Protein AF-A0A955TVF3-F1 (afdb_monomer_lite)

Structure (mmCIF, N/CA/C/O backbone):
data_AF-A0A955TVF3-F1
#
_entry.id   AF-A0A955TVF3-F1
#
loop_
_atom_site.group_PDB
_atom_site.id
_atom_site.type_symbol
_atom_site.label_atom_id
_atom_site.label_alt_id
_atom_site.label_comp_id
_atom_site.label_asym_id
_atom_site.label_entity_id
_atom_site.label_seq_id
_atom_site.pdbx_PDB_ins_code
_atom_site.Cartn_x
_atom_site.Cartn_y
_atom_site.Cartn_z
_atom_site.occupancy
_atom_site.B_iso_or_equiv
_atom_site.auth_seq_id
_atom_site.auth_comp_id
_atom_site.auth_asym_id
_atom_site.auth_atom_id
_atom_site.pdbx_PDB_model_num
ATOM 1 N N . MET A 1 1 ? 22.714 4.301 1.448 1.00 36.19 1 MET A N 1
ATOM 2 C CA . MET A 1 1 ? 21.313 3.871 1.658 1.00 36.19 1 MET A CA 1
ATOM 3 C C . MET A 1 1 ? 21.060 2.646 0.795 1.00 36.19 1 MET A C 1
ATOM 5 O O . MET A 1 1 ? 21.559 2.657 -0.327 1.00 36.19 1 MET A O 1
ATOM 9 N N . PRO A 1 2 ? 20.368 1.606 1.290 1.00 43.47 2 PRO A N 1
ATOM 10 C CA . PRO A 1 2 ? 19.983 0.464 0.459 1.00 43.47 2 PRO A CA 1
ATOM 11 C C . PRO A 1 2 ? 19.198 0.955 -0.766 1.00 43.47 2 PRO A C 1
ATOM 13 O O . PRO A 1 2 ? 18.464 1.944 -0.668 1.00 43.47 2 PRO A O 1
ATOM 16 N N . ARG A 1 3 ? 19.414 0.326 -1.930 1.00 53.28 3 ARG A N 1
ATOM 17 C CA . ARG A 1 3 ? 18.656 0.643 -3.149 1.00 53.28 3 ARG A CA 1
ATOM 18 C C . ARG A 1 3 ? 17.176 0.400 -2.863 1.00 53.28 3 ARG A C 1
ATOM 20 O O . ARG A 1 3 ? 16.822 -0.595 -2.248 1.00 53.28 3 ARG A O 1
ATOM 27 N N . MET A 1 4 ? 16.339 1.353 -3.253 1.00 75.00 4 MET A N 1
ATOM 28 C CA . MET A 1 4 ? 14.897 1.197 -3.151 1.00 75.00 4 MET A CA 1
ATOM 29 C C . MET A 1 4 ? 14.438 0.313 -4.304 1.00 75.00 4 MET A C 1
ATOM 31 O O . MET A 1 4 ? 14.604 0.689 -5.468 1.00 75.00 4 MET A O 1
ATOM 35 N N . ASP A 1 5 ? 13.888 -0.847 -3.971 1.00 78.88 5 ASP A N 1
ATOM 36 C CA . ASP A 1 5 ? 13.375 -1.788 -4.958 1.00 78.88 5 ASP A CA 1
ATOM 37 C C . ASP A 1 5 ? 12.030 -1.269 -5.475 1.00 78.88 5 ASP A C 1
ATOM 39 O O . ASP A 1 5 ? 10.998 -1.376 -4.819 1.00 78.88 5 ASP A O 1
ATOM 43 N N . ILE A 1 6 ? 12.064 -0.614 -6.639 1.00 91.44 6 ILE A N 1
ATOM 44 C CA . ILE A 1 6 ? 10.863 -0.093 -7.315 1.00 91.44 6 ILE A CA 1
ATOM 45 C C . ILE A 1 6 ? 10.014 -1.242 -7.864 1.00 91.44 6 ILE A C 1
ATOM 47 O O . ILE A 1 6 ? 8.788 -1.220 -7.791 1.00 91.44 6 ILE A O 1
ATOM 51 N N . LEU A 1 7 ? 10.705 -2.231 -8.418 1.00 92.12 7 LEU A N 1
ATOM 52 C CA . LEU A 1 7 ? 10.193 -3.513 -8.865 1.00 92.12 7 LEU A CA 1
ATOM 53 C C . LEU A 1 7 ? 11.060 -4.584 -8.205 1.00 92.12 7 LEU A C 1
ATOM 55 O O . LEU A 1 7 ? 12.256 -4.363 -7.988 1.00 92.12 7 LEU A O 1
ATOM 59 N N . SER A 1 8 ? 10.480 -5.744 -7.918 1.00 92.19 8 SER A N 1
ATOM 60 C CA . SER A 1 8 ? 11.256 -6.913 -7.504 1.00 92.19 8 SER A CA 1
ATOM 61 C C . SER A 1 8 ? 12.223 -7.356 -8.612 1.00 92.19 8 SER A C 1
ATOM 63 O O . SER A 1 8 ? 12.067 -6.998 -9.782 1.00 92.19 8 SER A O 1
ATOM 65 N N . ALA A 1 9 ? 13.231 -8.161 -8.261 1.00 91.38 9 ALA A N 1
ATOM 66 C CA . ALA A 1 9 ? 14.176 -8.698 -9.244 1.00 91.38 9 ALA A CA 1
ATOM 67 C C . ALA A 1 9 ? 13.463 -9.498 -10.352 1.00 91.38 9 ALA A C 1
ATOM 69 O O . ALA A 1 9 ? 13.780 -9.324 -11.526 1.00 91.38 9 ALA A O 1
ATOM 70 N N . VAL A 1 10 ? 12.452 -10.290 -9.973 1.00 93.38 10 VAL A N 1
ATOM 71 C CA . VAL A 1 10 ? 11.617 -11.067 -10.902 1.00 93.38 10 VAL A CA 1
ATOM 72 C C . VAL A 1 10 ? 10.839 -10.141 -11.831 1.00 93.38 10 VAL A C 1
ATOM 74 O O . VAL A 1 10 ? 10.880 -10.317 -13.039 1.00 93.38 10 VAL A O 1
ATOM 77 N N . GLU A 1 11 ? 10.203 -9.094 -11.303 1.00 93.94 11 GLU A N 1
ATOM 78 C CA . GLU A 1 11 ? 9.469 -8.130 -12.132 1.00 93.94 11 GLU A CA 1
ATOM 79 C C . GLU A 1 11 ? 10.391 -7.348 -13.077 1.00 93.94 11 GLU A C 1
ATOM 81 O O . GLU A 1 11 ? 10.000 -7.046 -14.202 1.00 93.94 11 GLU A O 1
ATOM 86 N N . CYS A 1 12 ? 11.618 -7.022 -12.656 1.00 93.50 12 CYS A N 1
ATOM 87 C CA . CYS A 1 12 ? 12.607 -6.406 -13.542 1.00 93.50 12 CYS A CA 1
ATOM 88 C C . CYS A 1 12 ? 12.987 -7.347 -14.689 1.00 93.50 12 CYS A C 1
ATOM 90 O O . CYS A 1 12 ? 13.076 -6.904 -15.834 1.00 93.50 12 CYS A O 1
ATOM 92 N N . GLU A 1 13 ? 13.206 -8.628 -14.389 1.00 93.31 13 GLU A N 1
ATOM 93 C CA . GLU A 1 13 ? 13.548 -9.646 -15.380 1.00 93.31 13 GLU A CA 1
ATOM 94 C C . GLU A 1 13 ? 12.389 -9.919 -16.343 1.00 93.31 13 GLU A C 1
ATOM 96 O O . GLU A 1 13 ? 12.599 -9.921 -17.557 1.00 93.31 13 GLU A O 1
ATOM 101 N N . GLU A 1 14 ? 11.167 -10.079 -15.830 1.00 93.75 14 GLU A N 1
ATOM 102 C CA . GLU A 1 14 ? 9.947 -10.220 -16.629 1.00 93.75 14 GLU A CA 1
ATOM 103 C C . GLU A 1 14 ? 9.734 -9.006 -17.530 1.00 93.75 14 GLU A C 1
ATOM 105 O O . GLU A 1 14 ? 9.441 -9.154 -18.716 1.00 93.75 14 GLU A O 1
ATOM 110 N N . PHE A 1 15 ? 9.934 -7.799 -16.994 1.00 94.88 15 PHE A N 1
ATOM 111 C CA . PHE A 1 15 ? 9.849 -6.573 -17.770 1.00 94.88 15 PHE A CA 1
ATOM 112 C C . PHE A 1 15 ? 10.941 -6.546 -18.848 1.00 94.88 15 PHE A C 1
ATOM 114 O O . PHE A 1 15 ? 10.652 -6.255 -20.002 1.00 94.88 15 PHE A O 1
ATOM 121 N N . ASP A 1 16 ? 12.202 -6.827 -18.531 1.00 95.44 16 ASP A N 1
ATOM 122 C CA . ASP A 1 16 ? 13.322 -6.694 -19.475 1.00 95.44 16 ASP A CA 1
ATOM 123 C C . ASP A 1 16 ? 13.503 -7.876 -20.446 1.00 95.44 16 ASP A C 1
ATOM 125 O O . ASP A 1 16 ? 14.372 -7.818 -21.330 1.00 95.44 16 ASP A O 1
ATOM 129 N N . SER A 1 17 ? 12.663 -8.905 -20.336 1.00 94.88 17 SER A N 1
ATOM 130 C CA . SER A 1 17 ? 12.661 -10.087 -21.200 1.00 94.88 17 SER A CA 1
ATOM 131 C C . SER A 1 17 ? 11.527 -10.056 -22.230 1.00 94.88 17 SER A C 1
ATOM 133 O O . SER A 1 17 ? 10.468 -9.484 -21.973 1.00 94.88 17 SER A O 1
ATOM 135 N N . PRO A 1 18 ? 11.704 -10.679 -23.412 1.00 95.25 18 PRO A N 1
ATOM 136 C CA . PRO A 1 18 ? 10.623 -10.778 -24.381 1.00 95.25 18 PRO A CA 1
ATOM 137 C C . PRO A 1 18 ? 9.408 -11.504 -23.794 1.00 95.25 18 PRO A C 1
ATOM 139 O O . PRO A 1 18 ? 9.586 -12.501 -23.080 1.00 95.25 18 PRO A O 1
ATOM 142 N N . PRO A 1 19 ? 8.182 -11.073 -24.128 1.00 94.69 19 PRO A N 1
ATOM 143 C CA . PRO A 1 19 ? 6.974 -11.745 -23.683 1.00 94.69 19 PRO A CA 1
ATOM 144 C C . PRO A 1 19 ? 6.918 -13.181 -24.195 1.00 94.69 19 PRO A C 1
ATOM 146 O O . PRO A 1 19 ? 7.610 -13.592 -25.128 1.00 94.69 19 PRO A O 1
ATOM 149 N N . LEU A 1 20 ? 6.097 -13.956 -23.513 1.00 94.56 20 LEU A N 1
ATOM 150 C CA . LEU A 1 20 ? 5.970 -15.389 -23.660 1.00 94.56 20 LEU A CA 1
ATOM 151 C C . LEU A 1 20 ? 4.698 -15.638 -24.484 1.00 94.56 20 LEU A C 1
ATOM 153 O O . LEU A 1 20 ? 3.608 -15.722 -23.925 1.00 94.56 20 LEU A O 1
ATOM 157 N N . PHE A 1 21 ? 4.828 -15.616 -25.815 1.00 96.12 21 PHE A N 1
ATOM 158 C CA . PHE A 1 21 ? 3.664 -15.592 -26.700 1.00 96.12 21 PHE A CA 1
ATOM 159 C C . PHE A 1 21 ? 2.965 -16.948 -26.815 1.00 96.12 21 PHE A C 1
ATOM 161 O O . PHE A 1 21 ? 3.601 -17.992 -26.955 1.00 96.12 21 PHE A O 1
ATOM 168 N N . THR A 1 22 ? 1.633 -16.915 -26.828 1.00 96.25 22 THR A N 1
ATOM 169 C CA . THR A 1 22 ? 0.806 -18.027 -27.319 1.00 96.25 22 THR A CA 1
ATOM 170 C C . THR A 1 22 ? 0.809 -18.066 -28.850 1.00 96.25 22 THR A C 1
ATOM 172 O O . THR A 1 22 ? 1.137 -17.071 -29.491 1.00 96.25 22 THR A O 1
ATOM 175 N N . LEU A 1 23 ? 0.375 -19.176 -29.462 1.00 94.62 23 LEU A N 1
ATOM 176 C CA . LEU A 1 23 ? 0.260 -19.280 -30.927 1.00 94.62 23 LEU A CA 1
ATOM 177 C C . LEU A 1 23 ? -0.581 -18.135 -31.528 1.00 94.62 23 LEU A C 1
ATOM 179 O O . LEU A 1 23 ? -0.192 -17.531 -32.521 1.00 94.62 23 LEU A O 1
ATOM 183 N N . ALA A 1 24 ? -1.700 -17.785 -30.884 1.00 96.12 24 ALA A N 1
ATOM 184 C CA . ALA A 1 24 ? -2.554 -16.679 -31.319 1.00 96.12 24 ALA A CA 1
ATOM 185 C C . ALA A 1 24 ? -1.830 -15.321 -31.258 1.00 96.12 24 ALA A C 1
ATOM 187 O O . ALA A 1 24 ? -1.994 -14.485 -32.140 1.00 96.12 24 ALA A O 1
ATOM 188 N N . GLN A 1 25 ? -0.992 -15.104 -30.240 1.00 96.19 25 GLN A N 1
ATOM 189 C CA . GLN A 1 25 ? -0.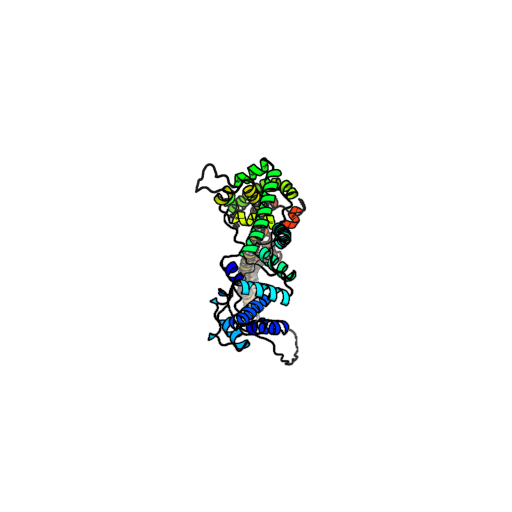177 -13.890 -30.134 1.00 96.19 25 GLN A CA 1
ATOM 190 C C . GLN A 1 25 ? 0.974 -13.881 -31.146 1.00 96.19 25 GLN A C 1
ATOM 192 O O . GLN A 1 25 ? 1.289 -12.825 -31.684 1.00 96.19 25 GLN A O 1
ATOM 197 N N . GLN A 1 26 ? 1.582 -15.036 -31.438 1.00 96.00 26 GLN A N 1
ATOM 198 C CA . GLN A 1 26 ? 2.582 -15.160 -32.502 1.00 96.00 26 GLN A CA 1
ATOM 199 C C . GLN A 1 26 ? 1.976 -14.789 -33.859 1.00 96.00 26 GLN A C 1
ATOM 201 O O . GLN A 1 26 ? 2.557 -13.971 -34.565 1.00 96.00 26 GLN A O 1
ATOM 206 N N . GLN A 1 27 ? 0.787 -15.311 -34.175 1.00 94.81 27 GLN A N 1
ATOM 207 C CA . GLN A 1 27 ? 0.026 -14.931 -35.369 1.00 94.81 27 GLN A CA 1
ATOM 208 C C . GLN A 1 27 ? -0.223 -13.422 -35.400 1.00 94.81 27 GLN A C 1
ATOM 210 O O . GLN A 1 27 ? 0.186 -12.753 -36.339 1.00 94.81 27 GLN A O 1
ATOM 215 N N . GLN A 1 28 ? -0.789 -12.862 -34.329 1.00 95.94 28 GLN A N 1
ATOM 216 C CA . GLN A 1 28 ? -1.128 -11.442 -34.268 1.00 95.94 28 GLN A CA 1
ATOM 217 C C . GLN A 1 28 ? 0.084 -10.504 -34.419 1.00 95.94 28 GLN A C 1
ATOM 219 O O . GLN A 1 28 ? -0.005 -9.488 -35.105 1.00 95.94 28 GLN A O 1
ATOM 224 N N . TYR A 1 29 ? 1.195 -10.781 -33.730 1.00 96.44 29 TYR A N 1
ATOM 225 C CA . TYR A 1 29 ? 2.323 -9.844 -33.652 1.00 96.44 29 TYR A CA 1
ATOM 226 C C . TYR A 1 29 ? 3.406 -10.084 -34.704 1.00 96.44 29 TYR A C 1
ATOM 228 O O . TYR A 1 29 ? 4.168 -9.159 -34.995 1.00 96.44 29 TYR A O 1
ATOM 236 N N . PHE A 1 30 ? 3.505 -11.291 -35.267 1.00 96.31 30 PHE A N 1
ATOM 237 C CA . PHE A 1 30 ? 4.475 -11.593 -36.322 1.00 96.31 30 PHE A CA 1
ATOM 238 C C . PHE A 1 30 ? 3.892 -11.547 -37.732 1.00 96.31 30 PHE A C 1
ATOM 240 O O . PHE A 1 30 ? 4.667 -11.659 -38.678 1.00 96.31 30 PHE A O 1
ATOM 247 N N . GLU A 1 31 ? 2.592 -11.302 -37.898 1.00 93.94 31 GLU A N 1
ATOM 248 C CA . GLU A 1 31 ? 1.996 -11.039 -39.208 1.00 93.94 31 GLU A CA 1
ATOM 249 C C . GLU A 1 31 ? 2.518 -9.703 -39.789 1.00 93.94 31 GLU A C 1
ATOM 251 O O . GLU A 1 31 ? 2.279 -8.621 -39.234 1.00 93.94 31 GLU A O 1
ATOM 256 N N . PRO A 1 32 ? 3.284 -9.726 -40.897 1.00 90.38 32 PRO A N 1
ATOM 257 C CA . PRO A 1 32 ? 3.925 -8.528 -41.410 1.00 90.38 32 PRO A CA 1
ATOM 258 C C . PRO A 1 32 ? 2.962 -7.716 -42.285 1.00 90.38 32 PRO A C 1
ATOM 260 O O . PRO A 1 32 ? 2.536 -8.146 -43.354 1.00 90.38 32 PRO A O 1
ATOM 263 N N . SER A 1 33 ? 2.709 -6.463 -41.908 1.00 91.56 33 SER A N 1
ATOM 264 C CA . SER A 1 33 ? 1.999 -5.516 -42.781 1.00 91.56 33 SER A CA 1
ATOM 265 C C . SER A 1 33 ? 2.768 -5.226 -44.086 1.00 91.56 33 SER A C 1
ATOM 267 O O . SER A 1 33 ? 3.989 -5.390 -44.166 1.00 91.56 33 SER A O 1
ATOM 269 N N . LEU A 1 34 ? 2.092 -4.711 -45.123 1.00 93.69 34 LEU A N 1
ATOM 270 C CA . LEU A 1 34 ? 2.725 -4.398 -46.419 1.00 93.69 34 LEU A CA 1
ATOM 271 C C . LEU A 1 34 ? 4.009 -3.539 -46.311 1.00 93.69 34 LEU A C 1
ATOM 273 O O . LEU A 1 34 ? 4.997 -3.862 -46.984 1.00 93.69 34 LEU A O 1
ATOM 277 N N . PRO A 1 35 ? 4.077 -2.476 -45.477 1.00 93.81 35 PRO A N 1
ATOM 278 C CA . PRO A 1 35 ? 5.319 -1.727 -45.269 1.00 93.81 35 PRO A CA 1
ATOM 279 C C . PRO A 1 35 ? 6.457 -2.576 -44.681 1.00 93.81 35 PRO A C 1
ATOM 281 O O . PRO A 1 35 ? 7.621 -2.375 -45.041 1.00 93.81 35 PRO A O 1
ATOM 284 N N . VAL A 1 36 ? 6.132 -3.539 -43.815 1.00 94.50 36 VAL A N 1
ATOM 285 C CA . VAL A 1 36 ? 7.084 -4.469 -43.191 1.00 94.50 36 VAL A CA 1
ATOM 286 C C . VAL A 1 36 ? 7.569 -5.499 -44.206 1.00 94.50 36 VAL A C 1
ATOM 288 O O . VAL A 1 36 ? 8.774 -5.711 -44.306 1.00 94.50 36 VAL A O 1
ATOM 291 N N . ILE A 1 37 ? 6.688 -6.049 -45.047 1.00 94.25 37 ILE A N 1
ATOM 292 C CA . ILE A 1 37 ? 7.074 -6.958 -46.142 1.00 94.25 37 ILE A CA 1
ATOM 293 C C . ILE A 1 37 ? 8.057 -6.264 -47.093 1.00 94.25 37 ILE A C 1
ATOM 295 O O . ILE A 1 37 ? 9.120 -6.802 -47.414 1.00 94.25 37 ILE A O 1
ATOM 299 N N . ARG A 1 38 ? 7.762 -5.021 -47.504 1.00 94.44 38 ARG A N 1
ATOM 300 C CA . ARG A 1 38 ? 8.699 -4.211 -48.307 1.00 94.44 38 ARG A CA 1
ATOM 301 C C . ARG A 1 38 ? 10.014 -3.976 -47.570 1.00 94.44 38 ARG A C 1
ATOM 303 O O . ARG A 1 38 ? 11.061 -3.850 -48.206 1.00 94.44 38 ARG A O 1
ATOM 310 N N . ALA A 1 39 ? 9.976 -3.882 -46.242 1.00 93.81 39 ALA A N 1
ATOM 311 C CA . ALA A 1 39 ? 11.175 -3.724 -45.445 1.00 93.81 39 ALA A CA 1
ATOM 312 C C . ALA A 1 39 ? 12.045 -4.978 -45.417 1.00 93.81 39 ALA A C 1
ATOM 314 O O . ALA A 1 39 ? 13.251 -4.851 -45.653 1.00 93.81 39 ALA A O 1
ATOM 315 N N . LEU A 1 40 ? 11.423 -6.138 -45.215 1.00 94.44 40 LEU A N 1
ATOM 316 C CA . LEU A 1 40 ? 12.046 -7.458 -45.204 1.00 94.44 40 LEU A CA 1
ATOM 317 C C . LEU A 1 40 ? 12.717 -7.785 -46.539 1.00 94.44 40 LEU A C 1
ATOM 319 O O . LEU A 1 40 ? 13.886 -8.156 -46.544 1.00 94.44 40 LEU A O 1
ATOM 323 N N . LYS A 1 41 ? 12.048 -7.528 -47.672 1.00 92.56 41 LYS A N 1
ATOM 324 C CA . LYS A 1 41 ? 12.599 -7.781 -49.020 1.00 92.56 41 LYS A CA 1
ATOM 325 C C . LYS A 1 41 ? 13.902 -7.027 -49.323 1.00 92.56 41 LYS A C 1
ATOM 327 O O . LYS A 1 41 ? 14.651 -7.431 -50.202 1.00 92.56 41 LYS A O 1
ATOM 332 N N . ARG A 1 42 ? 14.192 -5.929 -48.612 1.00 93.00 42 ARG A N 1
ATOM 333 C CA . ARG A 1 42 ? 15.452 -5.170 -48.766 1.00 93.00 42 ARG A CA 1
ATOM 334 C C . ARG A 1 42 ? 16.603 -5.718 -47.915 1.00 93.00 42 ARG A C 1
ATOM 336 O O . ARG A 1 42 ? 17.724 -5.228 -48.034 1.00 93.00 42 ARG A O 1
ATOM 343 N N . LEU A 1 43 ? 16.339 -6.660 -47.011 1.00 92.94 43 LEU A N 1
ATOM 344 C CA . LEU A 1 43 ? 17.354 -7.247 -46.140 1.00 92.94 43 LEU A CA 1
ATOM 345 C C . LEU A 1 43 ? 18.030 -8.418 -46.857 1.00 92.94 43 LEU A C 1
ATOM 347 O O . LEU A 1 43 ? 17.360 -9.330 -47.330 1.00 92.94 43 LEU A O 1
ATOM 351 N N . LYS A 1 44 ? 19.367 -8.376 -46.916 1.00 87.06 44 LYS A N 1
ATOM 352 C CA . LYS A 1 44 ? 20.182 -9.286 -47.736 1.00 87.06 44 LYS A CA 1
ATOM 353 C C . LYS A 1 44 ? 20.250 -10.727 -47.222 1.00 87.06 44 LYS A C 1
ATOM 355 O O . LYS A 1 44 ? 20.469 -11.623 -48.022 1.00 87.06 44 LYS A O 1
ATOM 360 N N . THR A 1 45 ? 20.131 -10.948 -45.911 1.00 93.06 45 THR A N 1
ATOM 361 C CA . THR A 1 45 ? 20.360 -12.270 -45.304 1.00 93.06 45 THR A CA 1
ATOM 362 C C . THR A 1 45 ? 19.104 -12.814 -44.623 1.00 93.06 45 THR A C 1
ATOM 364 O O . THR A 1 45 ? 18.349 -12.030 -44.036 1.00 93.06 45 THR A O 1
ATOM 367 N N . PRO A 1 46 ? 18.904 -14.146 -44.633 1.00 93.38 46 PRO A N 1
ATOM 368 C CA . PRO A 1 46 ? 17.787 -14.795 -43.945 1.00 93.38 46 PRO A CA 1
ATOM 369 C C . PRO A 1 46 ? 17.787 -14.499 -42.438 1.00 93.38 46 PRO A C 1
ATOM 371 O O . PRO A 1 46 ? 16.748 -14.141 -41.886 1.00 93.38 46 PRO A O 1
ATOM 374 N N . THR A 1 47 ? 18.958 -14.521 -41.783 1.00 94.81 47 THR A N 1
ATOM 375 C CA . THR A 1 47 ? 19.101 -14.105 -40.375 1.00 94.81 47 THR A CA 1
ATOM 376 C C . THR A 1 47 ? 18.548 -12.698 -40.144 1.00 94.81 47 THR A C 1
ATOM 378 O O . THR A 1 47 ? 17.773 -12.485 -39.215 1.00 94.81 47 THR A O 1
ATOM 381 N N . ASN A 1 48 ? 18.902 -11.729 -40.998 1.00 95.19 48 ASN A N 1
ATOM 382 C CA . ASN A 1 48 ? 18.452 -10.348 -40.835 1.00 95.19 48 ASN A CA 1
ATOM 383 C C . ASN A 1 48 ? 16.941 -10.213 -41.026 1.00 95.19 48 ASN A C 1
ATOM 385 O O . ASN A 1 48 ? 16.331 -9.419 -40.317 1.00 95.19 48 ASN A O 1
ATOM 389 N N . GLN A 1 49 ? 16.343 -10.967 -41.952 1.00 95.31 49 GLN A N 1
ATOM 390 C CA . GLN A 1 49 ? 14.896 -10.972 -42.176 1.00 95.31 49 GLN A CA 1
ATOM 391 C C . GLN A 1 49 ? 14.146 -11.493 -40.945 1.00 95.31 49 GLN A C 1
ATOM 393 O O . GLN A 1 49 ? 13.285 -10.792 -40.413 1.00 95.31 49 GLN A O 1
ATOM 398 N N . VAL A 1 50 ? 14.546 -12.658 -40.429 1.00 96.31 50 VAL A N 1
ATOM 399 C CA . VAL A 1 50 ? 13.925 -13.268 -39.243 1.00 96.31 50 VAL A CA 1
ATOM 400 C C . VAL A 1 50 ? 14.089 -12.375 -38.013 1.00 96.31 50 VAL A C 1
ATOM 402 O O . VAL A 1 50 ? 13.110 -12.042 -37.348 1.00 96.31 50 VAL A O 1
ATOM 405 N N . TYR A 1 51 ? 15.306 -11.904 -37.730 1.00 96.38 51 TYR A N 1
ATOM 406 C CA . TYR A 1 51 ? 15.569 -11.069 -36.552 1.00 96.38 51 TYR A CA 1
ATOM 407 C C . TYR A 1 51 ? 14.948 -9.671 -36.656 1.00 96.38 51 TYR A C 1
ATOM 409 O O . TYR A 1 51 ? 14.629 -9.070 -35.628 1.00 96.38 51 TYR A O 1
ATOM 417 N N . PHE A 1 52 ? 14.745 -9.144 -37.869 1.00 97.06 52 PHE A N 1
ATOM 418 C CA . PHE A 1 52 ? 13.983 -7.913 -38.073 1.00 97.06 52 PHE A CA 1
ATOM 419 C C . PHE A 1 52 ? 12.506 -8.107 -37.728 1.00 97.06 52 PHE A C 1
ATOM 421 O O . PHE A 1 52 ? 11.955 -7.281 -37.003 1.00 97.06 52 PHE A O 1
ATOM 428 N N . LEU A 1 53 ? 11.879 -9.188 -38.209 1.00 97.25 53 LEU A N 1
ATOM 429 C CA . LEU A 1 53 ? 10.466 -9.460 -37.940 1.00 97.25 53 LEU A CA 1
ATOM 430 C C . LEU A 1 53 ? 10.220 -9.788 -36.460 1.00 97.25 53 LEU A C 1
ATOM 432 O O . LEU A 1 53 ? 9.278 -9.261 -35.876 1.00 97.25 53 LEU A O 1
ATOM 436 N N . LEU A 1 54 ? 11.122 -10.534 -35.812 1.00 97.19 54 LEU A N 1
ATOM 437 C CA . LEU A 1 54 ? 11.084 -10.751 -34.359 1.00 97.19 54 LEU A CA 1
ATOM 438 C C . LEU A 1 54 ? 11.163 -9.433 -33.586 1.00 97.19 54 LEU A C 1
ATOM 440 O O . LEU A 1 54 ? 10.330 -9.158 -32.724 1.00 97.19 54 LEU A O 1
ATOM 444 N N . ALA A 1 55 ? 12.146 -8.586 -33.914 1.00 97.00 55 ALA A N 1
ATOM 445 C CA . ALA A 1 55 ? 12.293 -7.282 -33.275 1.00 97.00 55 ALA A CA 1
ATOM 446 C C . ALA A 1 55 ? 11.060 -6.392 -33.492 1.00 97.00 55 ALA A C 1
ATOM 448 O O . ALA A 1 55 ? 10.694 -5.644 -32.590 1.00 97.00 55 ALA A O 1
ATOM 449 N N . TYR A 1 56 ? 10.434 -6.469 -34.668 1.00 97.62 56 TYR A N 1
ATOM 450 C CA . TYR A 1 56 ? 9.207 -5.748 -34.988 1.00 97.62 56 TYR A CA 1
ATOM 451 C C . TYR A 1 56 ? 8.015 -6.253 -34.165 1.00 97.62 56 TYR A C 1
ATOM 453 O O . TYR A 1 56 ? 7.368 -5.445 -33.504 1.00 97.62 56 TYR A O 1
ATOM 461 N N . GLY A 1 57 ? 7.760 -7.563 -34.141 1.00 97.31 57 GLY A N 1
ATOM 462 C CA . GLY A 1 57 ? 6.609 -8.131 -33.434 1.00 97.31 57 GLY A CA 1
ATOM 463 C C . GLY A 1 57 ? 6.690 -7.957 -31.920 1.00 97.31 57 GLY A C 1
ATOM 464 O O . GLY A 1 57 ? 5.733 -7.508 -31.291 1.00 97.31 57 GLY A O 1
ATOM 465 N N . TYR A 1 58 ? 7.867 -8.177 -31.324 1.00 97.75 58 TYR A N 1
ATOM 466 C CA . TYR A 1 58 ? 8.063 -7.865 -29.906 1.00 97.75 58 TYR A CA 1
ATOM 467 C C . TYR A 1 58 ? 7.877 -6.371 -29.613 1.00 97.75 58 TYR A C 1
ATOM 469 O O . TYR A 1 58 ? 7.313 -6.016 -28.574 1.00 97.75 58 TYR A O 1
ATOM 477 N N . PHE A 1 59 ? 8.316 -5.492 -30.521 1.00 97.62 59 PHE A N 1
ATOM 478 C CA . PHE A 1 59 ? 8.112 -4.054 -30.376 1.00 97.62 59 PHE A CA 1
ATOM 479 C C . PHE A 1 59 ? 6.634 -3.671 -30.482 1.00 97.62 59 PHE A C 1
ATOM 481 O O . PHE A 1 59 ? 6.192 -2.827 -29.714 1.00 97.62 59 PHE A O 1
ATOM 488 N N . LEU A 1 60 ? 5.847 -4.292 -31.363 1.00 96.62 60 LEU A N 1
ATOM 489 C CA . LEU A 1 60 ? 4.401 -4.056 -31.416 1.00 96.62 60 LEU A CA 1
ATOM 490 C C . LEU A 1 60 ? 3.708 -4.433 -30.105 1.00 96.62 60 LEU A C 1
ATOM 492 O O . LEU A 1 60 ? 2.874 -3.676 -29.619 1.00 96.62 60 LEU A O 1
ATOM 496 N N . ALA A 1 61 ? 4.082 -5.570 -29.518 1.00 96.31 61 ALA A N 1
ATOM 497 C CA . ALA A 1 61 ? 3.460 -6.048 -28.289 1.00 96.31 61 ALA A CA 1
ATOM 498 C C . ALA A 1 61 ? 3.838 -5.216 -27.053 1.00 96.31 61 ALA A C 1
ATOM 500 O O . ALA A 1 61 ? 3.035 -5.071 -26.137 1.00 96.31 61 ALA A O 1
ATOM 501 N N . THR A 1 62 ? 5.068 -4.695 -26.997 1.00 96.06 62 THR A N 1
ATOM 502 C CA . THR A 1 62 ? 5.624 -4.123 -25.754 1.00 96.06 62 THR A CA 1
ATOM 503 C C . THR A 1 62 ? 6.074 -2.670 -25.865 1.00 96.06 62 THR A C 1
ATOM 505 O O . THR A 1 62 ? 6.378 -2.055 -24.849 1.00 96.06 62 THR A O 1
ATOM 508 N N . SER A 1 63 ? 6.142 -2.105 -27.074 1.00 97.19 63 SER A N 1
ATOM 509 C CA . SER A 1 63 ? 6.809 -0.828 -27.394 1.00 97.19 63 SER A CA 1
ATOM 510 C C . SER A 1 63 ? 8.295 -0.786 -27.005 1.00 97.19 63 SER A C 1
ATOM 512 O O . SER A 1 63 ? 8.847 0.281 -26.713 1.00 97.19 63 SER A O 1
ATOM 514 N N . ARG A 1 64 ? 8.960 -1.953 -26.970 1.00 95.44 64 ARG A N 1
ATOM 515 C CA . ARG A 1 64 ? 10.329 -2.131 -26.454 1.00 95.44 64 ARG A CA 1
ATOM 516 C C . ARG A 1 64 ? 11.195 -2.974 -27.364 1.00 95.44 64 ARG A C 1
ATOM 518 O O . ARG A 1 64 ? 10.718 -3.765 -28.169 1.00 95.44 64 ARG A O 1
ATOM 525 N N . PHE A 1 65 ? 12.504 -2.801 -27.207 1.00 95.94 65 PHE A N 1
ATOM 526 C CA . PHE A 1 65 ? 13.493 -3.586 -27.929 1.00 95.94 65 PHE A CA 1
ATOM 527 C C . PHE A 1 65 ? 14.286 -4.489 -26.995 1.00 95.94 65 PHE A C 1
ATOM 529 O O . PHE A 1 65 ? 14.833 -4.040 -25.987 1.00 95.94 65 PHE A O 1
ATOM 536 N N . PHE A 1 66 ? 14.448 -5.735 -27.425 1.00 94.62 66 PHE A N 1
ATOM 537 C CA . PHE A 1 66 ? 15.255 -6.745 -26.750 1.00 94.62 66 PHE A CA 1
ATOM 538 C C . PHE A 1 66 ? 16.561 -6.991 -27.515 1.00 94.62 66 PHE A C 1
ATOM 540 O O . PHE A 1 66 ? 16.728 -6.542 -28.658 1.00 94.62 66 PHE A O 1
ATOM 547 N N . THR A 1 67 ? 17.532 -7.628 -26.866 1.00 91.75 67 THR A N 1
ATOM 548 C CA . THR A 1 67 ? 18.774 -8.074 -27.507 1.00 91.75 67 THR A CA 1
ATOM 549 C C . THR A 1 67 ? 18.516 -9.353 -28.302 1.00 91.75 67 THR A C 1
ATOM 551 O O . THR A 1 67 ? 17.679 -10.164 -27.924 1.00 91.75 67 THR A O 1
ATOM 554 N N . ALA A 1 68 ? 19.256 -9.554 -29.392 1.00 90.25 68 ALA A N 1
ATOM 555 C CA . ALA A 1 68 ? 19.138 -10.731 -30.251 1.00 90.25 68 ALA A CA 1
ATOM 556 C C . ALA A 1 68 ? 19.307 -12.068 -29.502 1.00 90.25 68 ALA A C 1
ATOM 558 O O . ALA A 1 68 ? 18.630 -13.039 -29.822 1.00 90.25 68 ALA A O 1
ATOM 559 N N . SER A 1 69 ? 20.162 -12.101 -28.475 1.00 90.81 69 SER A N 1
ATOM 560 C CA . SER A 1 69 ? 20.362 -13.265 -27.603 1.00 90.81 69 SER A CA 1
ATOM 561 C C . SER A 1 69 ? 19.161 -13.593 -26.712 1.00 90.81 69 SER A C 1
ATOM 563 O O . SER A 1 69 ? 19.079 -14.705 -26.208 1.00 90.81 69 SER A O 1
ATOM 565 N N . GLN A 1 70 ? 18.241 -12.646 -26.508 1.00 92.69 70 GLN A N 1
ATOM 566 C CA . GLN A 1 70 ? 17.049 -12.842 -25.679 1.00 92.69 70 GLN A CA 1
ATOM 567 C C . GLN A 1 70 ? 15.869 -13.413 -26.480 1.00 92.69 70 GLN A C 1
ATOM 569 O O . GLN A 1 70 ? 14.883 -13.830 -25.880 1.00 92.69 70 GLN A O 1
ATOM 574 N N . PHE A 1 71 ? 15.925 -13.402 -27.818 1.00 94.56 71 PHE A N 1
ATOM 575 C CA . PHE A 1 71 ? 14.816 -13.872 -28.652 1.00 94.56 71 PHE A CA 1
ATOM 576 C C . PHE A 1 71 ? 14.550 -15.360 -28.435 1.00 94.56 71 PHE A C 1
ATOM 578 O O . PHE A 1 71 ? 15.468 -16.181 -28.419 1.00 94.56 71 PHE A O 1
ATOM 585 N N . ARG A 1 72 ? 13.271 -15.702 -28.264 1.00 94.12 72 ARG A N 1
ATOM 586 C CA . ARG A 1 72 ? 12.871 -17.045 -27.849 1.00 94.12 72 ARG A CA 1
ATOM 587 C C . ARG A 1 72 ? 13.003 -18.027 -29.019 1.00 94.12 72 ARG A C 1
ATOM 589 O O . ARG A 1 72 ? 12.531 -17.722 -30.116 1.00 94.12 72 ARG A O 1
ATOM 596 N N . PRO A 1 73 ? 13.557 -19.236 -28.809 1.00 94.88 73 PRO A N 1
ATOM 597 C CA . PRO A 1 73 ? 13.678 -20.242 -29.866 1.00 94.88 73 PRO A CA 1
ATOM 598 C C . PRO A 1 73 ? 12.345 -20.625 -30.519 1.00 94.88 73 PRO A C 1
ATOM 600 O O . PRO A 1 73 ? 12.307 -20.890 -31.717 1.00 94.88 73 PRO A O 1
ATOM 603 N N . THR A 1 74 ? 11.253 -20.640 -29.750 1.00 95.69 74 THR A N 1
ATOM 604 C CA . THR A 1 74 ? 9.894 -20.908 -30.249 1.00 95.69 74 THR A CA 1
ATOM 605 C C . THR A 1 74 ? 9.455 -19.872 -31.276 1.00 95.69 74 THR A C 1
ATOM 607 O O . THR A 1 74 ? 8.971 -20.233 -32.344 1.00 95.69 74 THR A O 1
ATOM 610 N N . ASP A 1 75 ? 9.701 -18.597 -30.988 1.00 96.81 75 ASP A N 1
ATOM 611 C CA . ASP A 1 75 ? 9.320 -17.483 -31.852 1.00 96.81 75 ASP A CA 1
ATOM 612 C C . ASP A 1 75 ? 10.234 -17.413 -33.081 1.00 96.81 75 ASP A C 1
ATOM 614 O O . ASP A 1 75 ? 9.764 -17.170 -34.188 1.00 96.81 75 ASP A O 1
ATOM 618 N N . ILE A 1 76 ? 11.531 -17.718 -32.920 1.00 96.31 76 ILE A N 1
ATOM 619 C CA . ILE A 1 76 ? 12.466 -17.854 -34.049 1.00 96.31 76 ILE A CA 1
ATOM 620 C C . ILE A 1 76 ? 11.973 -18.931 -35.022 1.00 96.31 76 ILE A C 1
ATOM 622 O O . ILE A 1 76 ? 11.967 -18.698 -36.229 1.00 96.31 76 ILE A O 1
ATOM 626 N N . ARG A 1 77 ? 11.536 -20.092 -34.516 1.00 96.31 77 ARG A N 1
ATOM 627 C CA . ARG A 1 77 ? 10.980 -21.173 -35.348 1.00 96.31 77 ARG A CA 1
ATOM 628 C C . ARG A 1 77 ? 9.710 -20.743 -36.068 1.00 96.31 77 ARG A C 1
ATOM 630 O O . ARG A 1 77 ? 9.625 -20.959 -37.273 1.00 96.31 77 ARG A O 1
ATOM 637 N N . TYR A 1 78 ? 8.786 -20.106 -35.353 1.00 96.81 78 TYR A N 1
ATOM 638 C CA . TYR A 1 78 ? 7.542 -19.598 -35.925 1.00 96.81 78 TYR A CA 1
ATOM 639 C C . TYR A 1 78 ? 7.816 -18.618 -37.076 1.00 96.81 78 TYR A C 1
ATOM 641 O O . TYR A 1 78 ? 7.381 -18.830 -38.202 1.00 96.81 78 TYR A O 1
ATOM 649 N N . VAL A 1 79 ? 8.633 -17.589 -36.829 1.00 96.88 79 VAL A N 1
ATOM 650 C CA . VAL A 1 79 ? 8.965 -16.568 -37.836 1.00 96.88 79 VAL A CA 1
ATOM 651 C C . VAL A 1 79 ? 9.754 -17.152 -39.013 1.00 96.88 79 VAL A C 1
ATOM 653 O O . VAL A 1 79 ? 9.571 -16.731 -40.152 1.00 96.88 79 VAL A O 1
ATOM 656 N N . SER A 1 80 ? 10.628 -18.130 -38.764 1.00 96.19 80 SER A N 1
ATOM 657 C CA . SER A 1 80 ? 11.354 -18.842 -39.822 1.00 96.19 80 SER A CA 1
ATOM 658 C C . SER A 1 80 ? 10.397 -19.552 -40.780 1.00 96.19 80 SER A C 1
ATOM 660 O O . SER A 1 80 ? 10.586 -19.469 -41.991 1.00 96.19 80 SER A O 1
ATOM 662 N N . GLN A 1 81 ? 9.373 -20.224 -40.243 1.00 95.00 81 GLN A N 1
ATOM 663 C CA . GLN A 1 81 ? 8.344 -20.902 -41.034 1.00 95.00 81 GLN A CA 1
ATOM 664 C C . GLN A 1 81 ? 7.491 -19.900 -41.811 1.00 95.00 81 GLN A C 1
ATOM 666 O O . GLN A 1 81 ? 7.327 -20.065 -43.016 1.00 95.00 81 GLN A O 1
ATOM 671 N N . GLU A 1 82 ? 7.043 -18.832 -41.150 1.00 93.50 82 GLU A N 1
ATOM 672 C CA . GLU A 1 82 ? 6.232 -17.770 -41.758 1.00 93.50 82 GLU A CA 1
ATOM 673 C C . GLU A 1 82 ? 6.934 -17.106 -42.955 1.00 93.50 82 GLU A C 1
ATOM 675 O O . GLU A 1 82 ? 6.315 -16.777 -43.963 1.00 93.50 82 GLU A O 1
ATOM 680 N N . LEU A 1 83 ? 8.257 -16.942 -42.878 1.00 92.94 83 LEU A N 1
ATOM 681 C CA . LEU A 1 83 ? 9.059 -16.358 -43.956 1.00 92.94 83 LEU A CA 1
ATOM 682 C C . LEU A 1 83 ? 9.547 -17.380 -44.997 1.00 92.94 83 LEU A C 1
ATOM 684 O O . LEU A 1 83 ? 10.231 -16.987 -45.943 1.00 92.94 83 LEU A O 1
ATOM 688 N N . GLY A 1 84 ? 9.256 -18.675 -44.830 1.00 93.00 84 GLY A N 1
ATOM 689 C CA . GLY A 1 84 ? 9.770 -19.737 -45.704 1.00 93.00 84 GLY A CA 1
ATOM 690 C C . GLY A 1 84 ? 11.296 -19.901 -45.648 1.00 93.00 84 GLY A C 1
ATOM 691 O O . GLY A 1 84 ? 11.916 -20.359 -46.607 1.00 93.00 84 GLY A O 1
ATOM 692 N N . VAL A 1 85 ? 11.928 -19.506 -44.540 1.00 92.88 85 VAL A N 1
ATOM 693 C CA . VAL A 1 85 ? 13.380 -19.572 -44.334 1.00 92.88 85 VAL A CA 1
ATOM 694 C C . VAL A 1 85 ? 13.734 -20.858 -43.590 1.00 92.88 85 VAL A C 1
ATOM 696 O O . VAL A 1 85 ? 13.114 -21.202 -42.587 1.00 92.88 85 VAL A O 1
ATOM 699 N N . SER A 1 86 ? 14.770 -21.569 -44.039 1.00 93.44 86 SER A N 1
ATOM 700 C CA . SER A 1 86 ? 15.292 -22.734 -43.312 1.00 93.44 86 SER A CA 1
ATOM 701 C C . SER A 1 86 ? 16.057 -22.307 -42.058 1.00 93.44 86 SER A C 1
ATOM 703 O O . SER A 1 86 ? 16.968 -21.482 -42.136 1.00 93.44 86 SER A O 1
ATOM 705 N N . LEU A 1 87 ? 15.767 -22.947 -40.918 1.00 91.88 87 LEU A N 1
ATOM 706 C CA . LEU A 1 87 ? 16.465 -22.715 -39.644 1.00 91.88 87 LEU A CA 1
ATOM 707 C C . LEU A 1 87 ? 17.989 -22.875 -39.750 1.00 91.88 87 LEU A C 1
ATOM 709 O O . LEU A 1 87 ? 18.724 -22.211 -39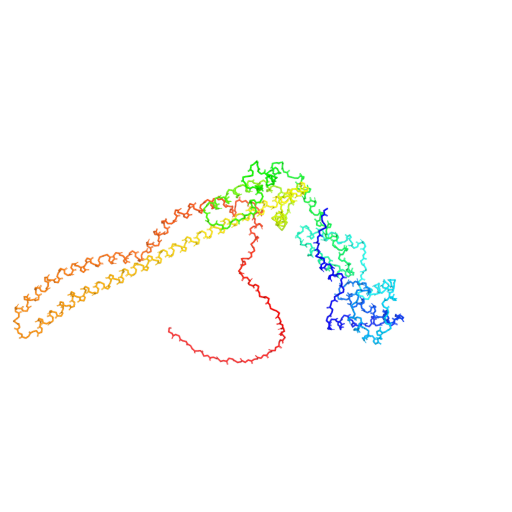.025 1.00 91.88 87 LEU A O 1
ATOM 713 N N . LYS A 1 88 ? 18.474 -23.721 -40.669 1.00 91.31 88 LYS A N 1
ATOM 714 C CA . LYS A 1 88 ? 19.913 -23.947 -40.891 1.00 91.31 88 LYS A CA 1
ATOM 715 C C . LYS A 1 88 ? 20.642 -22.708 -41.418 1.00 91.31 88 LYS A C 1
ATOM 717 O O . LYS A 1 88 ? 21.847 -22.609 -41.238 1.00 91.31 88 LYS A O 1
ATOM 722 N N . LEU A 1 89 ? 19.919 -21.788 -42.058 1.00 90.88 89 LEU A N 1
ATOM 723 C CA . LEU A 1 89 ? 20.458 -20.547 -42.623 1.00 90.88 89 LEU A CA 1
ATOM 724 C C . LEU A 1 89 ? 20.445 -19.386 -41.617 1.00 90.88 89 LEU A C 1
ATOM 726 O O . LEU A 1 89 ? 20.889 -18.282 -41.937 1.00 90.88 89 LEU A O 1
ATOM 730 N N . ILE A 1 90 ? 19.890 -19.605 -40.422 1.00 91.38 90 ILE A N 1
ATOM 731 C CA . ILE A 1 90 ? 19.780 -18.589 -39.381 1.00 91.38 90 ILE A CA 1
ATOM 732 C C . ILE A 1 90 ? 20.970 -18.736 -38.444 1.00 91.38 90 ILE A C 1
ATOM 734 O O . ILE A 1 90 ? 21.099 -19.709 -37.702 1.00 91.38 90 ILE A O 1
ATOM 738 N N . HIS A 1 91 ? 21.827 -17.723 -38.450 1.00 90.38 91 HIS A N 1
ATOM 739 C CA . HIS A 1 91 ? 23.059 -17.703 -37.671 1.00 90.38 91 HIS A CA 1
ATOM 740 C C . HIS A 1 91 ? 23.047 -16.515 -36.701 1.00 90.38 91 HIS A C 1
ATOM 742 O O . HIS A 1 91 ? 23.454 -15.419 -37.089 1.00 90.38 91 HIS A O 1
ATOM 748 N N . PRO A 1 92 ? 22.602 -16.692 -35.440 1.00 86.62 92 PRO A N 1
ATOM 749 C CA . PRO A 1 92 ? 22.412 -15.593 -34.485 1.00 86.62 92 PRO A CA 1
ATOM 750 C C . PRO A 1 92 ? 23.647 -14.701 -34.294 1.00 86.62 92 PRO A C 1
ATOM 752 O O . PRO A 1 92 ? 23.525 -13.486 -34.180 1.00 86.62 92 PRO A O 1
ATOM 755 N N . HIS A 1 93 ? 24.842 -15.293 -34.322 1.00 85.12 93 HIS A N 1
ATOM 756 C CA . HIS A 1 93 ? 26.124 -14.597 -34.169 1.00 85.12 93 HIS A CA 1
ATOM 757 C C . HIS A 1 93 ? 26.455 -13.644 -35.332 1.00 85.12 93 HIS A C 1
ATOM 759 O O . HIS A 1 93 ? 27.240 -12.720 -35.159 1.00 85.12 93 HIS A O 1
ATOM 765 N N . THR A 1 94 ? 25.835 -13.823 -36.504 1.00 86.75 94 THR A N 1
ATOM 766 C CA . THR A 1 94 ? 26.001 -12.918 -37.659 1.00 86.75 94 THR A CA 1
ATOM 767 C C . THR A 1 94 ? 25.138 -11.657 -37.559 1.00 86.75 94 THR A C 1
ATOM 769 O O . THR A 1 94 ? 25.313 -10.713 -38.333 1.00 86.75 94 THR A O 1
ATOM 772 N N . TYR A 1 95 ? 24.209 -11.606 -36.598 1.00 89.50 95 TYR A N 1
ATOM 773 C CA . TYR A 1 95 ? 23.342 -10.455 -36.376 1.00 89.50 95 TYR A CA 1
ATOM 774 C C . TYR A 1 95 ? 24.046 -9.390 -35.523 1.00 89.50 95 TYR A C 1
ATOM 776 O O . TYR A 1 95 ? 23.813 -9.255 -34.322 1.00 89.50 95 TYR A O 1
ATOM 784 N N . ALA A 1 96 ? 24.937 -8.639 -36.173 1.00 89.31 96 ALA A N 1
ATOM 785 C CA . ALA A 1 96 ? 25.770 -7.623 -35.536 1.00 89.31 96 ALA A CA 1
ATOM 786 C C . ALA A 1 96 ? 24.961 -6.479 -34.891 1.00 89.31 96 ALA A C 1
ATOM 788 O O . ALA A 1 96 ? 23.868 -6.113 -35.345 1.00 89.31 96 ALA A O 1
ATOM 789 N N . HIS A 1 97 ? 25.541 -5.858 -33.862 1.00 88.06 97 HIS A N 1
ATOM 790 C CA . HIS A 1 97 ? 24.907 -4.791 -33.087 1.00 88.06 97 HIS A CA 1
ATOM 791 C C . HIS A 1 97 ? 24.554 -3.560 -33.946 1.00 88.06 97 HIS A C 1
ATOM 793 O O . HIS A 1 97 ? 23.481 -2.975 -33.783 1.00 88.06 97 HIS A O 1
ATOM 799 N N . GLU A 1 98 ? 25.385 -3.197 -34.926 1.00 91.12 98 GLU A N 1
ATOM 800 C CA . GLU A 1 98 ? 25.132 -2.092 -35.864 1.00 91.12 98 GLU A CA 1
ATOM 801 C C . GLU A 1 98 ? 23.920 -2.383 -36.756 1.00 91.12 98 GLU A C 1
ATOM 803 O O . GLU A 1 98 ? 23.104 -1.503 -37.048 1.00 91.12 98 GLU A O 1
ATOM 808 N N . THR A 1 99 ? 23.763 -3.637 -37.185 1.00 91.88 99 THR A N 1
ATOM 809 C CA . THR A 1 99 ? 22.591 -4.083 -37.950 1.00 91.88 99 THR A CA 1
ATOM 810 C C . THR A 1 99 ? 21.341 -4.026 -37.085 1.00 91.88 99 THR A C 1
ATOM 812 O O . THR A 1 99 ? 20.332 -3.464 -37.517 1.00 91.88 99 THR A O 1
ATOM 815 N N . GLN A 1 100 ? 21.426 -4.482 -35.834 1.00 92.19 100 GLN A N 1
ATOM 816 C CA . GLN A 1 100 ? 20.335 -4.357 -34.877 1.00 92.19 100 GLN A CA 1
ATOM 817 C C . GLN A 1 100 ? 19.936 -2.891 -34.641 1.00 92.19 100 GLN A C 1
ATOM 819 O O . GLN A 1 100 ? 18.746 -2.573 -34.652 1.00 92.19 100 GLN A O 1
ATOM 824 N N . ALA A 1 101 ? 20.896 -1.981 -34.470 1.00 93.25 101 ALA A N 1
ATOM 825 C CA . ALA A 1 101 ? 20.627 -0.556 -34.284 1.00 93.25 101 ALA A CA 1
ATOM 826 C C . ALA A 1 101 ? 19.909 0.059 -35.500 1.00 93.25 101 ALA A C 1
ATOM 828 O O . ALA A 1 101 ? 18.893 0.744 -35.339 1.00 93.25 101 ALA A O 1
ATOM 829 N N . ARG A 1 102 ? 20.364 -0.250 -36.724 1.00 94.19 102 ARG A N 1
ATOM 830 C CA . ARG A 1 102 ? 19.697 0.171 -37.972 1.00 94.19 102 ARG A CA 1
ATOM 831 C C . ARG A 1 102 ? 18.276 -0.387 -38.078 1.00 94.19 102 ARG A C 1
ATOM 833 O O . ARG A 1 102 ? 17.354 0.333 -38.466 1.00 94.19 102 ARG A O 1
ATOM 840 N N . HIS A 1 103 ? 18.082 -1.651 -37.706 1.00 95.25 103 HIS A N 1
ATOM 841 C CA . HIS A 1 103 ? 16.767 -2.291 -37.682 1.00 95.25 103 HIS A CA 1
ATOM 842 C C . HIS A 1 103 ? 15.824 -1.600 -36.695 1.00 95.25 103 HIS A C 1
ATOM 844 O O . HIS A 1 103 ? 14.713 -1.243 -37.082 1.00 95.25 103 HIS A O 1
ATOM 850 N N . ARG A 1 104 ? 16.282 -1.306 -35.470 1.00 95.94 104 ARG A N 1
ATOM 851 C CA . ARG A 1 104 ? 15.508 -0.555 -34.466 1.00 95.94 104 ARG A CA 1
ATOM 852 C C . ARG A 1 104 ? 15.043 0.797 -35.004 1.00 95.94 104 ARG A C 1
ATOM 854 O O . ARG A 1 104 ? 13.859 1.101 -34.934 1.00 95.94 104 ARG A O 1
ATOM 861 N N . GLN A 1 105 ? 15.932 1.582 -35.617 1.00 96.19 105 GLN A N 1
ATOM 862 C CA . GLN A 1 105 ? 15.567 2.875 -36.220 1.00 96.19 105 GLN A CA 1
ATOM 863 C C . GLN A 1 105 ? 14.530 2.746 -37.343 1.00 96.19 105 GLN A C 1
ATOM 865 O O . GLN A 1 105 ? 13.697 3.631 -37.547 1.00 96.19 105 GLN A O 1
ATOM 870 N N . ARG A 1 106 ? 14.588 1.661 -38.117 1.00 96.38 106 ARG A N 1
ATOM 871 C CA . ARG A 1 106 ? 13.600 1.394 -39.163 1.00 96.38 106 ARG A CA 1
ATOM 872 C C . ARG A 1 106 ? 12.249 0.989 -38.573 1.00 96.38 106 ARG A C 1
ATOM 874 O O . ARG A 1 106 ? 11.240 1.514 -39.025 1.00 96.38 106 ARG A O 1
ATOM 881 N N . ILE A 1 107 ? 12.238 0.124 -37.560 1.00 97.50 107 ILE A N 1
ATOM 882 C CA . ILE A 1 107 ? 11.024 -0.298 -36.843 1.00 97.50 107 ILE A CA 1
ATOM 883 C C . ILE A 1 107 ? 10.341 0.905 -36.189 1.00 97.50 107 ILE A C 1
ATOM 885 O O . ILE A 1 107 ? 9.147 1.098 -36.379 1.00 97.50 107 ILE A O 1
ATOM 889 N N . LEU A 1 108 ? 11.105 1.772 -35.519 1.00 97.69 108 LEU A N 1
ATOM 890 C CA . LEU A 1 108 ? 10.593 3.017 -34.944 1.00 97.69 108 LEU A CA 1
ATOM 891 C C . LEU A 1 108 ? 9.845 3.866 -35.979 1.00 97.69 108 LEU A C 1
ATOM 893 O O . LEU A 1 108 ? 8.717 4.279 -35.732 1.00 97.69 108 LEU A O 1
ATOM 897 N N . ARG A 1 109 ? 10.427 4.062 -37.170 1.00 96.88 109 ARG A N 1
ATOM 898 C CA . ARG A 1 109 ? 9.771 4.796 -38.265 1.00 96.88 109 ARG A CA 1
ATOM 899 C C . ARG A 1 109 ? 8.498 4.108 -38.756 1.00 96.88 109 ARG A C 1
ATOM 901 O O . ARG A 1 109 ? 7.510 4.794 -38.989 1.00 96.88 109 ARG A O 1
ATOM 908 N N . LEU A 1 110 ? 8.512 2.781 -38.894 1.00 96.12 110 LEU A N 1
ATOM 909 C CA . LEU A 1 110 ? 7.340 2.005 -39.321 1.00 96.12 110 LEU A CA 1
ATOM 910 C C . LEU A 1 110 ? 6.187 2.099 -38.313 1.00 96.12 110 LEU A C 1
ATOM 912 O O . LEU A 1 110 ? 5.040 2.229 -38.721 1.00 96.12 110 LEU A O 1
ATOM 916 N N . CYS A 1 111 ? 6.490 2.079 -37.014 1.00 95.38 111 CYS A N 1
ATOM 917 C CA . CYS A 1 111 ? 5.488 2.167 -35.950 1.00 95.38 111 CYS A CA 1
ATOM 918 C C . CYS A 1 111 ? 5.132 3.613 -35.555 1.00 95.38 111 CYS A C 1
ATOM 920 O O . CYS A 1 111 ? 4.276 3.811 -34.694 1.00 95.38 111 CYS A O 1
ATOM 922 N N . GLN A 1 112 ? 5.787 4.615 -36.156 1.00 96.19 112 GLN A N 1
ATOM 923 C CA . GLN A 1 112 ? 5.682 6.037 -35.797 1.00 96.19 112 GLN A CA 1
ATOM 924 C C . GLN A 1 112 ? 6.088 6.334 -34.342 1.00 96.19 112 GLN A C 1
ATOM 926 O O . GLN A 1 112 ? 5.510 7.193 -33.682 1.00 96.19 112 GLN A O 1
ATOM 931 N N . PHE A 1 113 ? 7.102 5.624 -33.845 1.00 97.62 113 PHE A N 1
ATOM 932 C CA . PHE A 1 113 ? 7.702 5.841 -32.532 1.00 97.62 113 PHE A CA 1
ATOM 933 C C . PHE A 1 113 ? 9.020 6.616 -32.624 1.00 97.62 113 PHE A C 1
ATOM 935 O O . PHE A 1 113 ? 9.754 6.549 -33.611 1.00 97.62 113 PHE A O 1
ATOM 942 N N . ARG A 1 114 ? 9.361 7.314 -31.541 1.00 95.88 114 ARG A N 1
ATOM 943 C CA . ARG A 1 114 ? 10.648 7.984 -31.334 1.00 95.88 114 ARG A CA 1
ATOM 944 C C . ARG A 1 114 ? 11.540 7.143 -30.424 1.00 95.88 114 ARG A C 1
ATOM 946 O O . ARG A 1 114 ? 11.063 6.443 -29.531 1.00 95.88 114 ARG A O 1
ATOM 953 N N . ALA A 1 115 ? 12.850 7.212 -30.644 1.00 94.31 115 ALA A N 1
ATOM 954 C CA . ALA A 1 115 ? 13.812 6.561 -29.762 1.00 94.31 115 ALA A CA 1
ATOM 955 C C . ALA A 1 115 ? 13.860 7.265 -28.399 1.00 94.31 115 ALA A C 1
ATOM 957 O O . ALA A 1 115 ? 13.783 8.493 -28.323 1.00 94.31 115 ALA A O 1
ATOM 958 N N . TRP A 1 116 ? 14.059 6.485 -27.338 1.00 92.81 116 TRP A N 1
ATOM 959 C CA . TRP A 1 116 ? 14.412 7.025 -26.032 1.00 92.81 116 TRP A CA 1
ATOM 960 C C . TRP A 1 116 ? 15.706 7.849 -26.104 1.00 92.81 116 TRP A C 1
ATOM 962 O O . TRP A 1 116 ? 16.687 7.429 -26.721 1.00 92.81 116 TRP A O 1
ATOM 972 N N . ASN A 1 117 ? 15.730 9.003 -25.436 1.00 91.50 117 ASN A N 1
ATOM 973 C CA . ASN A 1 117 ? 16.904 9.864 -25.331 1.00 91.50 117 ASN A CA 1
ATOM 974 C C . ASN A 1 117 ? 16.940 10.594 -23.976 1.00 91.50 117 ASN A C 1
ATOM 976 O O . ASN A 1 117 ? 15.981 10.577 -23.206 1.00 91.50 117 ASN A O 1
ATOM 980 N N . ARG A 1 118 ? 18.057 11.271 -23.683 1.00 88.06 118 ARG A N 1
ATOM 981 C CA . ARG A 1 118 ? 18.222 12.016 -22.423 1.00 88.06 118 ARG A CA 1
ATOM 982 C C . ARG A 1 118 ? 17.326 13.254 -22.306 1.00 88.06 118 ARG A C 1
ATOM 984 O O . ARG A 1 118 ? 17.111 13.711 -21.192 1.00 88.06 118 ARG A O 1
ATOM 991 N N . ALA A 1 119 ? 16.800 13.806 -23.399 1.00 91.94 119 ALA A N 1
ATOM 992 C CA . ALA A 1 119 ? 15.874 14.937 -23.320 1.00 91.94 119 ALA A CA 1
ATOM 993 C C . ALA A 1 119 ? 14.517 14.505 -22.738 1.00 91.94 119 ALA A C 1
ATOM 995 O O . ALA A 1 119 ? 13.940 15.235 -21.938 1.00 91.94 119 ALA A O 1
ATOM 996 N N . ILE A 1 120 ? 14.067 13.283 -23.046 1.00 92.50 120 ILE A N 1
ATOM 997 C CA . ILE A 1 120 ? 12.833 12.697 -22.497 1.00 92.50 120 ILE A CA 1
ATOM 998 C C . ILE A 1 120 ? 12.911 12.538 -20.971 1.00 92.50 120 ILE A C 1
ATOM 1000 O O . ILE A 1 120 ? 11.904 12.712 -20.290 1.00 92.50 120 ILE A O 1
ATOM 1004 N N . LEU A 1 121 ? 14.106 12.311 -20.407 1.00 88.69 121 LEU A N 1
ATOM 1005 C CA . LEU A 1 121 ? 14.295 12.293 -18.949 1.00 88.69 121 LEU A CA 1
ATOM 1006 C C . LEU A 1 121 ? 13.804 13.584 -18.285 1.00 88.69 121 LEU A C 1
ATOM 1008 O O . LEU A 1 121 ? 13.171 13.523 -17.236 1.00 88.69 121 LEU A O 1
ATOM 1012 N N . ARG A 1 122 ? 14.064 14.745 -18.901 1.00 89.50 122 ARG A N 1
ATOM 1013 C CA . ARG A 1 122 ? 13.645 16.049 -18.361 1.00 89.50 122 ARG A CA 1
ATOM 1014 C C . ARG A 1 122 ? 12.127 16.236 -18.395 1.00 89.50 122 ARG A C 1
ATOM 1016 O O . ARG A 1 122 ? 11.612 17.018 -17.609 1.00 89.50 122 ARG A O 1
ATOM 1023 N N . LEU A 1 123 ? 11.430 15.515 -19.275 1.00 90.62 123 LEU A N 1
ATOM 1024 C CA . LEU A 1 123 ? 9.969 15.536 -19.379 1.00 90.62 123 LEU A CA 1
ATOM 1025 C C . LEU A 1 123 ? 9.309 14.584 -18.373 1.00 90.62 123 LEU A C 1
ATOM 1027 O O . LEU A 1 123 ? 8.272 14.913 -17.814 1.00 90.62 123 LEU A O 1
ATOM 1031 N N . LEU A 1 124 ? 9.925 13.426 -18.109 1.00 93.06 124 LEU A N 1
ATOM 1032 C CA . LEU A 1 124 ? 9.406 12.434 -17.158 1.00 93.06 124 LEU A CA 1
ATOM 1033 C C . LEU A 1 124 ? 9.679 12.780 -15.693 1.00 93.06 124 LEU A C 1
ATOM 1035 O O . LEU A 1 124 ? 8.941 12.343 -14.815 1.00 93.06 124 LEU A O 1
ATOM 1039 N N . GLN A 1 125 ? 10.754 13.518 -15.406 1.00 92.50 125 GLN A N 1
ATOM 1040 C CA . GLN A 1 125 ? 11.115 13.876 -14.033 1.00 92.50 125 GLN A CA 1
ATOM 1041 C C . GLN A 1 125 ? 10.009 14.655 -13.297 1.00 92.50 125 GLN A C 1
ATOM 1043 O O . GLN A 1 125 ? 9.705 14.269 -12.169 1.00 92.50 125 GLN A O 1
ATOM 1048 N N . PRO A 1 126 ? 9.392 15.703 -13.885 1.00 93.25 126 PRO A N 1
ATOM 1049 C CA . PRO A 1 126 ? 8.250 16.382 -13.276 1.00 93.25 126 PRO A CA 1
ATOM 1050 C C . PRO A 1 126 ? 7.068 15.445 -13.023 1.00 93.25 126 PRO A C 1
ATOM 1052 O O . PRO A 1 126 ? 6.537 15.446 -11.920 1.00 93.25 126 PRO A O 1
ATOM 1055 N N . GLU A 1 127 ? 6.721 14.587 -13.988 1.00 94.50 127 GLU A N 1
ATOM 1056 C CA . GLU A 1 127 ? 5.612 13.633 -13.848 1.00 94.50 127 GLU A CA 1
ATOM 1057 C C . GLU A 1 127 ? 5.847 12.670 -12.674 1.00 94.50 127 GLU A C 1
ATOM 1059 O O . GLU A 1 127 ? 5.008 12.525 -11.787 1.00 94.50 127 GLU A O 1
ATOM 1064 N N . ALA A 1 128 ? 7.038 12.067 -12.604 1.00 96.12 128 ALA A N 1
ATOM 1065 C CA . ALA A 1 128 ? 7.419 11.199 -11.492 1.00 96.12 128 ALA A CA 1
ATOM 1066 C C . ALA A 1 128 ? 7.413 11.948 -10.148 1.00 96.12 128 ALA A C 1
ATOM 1068 O O . ALA A 1 128 ? 7.043 11.377 -9.122 1.00 96.12 128 ALA A O 1
ATOM 1069 N N . GLN A 1 129 ? 7.811 13.225 -10.147 1.00 95.19 129 GLN A N 1
ATOM 1070 C CA . GLN A 1 129 ? 7.808 14.071 -8.956 1.00 95.19 129 GLN A CA 1
ATOM 1071 C C . GLN A 1 129 ? 6.387 14.367 -8.465 1.00 95.19 129 GLN A C 1
ATOM 1073 O O . GLN A 1 129 ? 6.150 14.296 -7.259 1.00 95.19 129 GLN A O 1
ATOM 1078 N N . THR A 1 130 ? 5.454 14.660 -9.371 1.00 94.62 130 THR A N 1
ATOM 1079 C CA . THR A 1 130 ? 4.039 14.876 -9.046 1.00 94.62 130 THR A CA 1
ATOM 1080 C C . THR A 1 130 ? 3.413 13.607 -8.478 1.00 94.62 130 THR A C 1
ATOM 1082 O O . THR A 1 130 ? 2.797 13.650 -7.417 1.00 94.62 130 THR A O 1
ATOM 1085 N N . LEU A 1 131 ? 3.634 12.451 -9.110 1.00 95.06 131 LEU A N 1
ATOM 1086 C CA . LEU A 1 131 ? 3.108 11.176 -8.610 1.00 95.06 131 LEU A CA 1
ATOM 1087 C C . LEU A 1 131 ? 3.690 10.807 -7.234 1.00 95.06 131 LEU A C 1
ATOM 1089 O O . LEU A 1 131 ? 2.969 10.311 -6.369 1.00 95.06 131 LEU A O 1
ATOM 1093 N N . ALA A 1 132 ? 4.970 11.112 -6.992 1.00 94.69 132 ALA A N 1
ATOM 1094 C CA . ALA A 1 132 ? 5.593 10.938 -5.681 1.00 94.69 132 ALA A CA 1
ATOM 1095 C C . ALA A 1 132 ? 4.966 11.842 -4.603 1.00 94.69 132 ALA A C 1
ATOM 1097 O O . ALA A 1 132 ? 4.772 11.393 -3.478 1.00 94.69 132 ALA A O 1
ATOM 1098 N N . GLN A 1 133 ? 4.618 13.091 -4.938 1.00 92.50 133 GLN A N 1
ATOM 1099 C CA . GLN A 1 133 ? 3.918 14.013 -4.028 1.00 92.50 133 GLN A CA 1
ATOM 1100 C C . GLN A 1 133 ? 2.482 13.569 -3.721 1.00 92.50 133 GLN A C 1
ATOM 1102 O O . GLN A 1 133 ? 1.951 13.881 -2.657 1.00 92.50 133 GLN A O 1
ATOM 1107 N N . LEU A 1 134 ? 1.867 12.817 -4.635 1.00 91.38 134 LEU A N 1
ATOM 1108 C CA . LEU A 1 134 ? 0.562 12.184 -4.449 1.00 91.38 134 LEU A CA 1
ATOM 1109 C C . LEU A 1 134 ? 0.644 10.840 -3.704 1.00 91.38 134 LEU A C 1
ATOM 1111 O O . LEU A 1 134 ? -0.376 10.169 -3.569 1.00 91.38 134 LEU A O 1
ATOM 1115 N N . TYR A 1 135 ? 1.829 10.448 -3.218 1.00 90.62 135 TYR A N 1
ATOM 1116 C CA . TYR A 1 135 ? 2.064 9.201 -2.480 1.00 90.62 135 TYR A CA 1
ATOM 1117 C C . TYR A 1 135 ? 1.644 7.936 -3.238 1.00 90.62 135 TYR A C 1
ATOM 1119 O O . TYR A 1 135 ? 1.181 6.966 -2.642 1.00 90.62 135 TYR A O 1
ATOM 1127 N N . TRP A 1 136 ? 1.818 7.936 -4.562 1.00 91.56 136 TRP A N 1
ATOM 1128 C CA . TRP A 1 136 ? 1.646 6.724 -5.359 1.00 91.56 136 TRP A CA 1
ATOM 1129 C C . TRP A 1 136 ? 2.726 5.695 -5.022 1.00 91.56 136 TRP A C 1
ATOM 1131 O O . TRP A 1 136 ? 3.884 6.042 -4.770 1.00 91.56 136 TRP A O 1
ATOM 1141 N N . GLU A 1 137 ? 2.358 4.416 -5.077 1.00 90.81 137 GLU A N 1
ATOM 1142 C CA . GLU A 1 137 ? 3.300 3.327 -4.820 1.00 90.81 137 GLU A CA 1
ATOM 1143 C C . GLU A 1 137 ? 4.406 3.295 -5.891 1.00 90.81 137 GLU A C 1
ATOM 1145 O O . GLU A 1 137 ? 4.112 3.499 -7.075 1.00 90.81 137 GLU A O 1
ATOM 1150 N N . PRO A 1 138 ? 5.672 2.977 -5.549 1.00 93.75 138 PRO A N 1
ATOM 1151 C CA . PRO A 1 138 ? 6.794 3.022 -6.495 1.00 93.75 138 PRO A CA 1
ATOM 1152 C C . PRO A 1 138 ? 6.536 2.246 -7.794 1.00 93.75 138 PRO A C 1
ATOM 1154 O O . PRO A 1 138 ? 6.802 2.742 -8.892 1.00 93.75 138 PRO A O 1
ATOM 1157 N N . ARG A 1 139 ? 5.944 1.053 -7.673 1.00 95.00 139 ARG A N 1
ATOM 1158 C CA . ARG A 1 139 ? 5.529 0.217 -8.805 1.00 95.00 139 ARG A CA 1
ATOM 1159 C C . ARG A 1 139 ? 4.475 0.903 -9.681 1.00 95.00 139 ARG A C 1
ATOM 1161 O O . ARG A 1 139 ? 4.554 0.818 -10.903 1.00 95.00 139 ARG A O 1
ATOM 1168 N N . GLN A 1 140 ? 3.497 1.583 -9.083 1.00 95.38 140 GLN A N 1
ATOM 1169 C CA . GLN A 1 140 ? 2.457 2.303 -9.827 1.00 95.38 140 GLN A CA 1
ATOM 1170 C C . GLN A 1 140 ? 3.052 3.482 -10.592 1.00 95.38 140 GLN A C 1
ATOM 1172 O O . GLN A 1 140 ? 2.747 3.651 -11.770 1.00 95.38 140 GLN A O 1
ATOM 1177 N N . ILE A 1 141 ? 3.954 4.246 -9.963 1.00 96.88 141 ILE A N 1
ATOM 1178 C CA . ILE A 1 141 ? 4.683 5.324 -10.642 1.00 96.88 141 ILE A CA 1
ATOM 1179 C C . ILE A 1 141 ? 5.432 4.750 -11.845 1.00 96.88 141 ILE A C 1
ATOM 1181 O O . ILE A 1 141 ? 5.299 5.269 -12.948 1.00 96.88 141 ILE A O 1
ATOM 1185 N N . PHE A 1 142 ? 6.166 3.648 -11.667 1.00 97.56 142 PHE A N 1
ATOM 1186 C CA . PHE A 1 142 ? 6.912 3.007 -12.750 1.00 97.56 142 PHE A CA 1
ATOM 1187 C C . PHE A 1 142 ? 6.029 2.694 -13.966 1.00 97.56 142 PHE A C 1
ATOM 1189 O O . PHE A 1 142 ? 6.334 3.137 -15.075 1.00 97.56 142 PHE A O 1
ATOM 1196 N N . PHE A 1 143 ? 4.924 1.968 -13.770 1.00 97.06 143 PHE A N 1
ATOM 1197 C CA . PHE A 1 143 ? 4.042 1.598 -14.880 1.00 97.06 143 PHE A CA 1
ATOM 1198 C C . PHE A 1 143 ? 3.294 2.801 -15.459 1.00 97.06 143 PHE A C 1
ATOM 1200 O O . PHE A 1 143 ? 3.096 2.857 -16.670 1.00 97.06 143 PHE A O 1
ATOM 1207 N N . ARG A 1 144 ? 2.997 3.822 -14.649 1.00 97.44 144 ARG A N 1
ATOM 1208 C CA . ARG A 1 144 ? 2.439 5.079 -15.151 1.00 97.44 144 ARG A CA 1
ATOM 1209 C C . ARG A 1 144 ? 3.398 5.805 -16.100 1.00 97.44 144 ARG A C 1
ATOM 1211 O O . ARG A 1 144 ? 2.969 6.308 -17.136 1.00 97.44 144 ARG A O 1
ATOM 1218 N N . LEU A 1 145 ? 4.700 5.816 -15.801 1.00 96.75 145 LEU A N 1
ATOM 1219 C CA . LEU A 1 145 ? 5.710 6.363 -16.718 1.00 96.75 145 LEU A CA 1
ATOM 1220 C C . LEU A 1 145 ? 5.816 5.532 -18.008 1.00 96.75 145 LEU A C 1
ATOM 1222 O O . LEU A 1 145 ? 6.025 6.094 -19.083 1.00 96.75 145 LEU A O 1
ATOM 1226 N N . VAL A 1 146 ? 5.653 4.206 -17.925 1.00 97.00 146 VAL A N 1
ATOM 1227 C CA . VAL A 1 146 ? 5.602 3.325 -19.106 1.00 97.00 146 VAL A CA 1
ATOM 1228 C C . VAL A 1 146 ? 4.404 3.674 -19.992 1.00 97.00 146 VAL A C 1
ATOM 1230 O O . VAL A 1 146 ? 4.585 3.894 -21.187 1.00 97.00 146 VAL A O 1
ATOM 1233 N N . GLU A 1 147 ? 3.204 3.789 -19.422 1.00 96.94 147 GLU A N 1
ATOM 1234 C CA . GLU A 1 147 ? 1.993 4.199 -20.149 1.00 96.94 147 GLU A CA 1
ATOM 1235 C C . GLU A 1 147 ? 2.163 5.558 -20.828 1.00 96.94 147 GLU A C 1
ATOM 1237 O O . GLU A 1 147 ? 1.797 5.727 -21.996 1.00 96.94 147 GLU A O 1
ATOM 1242 N N . TRP A 1 148 ? 2.750 6.523 -20.116 1.00 96.25 148 TRP A N 1
ATOM 1243 C CA . TRP A 1 148 ? 3.020 7.851 -20.655 1.00 96.25 148 TRP A CA 1
ATOM 1244 C C . TRP A 1 148 ? 3.933 7.779 -21.884 1.00 96.25 148 TRP A C 1
ATOM 1246 O O . TRP A 1 148 ? 3.643 8.398 -22.907 1.00 96.25 148 TRP A O 1
ATOM 1256 N N . LEU A 1 149 ? 4.995 6.967 -21.831 1.00 96.75 149 LEU A N 1
ATOM 1257 C CA . LEU A 1 149 ? 5.912 6.777 -22.958 1.00 96.75 149 LEU A CA 1
ATOM 1258 C C . LEU A 1 149 ? 5.231 6.132 -24.165 1.00 96.75 149 LEU A C 1
ATOM 1260 O O . LEU A 1 149 ? 5.420 6.601 -25.288 1.00 96.75 149 LEU A O 1
ATOM 1264 N N . VAL A 1 150 ? 4.417 5.099 -23.943 1.00 96.75 150 VAL A N 1
ATOM 1265 C CA . VAL A 1 150 ? 3.655 4.440 -25.015 1.00 96.75 150 VAL A CA 1
ATOM 1266 C C . VAL A 1 150 ? 2.682 5.428 -25.663 1.00 96.75 150 VAL A C 1
ATOM 1268 O O . VAL A 1 150 ? 2.643 5.540 -26.890 1.00 96.75 150 VAL A O 1
ATOM 1271 N N . THR A 1 151 ? 1.966 6.208 -24.849 1.00 96.00 151 THR A N 1
ATOM 1272 C CA . THR A 1 151 ? 1.016 7.235 -25.311 1.00 96.00 151 THR A CA 1
ATOM 1273 C C . THR A 1 151 ? 1.721 8.331 -26.111 1.00 96.00 151 THR A C 1
ATOM 1275 O O . THR A 1 151 ? 1.258 8.719 -27.182 1.00 96.00 151 THR A O 1
ATOM 1278 N N . ALA A 1 152 ? 2.895 8.770 -25.654 1.00 95.31 152 ALA A N 1
ATOM 1279 C CA . ALA A 1 152 ? 3.738 9.746 -26.342 1.00 95.31 152 ALA A CA 1
ATOM 1280 C C . ALA A 1 152 ? 4.475 9.176 -27.573 1.00 95.31 152 ALA A C 1
ATOM 1282 O O . ALA A 1 152 ? 5.277 9.884 -28.189 1.00 95.31 152 ALA A O 1
ATOM 1283 N N . ARG A 1 153 ? 4.229 7.906 -27.939 1.00 96.81 153 ARG A N 1
ATOM 1284 C CA . ARG A 1 153 ? 4.912 7.187 -29.026 1.00 96.81 153 ARG A CA 1
ATOM 1285 C C . ARG A 1 153 ? 6.435 7.202 -28.865 1.00 96.81 153 ARG A C 1
ATOM 1287 O O . ARG A 1 153 ? 7.181 7.446 -29.813 1.00 96.81 153 ARG A O 1
ATOM 1294 N N . ILE A 1 154 ? 6.924 6.934 -27.659 1.00 96.88 154 ILE A N 1
ATOM 1295 C CA . ILE A 1 154 ? 8.348 6.817 -27.333 1.00 96.88 154 ILE A CA 1
ATOM 1296 C C . ILE A 1 154 ? 8.650 5.366 -26.969 1.00 96.88 154 ILE A C 1
ATOM 1298 O O . ILE A 1 154 ? 7.939 4.749 -26.181 1.00 96.88 154 ILE A O 1
ATOM 1302 N N . ALA A 1 155 ? 9.716 4.806 -27.544 1.00 96.94 155 ALA A N 1
ATOM 1303 C CA . ALA A 1 155 ? 10.138 3.454 -27.204 1.00 96.94 155 ALA A CA 1
ATOM 1304 C C . ALA A 1 155 ? 10.518 3.365 -25.725 1.00 96.94 155 ALA A C 1
ATOM 1306 O O . ALA A 1 155 ? 11.344 4.143 -25.237 1.00 96.94 155 ALA A O 1
ATOM 1307 N N . VAL A 1 156 ? 9.934 2.398 -25.027 1.00 96.81 156 VAL A N 1
ATOM 1308 C CA . VAL A 1 156 ? 10.105 2.255 -23.585 1.00 96.81 156 VAL A CA 1
ATOM 1309 C C . VAL A 1 156 ? 11.506 1.679 -23.304 1.00 96.81 156 VAL A C 1
ATOM 1311 O O . VAL A 1 156 ? 11.914 0.682 -23.912 1.00 96.81 156 VAL A O 1
ATOM 1314 N N . PRO A 1 157 ? 12.312 2.306 -22.431 1.00 95.44 157 PRO A N 1
ATOM 1315 C CA . PRO A 1 157 ? 13.637 1.795 -22.103 1.00 95.44 157 PRO A CA 1
ATOM 1316 C C . PRO A 1 157 ? 13.549 0.604 -21.128 1.00 95.44 157 PRO A C 1
ATOM 1318 O O . PRO A 1 157 ? 12.471 0.153 -20.745 1.00 95.44 157 PRO A O 1
ATOM 1321 N N . ARG A 1 158 ? 14.703 0.046 -20.749 1.00 94.81 158 ARG A N 1
ATOM 1322 C CA . ARG A 1 158 ? 14.786 -1.029 -19.743 1.00 94.81 158 ARG A CA 1
ATOM 1323 C C . ARG A 1 158 ? 14.422 -0.534 -18.345 1.00 94.81 158 ARG A C 1
ATOM 1325 O O . ARG A 1 158 ? 14.565 0.659 -18.065 1.00 94.81 158 ARG A O 1
ATOM 1332 N N . SER A 1 159 ? 14.045 -1.457 -17.460 1.00 94.75 159 SER A N 1
ATOM 1333 C CA . SER A 1 159 ? 13.754 -1.159 -16.049 1.00 94.75 159 SER A CA 1
ATOM 1334 C C . SER A 1 159 ? 14.903 -0.390 -15.389 1.00 94.75 159 SER A C 1
ATOM 1336 O O . SER A 1 159 ? 14.677 0.625 -14.737 1.00 94.75 159 SER A O 1
ATOM 1338 N N . ALA A 1 160 ? 16.149 -0.771 -15.688 1.00 93.31 160 ALA A N 1
ATOM 1339 C CA . ALA A 1 160 ? 17.362 -0.127 -15.189 1.00 93.31 160 ALA A CA 1
ATOM 1340 C C . ALA A 1 160 ? 17.471 1.378 -15.512 1.00 93.31 160 ALA A C 1
ATOM 1342 O O . ALA A 1 160 ? 18.240 2.083 -14.862 1.00 93.31 160 ALA A O 1
ATOM 1343 N N . VAL A 1 161 ? 16.723 1.879 -16.503 1.00 93.19 161 VAL A N 1
ATOM 1344 C CA . VAL A 1 161 ? 16.666 3.308 -16.849 1.00 93.19 161 VAL A CA 1
ATOM 1345 C C . VAL A 1 161 ? 15.516 4.015 -16.131 1.00 93.19 161 VAL A C 1
ATOM 1347 O O . VAL A 1 161 ? 15.699 5.143 -15.683 1.00 93.19 161 VAL A O 1
ATOM 1350 N N . LEU A 1 162 ? 14.347 3.377 -16.007 1.00 94.12 162 LEU A N 1
ATOM 1351 C CA . LEU A 1 162 ? 13.159 3.985 -15.394 1.00 94.12 162 LEU A CA 1
ATOM 1352 C C . LEU A 1 162 ? 13.187 3.934 -13.863 1.00 94.12 162 LEU A C 1
ATOM 1354 O O . LEU A 1 162 ? 12.847 4.925 -13.220 1.00 94.12 162 LEU A O 1
ATOM 1358 N N . SER A 1 163 ? 13.633 2.825 -13.269 1.00 95.06 163 SER A N 1
ATOM 1359 C CA . SER A 1 163 ? 13.666 2.648 -11.812 1.00 95.06 163 SER A CA 1
ATOM 1360 C C . SER A 1 163 ? 14.461 3.751 -11.096 1.00 95.06 163 SER A C 1
ATOM 1362 O O . SER A 1 163 ? 13.955 4.287 -10.109 1.00 95.06 163 SER A O 1
ATOM 1364 N N . PRO A 1 164 ? 15.641 4.194 -11.585 1.00 94.00 164 PRO A N 1
ATOM 1365 C CA . PRO A 1 164 ? 16.337 5.334 -10.993 1.00 94.00 164 PRO A CA 1
ATOM 1366 C C . PRO A 1 164 ? 15.535 6.640 -11.021 1.00 94.00 164 PRO A C 1
ATOM 1368 O O . PRO A 1 164 ? 15.618 7.403 -10.067 1.00 94.00 164 PRO A O 1
ATOM 1371 N N . ILE A 1 165 ? 14.734 6.897 -12.063 1.00 94.38 165 ILE A N 1
ATOM 1372 C CA . ILE A 1 165 ? 13.911 8.118 -12.165 1.00 94.38 165 ILE A CA 1
ATOM 1373 C C . ILE A 1 165 ? 12.883 8.143 -11.032 1.00 94.38 165 ILE A C 1
ATOM 1375 O O . ILE A 1 165 ? 12.782 9.134 -10.307 1.00 94.38 165 ILE A O 1
ATOM 1379 N N . VAL A 1 166 ? 12.173 7.026 -10.846 1.00 96.25 166 VAL A N 1
ATOM 1380 C CA . VAL A 1 166 ? 11.190 6.858 -9.766 1.00 96.25 166 VAL A CA 1
ATOM 1381 C C . VAL A 1 166 ? 11.873 6.973 -8.403 1.00 96.25 166 VAL A C 1
ATOM 1383 O O . VAL A 1 166 ? 11.417 7.715 -7.532 1.00 96.25 166 VAL A O 1
ATOM 1386 N N . ALA A 1 167 ? 13.017 6.303 -8.228 1.00 94.88 167 ALA A N 1
ATOM 1387 C CA . ALA A 1 167 ? 13.766 6.336 -6.979 1.00 94.88 167 ALA A CA 1
ATOM 1388 C C . ALA A 1 167 ? 14.242 7.748 -6.610 1.00 94.88 167 ALA A C 1
ATOM 1390 O O . ALA A 1 167 ? 14.145 8.152 -5.447 1.00 94.88 167 ALA A O 1
ATOM 1391 N N . THR A 1 168 ? 14.729 8.516 -7.590 1.00 94.31 168 THR A N 1
ATOM 1392 C CA . THR A 1 168 ? 15.139 9.909 -7.398 1.00 94.31 168 THR A CA 1
ATOM 1393 C C . THR A 1 168 ? 13.952 10.797 -7.035 1.00 94.31 168 THR A C 1
ATOM 1395 O O . THR A 1 168 ? 14.079 11.581 -6.097 1.00 94.31 168 THR A O 1
ATOM 1398 N N . ALA A 1 169 ? 12.805 10.660 -7.705 1.00 95.50 169 ALA A N 1
ATOM 1399 C CA . ALA A 1 169 ? 11.611 11.460 -7.418 1.00 95.50 169 ALA A CA 1
ATOM 1400 C C . ALA A 1 169 ? 11.096 11.249 -5.981 1.00 95.50 169 ALA A C 1
ATOM 1402 O O . ALA A 1 169 ? 10.912 12.207 -5.226 1.00 95.50 169 ALA A O 1
ATOM 1403 N N . LEU A 1 170 ? 10.960 9.988 -5.563 1.00 93.88 170 LEU A N 1
ATOM 1404 C CA . LEU A 1 170 ? 10.553 9.614 -4.204 1.00 93.88 170 LEU A CA 1
ATOM 1405 C C . LEU A 1 170 ? 11.568 10.076 -3.149 1.00 93.88 170 LEU A C 1
ATOM 1407 O O . LEU A 1 170 ? 11.200 10.647 -2.120 1.00 93.88 170 LEU A O 1
ATOM 1411 N N . THR A 1 171 ? 12.865 9.886 -3.415 1.00 92.44 171 THR A N 1
ATOM 1412 C CA . THR A 1 171 ? 13.927 10.333 -2.500 1.00 92.44 171 THR A CA 1
ATOM 1413 C C . THR A 1 171 ? 13.919 11.850 -2.344 1.00 92.44 171 THR A C 1
ATOM 1415 O O . THR A 1 171 ? 14.015 12.341 -1.218 1.00 92.44 171 THR A O 1
ATOM 1418 N N . ARG A 1 172 ? 13.765 12.588 -3.448 1.00 93.38 172 ARG A N 1
ATOM 1419 C CA . ARG A 1 172 ? 13.692 14.053 -3.459 1.00 93.38 172 ARG A CA 1
ATOM 1420 C C . ARG A 1 172 ? 12.472 14.560 -2.698 1.00 93.38 172 ARG A C 1
ATOM 1422 O O . ARG A 1 172 ? 12.600 15.506 -1.922 1.00 93.38 172 ARG A O 1
ATOM 1429 N N . HIS A 1 173 ? 11.309 13.933 -2.883 1.00 93.50 173 HIS A N 1
ATOM 1430 C CA . HIS A 1 173 ? 10.107 14.266 -2.120 1.00 93.50 173 HIS A CA 1
ATOM 1431 C C . HIS A 1 173 ? 10.330 14.082 -0.612 1.00 93.50 173 HIS A C 1
ATOM 1433 O O . HIS A 1 173 ? 10.164 15.036 0.147 1.00 93.50 173 HIS A O 1
ATOM 1439 N N . ARG A 1 174 ? 10.830 12.912 -0.189 1.00 91.25 174 ARG A N 1
ATOM 1440 C CA . ARG A 1 174 ? 11.148 12.633 1.221 1.00 91.25 174 ARG A CA 1
ATOM 1441 C C . ARG A 1 174 ? 12.148 13.630 1.805 1.00 91.25 174 ARG A C 1
ATOM 1443 O O . ARG A 1 174 ? 11.947 14.117 2.909 1.00 91.25 174 ARG A O 1
ATOM 1450 N N . GLN A 1 175 ? 13.231 13.930 1.087 1.00 91.25 175 GLN A N 1
ATOM 1451 C CA . GLN A 1 175 ? 14.239 14.894 1.542 1.00 91.25 175 GLN A CA 1
ATOM 1452 C C . GLN A 1 175 ? 13.661 16.305 1.680 1.00 91.25 175 GLN A C 1
ATOM 1454 O O . GLN A 1 175 ? 14.022 17.026 2.606 1.00 91.25 175 GLN A O 1
ATOM 1459 N N . THR A 1 176 ? 12.751 16.686 0.782 1.00 92.44 176 THR A N 1
ATOM 1460 C CA . THR A 1 176 ? 12.073 17.984 0.834 1.00 92.44 176 THR A CA 1
ATOM 1461 C C . THR A 1 176 ? 11.201 18.077 2.083 1.00 92.44 176 THR A C 1
ATOM 1463 O O . THR A 1 176 ? 11.357 19.031 2.837 1.00 92.44 176 THR A O 1
ATOM 1466 N N . LEU A 1 177 ? 10.383 17.055 2.357 1.00 92.12 177 LEU A N 1
ATOM 1467 C CA . LEU A 1 177 ? 9.553 16.992 3.564 1.00 92.12 177 LEU A CA 1
ATOM 1468 C C . LEU A 1 177 ? 10.378 16.946 4.847 1.00 92.12 177 LEU A C 1
ATOM 1470 O O . LEU A 1 177 ? 10.095 17.687 5.779 1.00 92.12 177 LEU A O 1
ATOM 1474 N N . ALA A 1 178 ? 11.419 16.112 4.901 1.00 91.06 178 ALA A N 1
ATOM 1475 C CA . ALA A 1 178 ? 12.293 16.037 6.067 1.00 91.06 178 ALA A CA 1
ATOM 1476 C C . ALA A 1 178 ? 12.940 17.401 6.354 1.00 91.06 178 ALA A C 1
ATOM 1478 O O . ALA A 1 178 ? 12.966 17.842 7.497 1.00 91.06 178 ALA A O 1
ATOM 1479 N N . ARG A 1 179 ? 13.403 18.114 5.325 1.00 91.69 179 ARG A N 1
ATOM 1480 C CA . ARG A 1 179 ? 13.937 19.468 5.496 1.00 91.69 179 ARG A CA 1
ATOM 1481 C C . ARG A 1 179 ? 12.880 20.445 6.019 1.00 91.69 179 ARG A C 1
ATOM 1483 O O . ARG A 1 179 ? 13.159 21.128 6.993 1.00 91.69 179 ARG A O 1
ATOM 1490 N N . GLN A 1 180 ? 11.675 20.457 5.445 1.00 91.88 180 GLN A N 1
ATOM 1491 C CA . GLN A 1 180 ? 10.582 21.319 5.919 1.00 91.88 180 GLN A CA 1
ATOM 1492 C C . GLN A 1 180 ? 10.198 21.017 7.375 1.00 91.88 180 GLN A C 1
ATOM 1494 O O . GLN A 1 180 ? 9.958 21.929 8.158 1.00 91.88 180 GLN A O 1
ATOM 1499 N N . VAL A 1 181 ? 10.196 19.740 7.770 1.00 92.50 181 VAL A N 1
ATOM 1500 C CA . VAL A 1 181 ? 10.024 19.339 9.174 1.00 92.50 181 VAL A CA 1
ATOM 1501 C C . VAL A 1 181 ? 11.132 19.938 10.036 1.00 92.50 181 VAL A C 1
ATOM 1503 O O . VAL A 1 181 ? 10.840 20.490 11.087 1.00 92.50 181 VAL A O 1
ATOM 1506 N N . GLY A 1 182 ? 12.392 19.856 9.601 1.00 89.31 182 GLY A N 1
ATOM 1507 C CA . GLY A 1 182 ? 13.522 20.447 10.319 1.00 89.31 182 GLY A CA 1
ATOM 1508 C C . GLY A 1 182 ? 13.442 21.969 10.461 1.00 89.31 182 GLY A C 1
ATOM 1509 O O . GLY A 1 182 ? 13.814 22.488 11.507 1.00 89.31 182 GLY A O 1
ATOM 1510 N N . GLU A 1 183 ? 12.936 22.667 9.444 1.00 91.12 183 GLU A N 1
ATOM 1511 C CA . GLU A 1 183 ? 12.805 24.132 9.415 1.00 91.12 183 GLU A CA 1
ATOM 1512 C C . GLU A 1 183 ? 11.653 24.652 10.293 1.00 91.12 183 GLU A C 1
ATOM 1514 O O . GLU A 1 183 ? 11.736 25.761 10.818 1.00 91.12 183 GLU A O 1
ATOM 1519 N N . HIS A 1 184 ? 10.585 23.867 10.467 1.00 90.88 184 HIS A N 1
ATOM 1520 C CA . HIS A 1 184 ? 9.340 24.337 11.086 1.00 90.88 184 HIS A CA 1
ATOM 1521 C C . HIS A 1 184 ? 8.978 23.668 12.419 1.00 90.88 184 HIS A C 1
ATOM 1523 O O . HIS A 1 184 ? 8.035 24.096 13.088 1.00 90.88 184 HIS A O 1
ATOM 1529 N N . ILE A 1 185 ? 9.688 22.616 12.831 1.00 93.88 185 ILE A N 1
ATOM 1530 C CA . ILE A 1 185 ? 9.389 21.935 14.091 1.00 93.88 185 ILE A CA 1
ATOM 1531 C C . ILE A 1 185 ? 9.763 22.790 15.308 1.00 93.88 185 ILE A C 1
ATOM 1533 O O . ILE A 1 185 ? 10.868 23.319 15.406 1.00 93.88 185 ILE A O 1
ATOM 1537 N N . SER A 1 186 ? 8.860 22.876 16.290 1.00 93.50 186 SER A N 1
ATOM 1538 C CA . SER A 1 186 ? 9.177 23.507 17.571 1.00 93.50 186 SER A CA 1
ATOM 1539 C C . SER A 1 186 ? 10.112 22.618 18.412 1.00 93.50 186 SER A C 1
ATOM 1541 O O . SER A 1 186 ? 9.981 21.389 18.379 1.00 93.50 186 SER A O 1
ATOM 1543 N N . PRO A 1 187 ? 11.025 23.195 19.220 1.00 92.69 187 PRO A N 1
ATOM 1544 C CA . PRO A 1 187 ? 11.902 22.415 20.098 1.00 92.69 187 PRO A CA 1
ATOM 1545 C C . PRO A 1 187 ? 11.125 21.478 21.034 1.00 92.69 187 PRO A C 1
ATOM 1547 O O . PRO A 1 187 ? 11.483 20.312 21.178 1.00 92.69 187 PRO A O 1
ATOM 1550 N N . LEU A 1 188 ? 9.999 21.956 21.575 1.00 92.62 188 LEU A N 1
ATOM 1551 C CA . LEU A 1 188 ? 9.116 21.182 22.450 1.00 92.62 188 LEU A CA 1
ATOM 1552 C C . LEU A 1 188 ? 8.512 19.956 21.746 1.00 92.62 188 LEU A C 1
ATOM 1554 O O . LEU A 1 188 ? 8.524 18.852 22.297 1.00 92.62 188 LEU A O 1
ATOM 1558 N N . LEU A 1 189 ? 8.002 20.128 20.519 1.00 93.00 189 LEU A N 1
ATOM 1559 C CA . LEU A 1 189 ? 7.431 19.019 19.752 1.00 93.00 189 LEU A CA 1
ATOM 1560 C C . LEU A 1 189 ? 8.518 18.012 19.365 1.00 93.00 189 LEU A C 1
ATOM 1562 O O . LEU A 1 189 ? 8.305 16.802 19.446 1.00 93.00 189 LEU A O 1
ATOM 1566 N N . ARG A 1 190 ? 9.694 18.505 18.965 1.00 93.81 190 ARG A N 1
ATOM 1567 C CA . ARG A 1 190 ? 10.855 17.675 18.630 1.00 93.81 190 ARG A CA 1
ATOM 1568 C C . ARG A 1 190 ? 11.238 16.772 19.797 1.00 93.81 190 ARG A C 1
ATOM 1570 O O . ARG A 1 190 ? 11.344 15.563 19.609 1.00 93.81 190 ARG A O 1
ATOM 1577 N N . GLU A 1 191 ? 11.408 17.336 20.988 1.00 92.56 191 GLU A N 1
ATOM 1578 C CA . GLU A 1 191 ? 11.720 16.566 22.194 1.00 92.56 191 GLU A CA 1
ATOM 1579 C C . GLU A 1 191 ? 10.618 15.553 22.505 1.00 92.56 191 GLU A C 1
ATOM 1581 O O . GLU A 1 191 ? 10.911 14.366 22.660 1.00 92.56 191 GLU A O 1
ATOM 1586 N N . SER A 1 192 ? 9.353 15.987 22.482 1.00 92.81 192 SER A N 1
ATOM 1587 C CA . SER A 1 192 ? 8.185 15.129 22.721 1.00 92.81 192 SER A CA 1
ATOM 1588 C C . SER A 1 192 ? 8.150 13.919 21.781 1.00 92.81 192 SER A C 1
ATOM 1590 O O . SER A 1 192 ? 7.962 12.791 22.237 1.00 92.81 192 SER A O 1
ATOM 1592 N N . LEU A 1 193 ? 8.400 14.113 20.483 1.00 93.38 193 LEU A N 1
ATOM 1593 C CA . LEU A 1 193 ? 8.470 13.022 19.508 1.00 93.38 193 LEU A CA 1
ATOM 1594 C C . LEU A 1 193 ? 9.667 12.103 19.768 1.00 93.38 193 LEU A C 1
ATOM 1596 O O . LEU A 1 193 ? 9.517 10.880 19.755 1.00 93.38 193 LEU A O 1
ATOM 1600 N N . LEU A 1 194 ? 10.849 12.664 20.028 1.00 92.12 194 LEU A N 1
ATOM 1601 C CA . LEU A 1 194 ? 12.056 11.873 20.268 1.00 92.12 194 LEU A CA 1
ATOM 1602 C C . LEU A 1 194 ? 11.959 11.035 21.550 1.00 92.12 194 LEU A C 1
ATOM 1604 O O . LEU A 1 194 ? 12.518 9.939 21.579 1.00 92.12 194 LEU A O 1
ATOM 1608 N N . THR A 1 195 ? 11.184 11.453 22.559 1.00 91.25 195 THR A N 1
ATOM 1609 C CA . THR A 1 195 ? 10.950 10.632 23.765 1.00 91.25 195 THR A CA 1
ATOM 1610 C C . THR A 1 195 ? 10.381 9.242 23.450 1.00 91.25 195 THR A C 1
ATOM 1612 O O . THR A 1 195 ? 10.648 8.286 24.178 1.00 91.25 195 THR A O 1
ATOM 1615 N N . LEU A 1 196 ? 9.669 9.081 22.324 1.00 89.62 196 LEU A N 1
ATOM 1616 C CA . LEU A 1 196 ? 9.093 7.801 21.899 1.00 89.62 196 LEU A CA 1
ATOM 1617 C C . LEU A 1 196 ? 10.155 6.728 21.614 1.00 89.62 196 LEU A C 1
ATOM 1619 O O . LEU A 1 196 ? 9.870 5.530 21.727 1.00 89.62 196 LEU A O 1
ATOM 1623 N N . ILE A 1 197 ? 11.365 7.153 21.243 1.00 88.50 197 ILE A N 1
ATOM 1624 C CA . ILE A 1 197 ? 12.496 6.293 20.870 1.00 88.50 197 ILE A CA 1
ATOM 1625 C C . ILE A 1 197 ? 13.632 6.311 21.902 1.00 88.50 197 ILE A C 1
ATOM 1627 O O . ILE A 1 197 ? 14.666 5.684 21.676 1.00 88.50 197 ILE A O 1
ATOM 1631 N N . VAL A 1 198 ? 13.446 6.976 23.045 1.00 84.38 198 VAL A N 1
ATOM 1632 C CA . VAL A 1 198 ? 14.389 6.924 24.171 1.00 84.38 198 VAL A CA 1
ATOM 1633 C C . VAL A 1 198 ? 14.165 5.636 24.970 1.00 84.38 198 VAL A C 1
ATOM 1635 O O . VAL A 1 198 ? 13.030 5.224 25.222 1.00 84.38 198 VAL A O 1
ATOM 1638 N N . ALA A 1 199 ? 15.257 4.963 25.340 1.00 73.88 199 ALA A N 1
ATOM 1639 C CA . ALA A 1 199 ? 15.199 3.776 26.188 1.00 73.88 199 ALA A CA 1
ATOM 1640 C C . ALA A 1 199 ? 14.810 4.167 27.629 1.00 73.88 199 ALA A C 1
ATOM 1642 O O . ALA A 1 199 ? 15.313 5.170 28.136 1.00 73.88 199 ALA A O 1
ATOM 1643 N N . PRO A 1 200 ? 13.940 3.399 28.312 1.00 68.56 200 PRO A N 1
ATOM 1644 C CA . PRO A 1 200 ? 13.582 3.697 29.693 1.00 68.56 200 PRO A CA 1
ATOM 1645 C C . PRO A 1 200 ? 14.797 3.532 30.628 1.00 68.56 200 PRO A C 1
ATOM 1647 O O . PRO A 1 200 ? 15.596 2.616 30.419 1.00 68.56 200 PRO A O 1
ATOM 1650 N N . PRO A 1 201 ? 14.913 4.353 31.691 1.00 60.94 201 PRO A N 1
ATOM 1651 C CA . PRO A 1 201 ? 16.063 4.344 32.602 1.00 60.94 201 PRO A CA 1
ATOM 1652 C C . PRO A 1 201 ? 16.209 3.043 33.412 1.00 60.94 201 PRO A C 1
ATOM 1654 O O . PRO A 1 201 ? 17.303 2.732 33.868 1.00 60.94 201 PRO A O 1
ATOM 1657 N N . GLN A 1 202 ? 15.135 2.259 33.575 1.00 58.78 202 GLN A N 1
ATOM 1658 C CA . GLN A 1 202 ? 15.157 0.954 34.248 1.00 58.78 202 GLN A CA 1
ATOM 1659 C C . GLN A 1 202 ? 14.397 -0.097 33.416 1.00 58.78 202 GLN A C 1
ATOM 1661 O O . GLN A 1 202 ? 13.166 -0.176 33.486 1.00 58.78 202 GLN A O 1
ATOM 1666 N N . PRO A 1 203 ? 15.087 -0.916 32.602 1.00 57.06 203 PRO A N 1
ATOM 1667 C CA . PRO A 1 203 ? 14.451 -1.952 31.797 1.00 57.06 203 PRO A CA 1
ATOM 1668 C C . PRO A 1 203 ? 14.068 -3.149 32.679 1.00 57.06 203 PRO A C 1
ATOM 1670 O O . PRO A 1 203 ? 14.818 -4.111 32.797 1.00 57.06 203 PRO A O 1
ATOM 1673 N N . GLN A 1 204 ? 12.885 -3.125 33.298 1.00 52.22 204 GLN A N 1
ATOM 1674 C CA . GLN A 1 204 ? 12.472 -4.211 34.201 1.00 52.22 204 GLN A CA 1
ATOM 1675 C C . GLN A 1 204 ? 12.246 -5.558 33.484 1.00 52.22 204 GLN A C 1
ATOM 1677 O O . GLN A 1 204 ? 12.272 -6.594 34.141 1.00 52.22 204 GLN A O 1
ATOM 1682 N N . ARG A 1 205 ? 12.072 -5.577 32.149 1.00 47.59 205 ARG A N 1
ATOM 1683 C CA . ARG A 1 205 ? 12.034 -6.783 31.288 1.00 47.59 205 ARG A CA 1
ATOM 1684 C C . ARG A 1 205 ? 12.410 -6.423 29.843 1.00 47.59 205 ARG A C 1
ATOM 1686 O O . ARG A 1 205 ? 11.536 -6.275 28.983 1.00 47.59 205 ARG A O 1
ATOM 1693 N N . GLY A 1 206 ? 13.708 -6.248 29.593 1.00 56.78 206 GLY A N 1
ATOM 1694 C CA . GLY A 1 206 ? 14.238 -5.817 28.294 1.00 56.78 206 GLY A CA 1
ATOM 1695 C C . GLY A 1 206 ? 13.967 -4.339 27.981 1.00 56.78 206 GLY A C 1
ATOM 1696 O O . GLY A 1 206 ? 13.120 -3.693 28.600 1.00 56.78 206 GLY A O 1
ATOM 1697 N N . ILE A 1 207 ? 14.705 -3.783 27.016 1.00 55.38 207 ILE A N 1
ATOM 1698 C CA . ILE A 1 207 ? 14.522 -2.400 26.552 1.00 55.38 207 ILE A CA 1
ATOM 1699 C C . ILE A 1 207 ? 13.204 -2.329 25.768 1.00 55.38 207 ILE A C 1
ATOM 1701 O O . ILE A 1 207 ? 13.122 -2.778 24.625 1.00 55.38 207 ILE A O 1
ATOM 1705 N N . GLN A 1 208 ? 12.155 -1.778 26.377 1.00 68.19 208 GLN A N 1
ATOM 1706 C CA . GLN A 1 208 ? 10.874 -1.541 25.710 1.00 68.19 208 GLN A CA 1
ATOM 1707 C C . GLN A 1 208 ? 10.685 -0.044 25.486 1.00 68.19 208 GLN A C 1
ATOM 1709 O O . GLN A 1 208 ? 10.242 0.678 26.374 1.00 68.19 208 GLN A O 1
ATOM 1714 N N . TYR A 1 209 ? 11.031 0.417 24.286 1.00 82.00 209 TYR A N 1
ATOM 1715 C CA . TYR A 1 209 ? 10.740 1.780 23.842 1.00 82.00 209 TYR A CA 1
ATOM 1716 C C . TYR A 1 209 ? 9.235 2.069 23.921 1.00 82.00 209 TYR A C 1
ATOM 1718 O O . TYR A 1 209 ? 8.419 1.188 23.621 1.00 82.00 209 TYR A O 1
ATOM 1726 N N . ARG A 1 210 ? 8.861 3.314 24.251 1.00 85.69 210 ARG A N 1
ATOM 1727 C CA . ARG A 1 210 ? 7.452 3.753 24.251 1.00 85.69 210 ARG A CA 1
ATOM 1728 C C . ARG A 1 210 ? 6.792 3.522 22.896 1.00 85.69 210 ARG A C 1
ATOM 1730 O O . ARG A 1 210 ? 5.680 3.006 22.844 1.00 85.69 210 ARG A O 1
ATOM 1737 N N . LEU A 1 211 ? 7.520 3.766 21.806 1.00 87.69 211 LEU A N 1
ATOM 1738 C CA . LEU A 1 211 ? 7.075 3.442 20.453 1.00 87.69 211 LEU A CA 1
ATOM 1739 C C . LEU A 1 211 ? 6.648 1.968 20.312 1.00 87.69 211 LEU A C 1
ATOM 1741 O O . LEU A 1 211 ? 5.599 1.680 19.746 1.00 87.69 211 LEU A O 1
ATOM 1745 N N . THR A 1 212 ? 7.422 1.021 20.848 1.00 86.88 212 THR A N 1
ATOM 1746 C CA . THR A 1 212 ? 7.121 -0.419 20.748 1.00 86.88 212 THR A CA 1
ATOM 1747 C C . THR A 1 212 ? 5.880 -0.812 21.547 1.00 86.88 212 THR A C 1
ATOM 1749 O O . THR A 1 212 ? 5.153 -1.719 21.140 1.00 86.88 212 THR A O 1
ATOM 1752 N N . GLN A 1 213 ? 5.635 -0.142 22.674 1.00 86.62 213 GLN A N 1
ATOM 1753 C CA . GLN A 1 213 ? 4.430 -0.347 23.478 1.00 86.62 213 GLN A CA 1
ATOM 1754 C C . GLN A 1 213 ? 3.195 0.150 22.723 1.00 86.62 213 GLN A C 1
ATOM 1756 O O . GLN A 1 213 ? 2.263 -0.625 22.521 1.00 86.62 213 GLN A O 1
ATOM 1761 N N . LEU A 1 214 ? 3.248 1.383 22.212 1.00 87.88 214 LEU A N 1
ATOM 1762 C CA . LEU A 1 214 ? 2.145 2.014 21.482 1.00 87.88 214 LEU A CA 1
ATOM 1763 C C . LEU A 1 214 ? 1.776 1.252 20.202 1.00 87.88 214 LEU A C 1
ATOM 1765 O O . LEU A 1 214 ? 0.604 1.077 19.891 1.00 87.88 214 LEU A O 1
ATOM 1769 N N . LYS A 1 215 ? 2.753 0.675 19.492 1.00 88.69 215 LYS A N 1
ATOM 1770 C CA . LYS A 1 215 ? 2.485 -0.191 18.326 1.00 88.69 215 LYS A CA 1
ATOM 1771 C C . LYS A 1 215 ? 1.518 -1.350 18.617 1.00 88.69 215 LYS A C 1
ATOM 1773 O O . LYS A 1 215 ? 0.854 -1.832 17.699 1.00 88.69 215 LYS A O 1
ATOM 1778 N N . ARG A 1 216 ? 1.441 -1.832 19.863 1.00 84.19 216 ARG A N 1
ATOM 1779 C CA . ARG A 1 216 ? 0.611 -2.980 20.256 1.00 84.19 216 ARG A CA 1
ATOM 1780 C C . ARG A 1 216 ? -0.789 -2.531 20.678 1.00 84.19 216 ARG A C 1
ATOM 1782 O O . ARG A 1 216 ? -1.079 -2.373 21.859 1.00 84.19 216 ARG A O 1
ATOM 1789 N N . LEU A 1 217 ? -1.698 -2.430 19.712 1.00 82.50 217 LEU A N 1
ATOM 1790 C CA . LEU A 1 217 ? -3.111 -2.146 19.978 1.00 82.50 217 LEU A CA 1
ATOM 1791 C C . LEU A 1 217 ? -3.846 -3.391 20.499 1.00 82.50 217 LEU A C 1
ATOM 1793 O O . LEU A 1 217 ? -4.147 -4.319 19.748 1.00 82.50 217 LEU A O 1
ATOM 1797 N N . SER A 1 218 ? -4.151 -3.424 21.798 1.00 81.62 218 SER A N 1
ATOM 1798 C CA . SER A 1 218 ? -4.909 -4.534 22.388 1.00 81.62 218 SER A CA 1
ATOM 1799 C C . SER A 1 218 ? -6.409 -4.425 22.084 1.00 81.62 218 SER A C 1
ATOM 1801 O O . SER A 1 218 ? -7.013 -3.387 22.336 1.00 81.62 218 SER A O 1
ATOM 1803 N N . GLN A 1 219 ? -7.040 -5.522 21.662 1.00 82.75 219 GLN A N 1
ATOM 1804 C CA . GLN A 1 219 ? -8.501 -5.617 21.476 1.00 82.75 219 GLN A CA 1
ATOM 1805 C C . GLN A 1 219 ? -9.244 -6.096 22.740 1.00 82.75 219 GLN A C 1
ATOM 1807 O O . GLN A 1 219 ? -10.398 -6.509 22.697 1.00 82.75 219 GLN A O 1
ATOM 1812 N N . SER A 1 220 ? -8.575 -6.116 23.897 1.00 86.69 220 SER A N 1
ATOM 1813 C CA . SER A 1 220 ? -9.149 -6.712 25.104 1.00 86.69 220 SER A CA 1
ATOM 1814 C C . SER A 1 220 ? -10.194 -5.804 25.748 1.00 86.69 220 SER A C 1
ATOM 1816 O O . SER A 1 220 ? -9.908 -4.663 26.104 1.00 86.69 220 SER A O 1
ATOM 1818 N N . THR A 1 221 ? -11.372 -6.357 26.020 1.00 85.06 221 THR A N 1
ATOM 1819 C CA . THR A 1 221 ? -12.463 -5.706 26.764 1.00 85.06 221 THR A CA 1
ATOM 1820 C C . THR A 1 221 ? -12.256 -5.707 28.288 1.00 85.06 221 THR A C 1
ATOM 1822 O O . THR A 1 221 ? -13.104 -5.213 29.034 1.00 85.06 221 THR A O 1
ATOM 1825 N N . LYS A 1 222 ? -11.136 -6.258 28.789 1.00 87.19 222 LYS A N 1
ATOM 1826 C CA . LYS A 1 222 ? -10.802 -6.253 30.224 1.00 87.19 222 LYS A CA 1
ATOM 1827 C C . LYS A 1 222 ? -10.534 -4.824 30.705 1.00 87.19 222 LYS A C 1
ATOM 1829 O O . LYS A 1 222 ? -9.739 -4.110 30.100 1.00 87.19 222 LYS A O 1
ATOM 1834 N N . LEU A 1 223 ? -11.110 -4.444 31.849 1.00 84.00 223 LEU A N 1
ATOM 1835 C CA . LEU A 1 223 ? -11.040 -3.076 32.386 1.00 84.00 223 LEU A CA 1
ATOM 1836 C C . LEU A 1 223 ? -9.604 -2.545 32.528 1.00 84.00 223 LEU A C 1
ATOM 1838 O O . LEU A 1 223 ? -9.334 -1.422 32.123 1.00 84.00 223 LEU A O 1
ATOM 1842 N N . ALA A 1 224 ? -8.668 -3.355 33.030 1.00 87.56 224 ALA A N 1
ATOM 1843 C CA . ALA A 1 224 ? -7.263 -2.953 33.152 1.00 87.56 224 ALA A CA 1
ATOM 1844 C C . ALA A 1 224 ? -6.620 -2.610 31.792 1.00 87.56 224 ALA A C 1
ATOM 1846 O O . ALA A 1 224 ? -5.850 -1.663 31.689 1.00 87.56 224 ALA A O 1
ATOM 1847 N N . LYS A 1 225 ? -6.970 -3.347 30.728 1.00 88.38 225 LYS A N 1
ATOM 1848 C CA . LYS A 1 225 ? -6.480 -3.092 29.362 1.00 88.38 225 LYS A CA 1
ATOM 1849 C C . LYS A 1 225 ? -7.184 -1.915 28.691 1.00 88.38 225 LYS A C 1
ATOM 1851 O O . LYS A 1 225 ? -6.599 -1.284 27.820 1.00 88.38 225 LYS A O 1
ATOM 1856 N N . VAL A 1 226 ? -8.427 -1.622 29.072 1.00 87.69 226 VAL A N 1
ATOM 1857 C CA . VAL A 1 226 ? -9.118 -0.389 28.664 1.00 87.69 226 VAL A CA 1
ATOM 1858 C C . VAL A 1 226 ? -8.446 0.820 29.316 1.00 87.69 226 VAL A C 1
ATOM 1860 O O . VAL A 1 226 ? -8.096 1.751 28.608 1.00 87.69 226 VAL A O 1
ATOM 1863 N N . ARG A 1 227 ? -8.190 0.781 30.631 1.00 87.50 227 ARG A N 1
ATOM 1864 C CA . ARG A 1 227 ? -7.516 1.871 31.360 1.00 87.50 227 ARG A CA 1
ATOM 1865 C C . ARG A 1 227 ? -6.122 2.171 30.813 1.00 87.50 227 ARG A C 1
ATOM 1867 O O . ARG A 1 227 ? -5.861 3.317 30.486 1.00 87.50 227 ARG A O 1
ATOM 1874 N N . ALA A 1 228 ? -5.297 1.145 30.600 1.00 88.50 228 ALA A N 1
ATOM 1875 C CA . ALA A 1 228 ? -3.978 1.325 29.989 1.00 88.50 228 ALA A CA 1
ATOM 1876 C C . ALA A 1 228 ? -4.059 2.006 28.607 1.00 88.50 228 ALA A C 1
ATOM 1878 O O . ALA A 1 228 ? -3.291 2.910 28.318 1.00 88.50 228 ALA A O 1
ATOM 1879 N N . ARG A 1 229 ? -5.044 1.643 27.773 1.00 89.56 229 ARG A N 1
ATOM 1880 C CA . ARG A 1 229 ? -5.248 2.302 26.471 1.00 89.56 229 ARG A CA 1
ATOM 1881 C C . ARG A 1 229 ? -5.745 3.741 26.585 1.00 89.56 229 ARG A C 1
ATOM 1883 O O . ARG A 1 229 ? -5.455 4.543 25.707 1.00 89.56 229 ARG A O 1
ATOM 1890 N N . LEU A 1 230 ? -6.503 4.069 27.629 1.00 89.81 230 LEU A N 1
ATOM 1891 C CA . LEU A 1 230 ? -6.898 5.451 27.902 1.00 89.81 230 LEU A CA 1
ATOM 1892 C C . LEU A 1 230 ? -5.684 6.295 28.303 1.00 89.81 230 LEU A C 1
ATOM 1894 O O . LEU A 1 230 ? -5.579 7.427 27.850 1.00 89.81 230 LEU A O 1
ATOM 1898 N N . GLU A 1 231 ? -4.757 5.735 29.083 1.00 91.00 231 GLU A N 1
ATOM 1899 C CA . GLU A 1 231 ? -3.471 6.371 29.407 1.00 91.00 231 GLU A CA 1
ATOM 1900 C C . GLU A 1 231 ? -2.591 6.545 28.158 1.00 91.00 231 GLU A C 1
ATOM 1902 O O . GLU A 1 231 ? -2.004 7.606 27.950 1.00 91.00 231 GLU A O 1
ATOM 1907 N N . ASP A 1 232 ? -2.545 5.539 27.279 1.00 91.31 232 ASP A N 1
ATOM 1908 C CA . ASP A 1 232 ? -1.857 5.658 25.990 1.00 91.31 232 ASP A CA 1
ATOM 1909 C C . ASP A 1 232 ? -2.498 6.757 25.125 1.00 91.31 232 ASP A C 1
ATOM 1911 O O . ASP A 1 232 ? -1.795 7.566 24.520 1.00 91.31 232 ASP A O 1
ATOM 1915 N N . LEU A 1 233 ? -3.834 6.834 25.092 1.00 90.94 233 LEU A N 1
ATOM 1916 C CA . LEU A 1 233 ? -4.554 7.854 24.333 1.00 90.94 233 LEU A CA 1
ATOM 1917 C C . LEU A 1 233 ? -4.293 9.264 24.870 1.00 90.94 233 LEU A C 1
ATOM 1919 O O . LEU A 1 233 ? -4.087 10.173 24.069 1.00 90.94 233 LEU A O 1
ATOM 1923 N N . THR A 1 234 ? -4.303 9.472 26.189 1.00 91.81 234 THR A N 1
ATOM 1924 C CA . THR A 1 234 ? -4.022 10.794 26.773 1.00 91.81 234 THR A CA 1
ATOM 1925 C C . THR A 1 234 ? -2.591 11.230 26.483 1.00 91.81 234 THR A C 1
ATOM 1927 O O . THR A 1 234 ? -2.370 12.378 26.097 1.00 91.81 234 THR A O 1
ATOM 1930 N N . PHE A 1 235 ? -1.632 10.307 26.579 1.00 91.75 235 PHE A N 1
ATOM 1931 C CA . PHE A 1 235 ? -0.240 10.559 26.219 1.00 91.75 235 PHE A CA 1
ATOM 1932 C C . PHE A 1 235 ? -0.083 10.924 24.735 1.00 91.75 235 PHE A C 1
ATOM 1934 O O . PHE A 1 235 ? 0.520 11.943 24.402 1.00 91.75 235 PHE A O 1
ATOM 1941 N N . VAL A 1 236 ? -0.665 10.133 23.829 1.00 92.56 236 VAL A N 1
ATOM 1942 C CA . VAL A 1 236 ? -0.591 10.384 22.381 1.00 92.56 236 VAL A CA 1
ATOM 1943 C C . VAL A 1 236 ? -1.319 11.676 22.008 1.00 92.56 236 VAL A C 1
ATOM 1945 O O . VAL A 1 236 ? -0.812 12.425 21.176 1.00 92.56 236 VAL A O 1
ATOM 1948 N N . ARG A 1 237 ? -2.456 11.983 22.649 1.00 93.00 237 ARG A N 1
ATOM 1949 C CA . ARG A 1 237 ? -3.192 13.242 22.461 1.00 93.00 237 ARG A CA 1
ATOM 1950 C C . ARG A 1 237 ? -2.321 14.453 22.768 1.00 93.00 237 ARG A C 1
ATOM 1952 O O . ARG A 1 237 ? -2.292 15.379 21.971 1.00 93.00 237 ARG A O 1
ATOM 1959 N N . MET A 1 238 ? -1.606 14.439 23.893 1.00 92.94 238 MET A N 1
ATOM 1960 C CA . MET A 1 238 ? -0.727 15.545 24.285 1.00 92.94 238 MET A CA 1
ATOM 1961 C C . MET A 1 238 ? 0.292 15.872 23.187 1.00 92.94 238 MET A C 1
ATOM 1963 O O . MET A 1 238 ? 0.517 17.042 22.889 1.00 92.94 238 MET A O 1
ATOM 1967 N N . ILE A 1 239 ? 0.883 14.847 22.566 1.00 93.75 239 ILE A N 1
ATOM 1968 C CA . ILE A 1 239 ? 1.826 15.040 21.460 1.00 93.75 239 ILE A CA 1
ATOM 1969 C C . ILE A 1 239 ? 1.075 15.473 20.195 1.00 93.75 239 ILE A C 1
ATOM 1971 O O . ILE A 1 239 ? 1.492 16.425 19.546 1.00 93.75 239 ILE A O 1
ATOM 1975 N N . TYR A 1 240 ? -0.043 14.821 19.859 1.00 93.44 240 TYR A N 1
ATOM 1976 C CA . TYR A 1 240 ? -0.859 15.126 18.679 1.00 93.44 240 TYR A CA 1
ATOM 1977 C C . TYR A 1 240 ? -1.288 16.596 18.619 1.00 93.44 240 TYR A C 1
ATOM 1979 O O . TYR A 1 240 ? -1.136 17.227 17.575 1.00 93.44 240 TYR A O 1
ATOM 1987 N N . GLU A 1 241 ? -1.744 17.175 19.728 1.00 91.50 241 GLU A N 1
ATOM 1988 C CA . GLU A 1 241 ? -2.137 18.588 19.779 1.00 91.50 241 GLU A CA 1
ATOM 1989 C C . GLU A 1 241 ? -0.986 19.524 19.378 1.00 91.50 241 GLU A C 1
ATOM 1991 O O . GLU A 1 241 ? -1.179 20.469 18.614 1.00 91.50 241 GLU A O 1
ATOM 1996 N N . GLN A 1 242 ? 0.245 19.202 19.785 1.00 92.31 242 GLN A N 1
ATOM 1997 C CA . GLN A 1 242 ? 1.439 19.955 19.391 1.00 92.31 242 GLN A CA 1
ATOM 1998 C C . GLN A 1 242 ? 1.783 19.789 17.901 1.00 92.31 242 GLN A C 1
ATOM 2000 O O . GLN A 1 242 ? 2.460 20.645 17.334 1.00 92.31 242 GLN A O 1
ATOM 2005 N N . THR A 1 243 ? 1.326 18.713 17.245 1.00 91.25 243 THR A N 1
ATOM 2006 C CA . THR A 1 243 ? 1.574 18.472 15.811 1.00 91.25 243 THR A CA 1
ATOM 2007 C C . THR A 1 243 ? 0.694 19.314 14.890 1.00 91.25 243 THR A C 1
ATOM 2009 O O . THR A 1 243 ? 1.108 19.584 13.761 1.00 91.25 243 THR A O 1
ATOM 2012 N N . LYS A 1 244 ? -0.488 19.759 15.348 1.00 89.81 244 LYS A N 1
ATOM 2013 C CA . LYS A 1 244 ? -1.491 20.448 14.512 1.00 89.81 244 LYS A CA 1
ATOM 2014 C C . LYS A 1 244 ? -0.922 21.647 13.721 1.00 89.81 244 LYS A C 1
ATOM 2016 O O . LYS A 1 244 ? -1.145 21.684 12.508 1.00 89.81 244 LYS A O 1
ATOM 2021 N N . PRO A 1 245 ? -0.147 22.583 14.316 1.00 90.19 245 PRO A N 1
ATOM 2022 C CA . PRO A 1 245 ? 0.411 23.721 13.575 1.00 90.19 245 PRO A CA 1
ATOM 2023 C C . PRO A 1 245 ? 1.383 23.291 12.472 1.00 90.19 245 PRO A C 1
ATOM 2025 O O . PRO A 1 245 ? 1.345 23.816 11.360 1.00 90.19 245 PRO A O 1
ATOM 2028 N N . LEU A 1 246 ? 2.220 22.291 12.764 1.00 90.25 246 LEU A N 1
ATOM 2029 C CA . LEU A 1 246 ? 3.199 21.767 11.817 1.00 90.25 246 LEU A CA 1
ATOM 2030 C C . LEU A 1 246 ? 2.510 21.040 10.653 1.00 90.25 246 LEU A C 1
ATOM 2032 O O . LEU A 1 246 ? 2.899 21.218 9.503 1.00 90.25 246 LEU A O 1
ATOM 2036 N N . LEU A 1 247 ? 1.454 20.265 10.917 1.00 89.06 247 LEU A N 1
ATOM 2037 C CA . LEU A 1 247 ? 0.678 19.600 9.862 1.00 89.06 247 LEU A CA 1
ATOM 2038 C C . LEU A 1 247 ? 0.028 20.602 8.904 1.00 89.06 247 LEU A C 1
ATOM 2040 O O . LEU A 1 247 ? 0.047 20.383 7.693 1.00 89.06 247 LEU A O 1
ATOM 2044 N N . HIS A 1 248 ? -0.494 21.712 9.433 1.00 87.44 248 HIS A N 1
ATOM 2045 C CA . HIS A 1 248 ? -1.073 22.778 8.617 1.00 87.44 248 HIS A CA 1
ATOM 2046 C C . HIS A 1 248 ? -0.032 23.427 7.686 1.00 87.44 248 HIS A C 1
ATOM 2048 O O . HIS A 1 248 ? -0.351 23.776 6.552 1.00 87.44 248 HIS A O 1
ATOM 2054 N N . GLN A 1 249 ? 1.218 23.559 8.139 1.00 87.81 249 GLN A N 1
ATOM 2055 C CA . GLN A 1 249 ? 2.317 24.104 7.334 1.00 87.81 249 GLN A CA 1
ATOM 2056 C C . GLN A 1 249 ? 2.844 23.112 6.293 1.00 87.81 249 GLN A C 1
ATOM 2058 O O . GLN A 1 249 ? 3.097 23.495 5.154 1.00 87.81 249 GLN A O 1
ATOM 2063 N N . LEU A 1 250 ? 3.009 21.839 6.667 1.00 87.19 250 LEU A N 1
ATOM 2064 C CA . LEU A 1 250 ? 3.565 20.819 5.775 1.00 87.19 250 LEU A CA 1
ATOM 2065 C C . LEU A 1 250 ? 2.578 20.372 4.688 1.00 87.19 250 LEU A C 1
ATOM 2067 O O . LEU A 1 250 ? 3.015 19.822 3.679 1.00 87.19 250 LEU A O 1
ATOM 2071 N N . GLN A 1 251 ? 1.270 20.569 4.904 1.00 87.06 251 GLN A N 1
ATOM 2072 C CA . GLN A 1 251 ? 0.195 20.193 3.974 1.00 87.06 251 GLN A CA 1
ATOM 2073 C C . GLN A 1 251 ? 0.333 18.752 3.453 1.00 87.06 251 GLN A C 1
ATOM 2075 O O . GLN A 1 251 ? 0.083 18.463 2.283 1.00 87.06 251 GLN A O 1
ATOM 2080 N N . ILE A 1 252 ? 0.763 17.833 4.324 1.00 86.88 252 ILE A N 1
ATOM 2081 C CA . ILE A 1 252 ? 0.940 16.427 3.960 1.00 86.88 252 ILE A CA 1
ATOM 2082 C C . ILE A 1 252 ? -0.452 15.816 3.749 1.00 86.88 252 ILE A C 1
ATOM 2084 O O . ILE A 1 252 ? -1.247 15.800 4.691 1.00 86.88 252 ILE A O 1
ATOM 2088 N N . PRO A 1 253 ? -0.757 15.272 2.556 1.00 88.50 253 PRO A N 1
ATOM 2089 C CA . PRO A 1 253 ? -1.993 14.542 2.327 1.00 88.50 253 PRO A CA 1
ATOM 2090 C C . PRO A 1 253 ? -2.126 13.361 3.289 1.00 88.50 253 PRO A C 1
ATOM 2092 O O . PRO A 1 253 ? -1.133 12.733 3.662 1.00 88.50 253 PRO A O 1
ATOM 2095 N N . GLN A 1 254 ? -3.359 12.967 3.604 1.00 87.00 254 GLN A N 1
ATOM 2096 C CA . GLN A 1 254 ? -3.619 11.831 4.494 1.00 87.00 254 GLN A CA 1
ATOM 2097 C C . GLN A 1 254 ? -2.922 10.538 4.035 1.00 87.00 254 GLN A C 1
ATOM 2099 O O . GLN A 1 254 ? -2.408 9.785 4.863 1.00 87.00 254 GLN A O 1
ATOM 2104 N N . ALA A 1 255 ? -2.838 10.301 2.721 1.00 87.44 255 ALA A N 1
ATOM 2105 C CA . ALA A 1 255 ? -2.100 9.172 2.151 1.00 87.44 255 ALA A CA 1
ATOM 2106 C C . ALA A 1 255 ? -0.625 9.154 2.594 1.00 87.44 255 ALA A C 1
ATOM 2108 O O . ALA A 1 255 ? -0.081 8.097 2.910 1.00 87.44 255 ALA A O 1
ATOM 2109 N N . GLY A 1 256 ? -0.001 10.327 2.703 1.00 89.94 256 GLY A N 1
ATOM 2110 C CA . GLY A 1 256 ? 1.372 10.458 3.162 1.00 89.94 256 GLY A CA 1
ATOM 2111 C C . GLY A 1 256 ? 1.563 10.203 4.642 1.00 89.94 256 GLY A C 1
ATOM 2112 O O . GLY A 1 256 ? 2.488 9.487 5.027 1.00 89.94 256 GLY A O 1
ATOM 2113 N N . ILE A 1 257 ? 0.647 10.712 5.467 1.00 92.12 257 ILE A N 1
ATOM 2114 C CA . ILE A 1 257 ? 0.626 10.421 6.905 1.00 92.12 257 ILE A CA 1
ATOM 2115 C C . ILE A 1 257 ? 0.516 8.907 7.118 1.00 92.12 257 ILE A C 1
ATOM 2117 O O . ILE A 1 257 ? 1.298 8.326 7.870 1.00 92.12 257 ILE A O 1
ATOM 2121 N N . VAL A 1 258 ? -0.407 8.249 6.412 1.00 91.00 258 VAL A N 1
ATOM 2122 C CA . VAL A 1 258 ? -0.588 6.794 6.489 1.00 91.00 258 VAL A CA 1
ATOM 2123 C C . VAL A 1 258 ? 0.660 6.050 6.011 1.00 91.00 258 VAL A C 1
ATOM 2125 O O . VAL A 1 258 ? 1.108 5.139 6.705 1.00 91.00 258 VAL A O 1
ATOM 2128 N N . SER A 1 259 ? 1.256 6.447 4.884 1.00 88.94 259 SER A N 1
ATOM 2129 C CA . SER A 1 259 ? 2.454 5.802 4.330 1.00 88.94 259 SER A CA 1
ATOM 2130 C C . SER A 1 259 ? 3.625 5.826 5.320 1.00 88.94 259 SER A C 1
ATOM 2132 O O . SER A 1 259 ? 4.154 4.775 5.697 1.00 88.94 259 SER A O 1
ATOM 2134 N N . TYR A 1 260 ? 3.983 7.004 5.843 1.00 91.62 260 TYR A N 1
ATOM 2135 C CA . TYR A 1 260 ? 5.063 7.119 6.827 1.00 91.62 260 TYR A CA 1
ATOM 2136 C C . TYR A 1 260 ? 4.731 6.418 8.147 1.00 91.62 260 TYR A C 1
ATOM 2138 O O . TYR A 1 260 ? 5.607 5.779 8.731 1.00 91.62 260 TYR A O 1
ATOM 2146 N N . ALA A 1 261 ? 3.478 6.470 8.607 1.00 93.00 261 ALA A N 1
ATOM 2147 C CA . ALA A 1 261 ? 3.062 5.751 9.805 1.00 93.00 261 ALA A CA 1
ATOM 21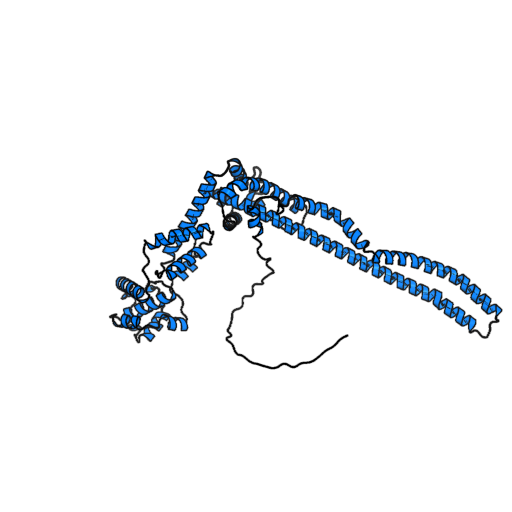48 C C . ALA A 1 261 ? 3.202 4.231 9.641 1.00 93.00 261 ALA A C 1
ATOM 2150 O O . ALA A 1 261 ? 3.727 3.569 10.536 1.00 93.00 261 ALA A O 1
ATOM 2151 N N . GLN A 1 262 ? 2.781 3.670 8.504 1.00 90.94 262 GLN A N 1
ATOM 2152 C CA . GLN A 1 262 ? 2.908 2.240 8.206 1.00 90.94 262 GLN A CA 1
ATOM 2153 C C . GLN A 1 262 ? 4.373 1.800 8.137 1.00 90.94 262 GLN A C 1
ATOM 2155 O O . GLN A 1 262 ? 4.731 0.775 8.723 1.00 90.94 262 GLN A O 1
ATOM 2160 N N . LEU A 1 263 ? 5.244 2.601 7.513 1.00 89.00 263 LEU A N 1
ATOM 2161 C CA . LEU A 1 263 ? 6.689 2.366 7.551 1.00 89.00 263 LEU A CA 1
ATOM 2162 C C . LEU A 1 263 ? 7.203 2.344 8.995 1.00 89.00 263 LEU A C 1
ATOM 2164 O O . LEU A 1 263 ? 7.909 1.414 9.384 1.00 89.00 263 LEU A O 1
ATOM 2168 N N . THR A 1 264 ? 6.797 3.313 9.820 1.00 90.81 264 THR A N 1
ATOM 2169 C CA . THR A 1 264 ? 7.164 3.350 11.240 1.00 90.81 264 THR A CA 1
ATOM 2170 C C . THR A 1 264 ? 6.663 2.124 11.992 1.00 90.81 264 THR A C 1
ATOM 2172 O O . THR A 1 264 ? 7.413 1.592 12.805 1.00 90.81 264 THR A O 1
ATOM 2175 N N . LEU A 1 265 ? 5.443 1.638 11.733 1.00 89.38 265 LEU A N 1
ATOM 2176 C CA . LEU A 1 265 ? 4.886 0.430 12.355 1.00 89.38 265 LEU A CA 1
ATOM 2177 C C . LEU A 1 265 ? 5.740 -0.810 12.054 1.00 89.38 265 LEU A C 1
ATOM 2179 O O . LEU A 1 265 ? 6.037 -1.566 12.983 1.00 89.38 265 LEU A O 1
ATOM 2183 N N . ASN A 1 266 ? 6.206 -0.950 10.812 1.00 87.69 266 ASN A N 1
ATOM 2184 C CA . ASN A 1 266 ? 6.980 -2.103 10.344 1.00 87.69 266 ASN A CA 1
ATOM 2185 C C . ASN A 1 266 ? 8.470 -2.059 10.737 1.00 87.69 266 ASN A C 1
ATOM 2187 O O . ASN A 1 266 ? 9.109 -3.103 10.825 1.00 87.69 266 ASN A O 1
ATOM 2191 N N . LEU A 1 267 ? 9.033 -0.876 11.000 1.00 86.50 267 LEU A N 1
ATOM 2192 C CA . LEU A 1 267 ? 10.447 -0.715 11.366 1.00 86.50 267 LEU A CA 1
ATOM 2193 C C . LEU A 1 267 ? 10.734 -1.077 12.831 1.00 86.50 267 LEU A C 1
ATOM 2195 O O . LEU A 1 267 ? 9.970 -0.727 13.736 1.00 86.50 267 LEU A O 1
ATOM 2199 N N . ALA A 1 268 ? 11.887 -1.690 13.107 1.00 84.50 268 ALA A N 1
ATOM 2200 C CA . ALA A 1 268 ? 12.380 -1.783 14.479 1.00 84.50 268 ALA A CA 1
ATOM 2201 C C . ALA A 1 268 ? 12.797 -0.384 14.990 1.00 84.50 268 ALA A C 1
ATOM 2203 O O . ALA A 1 268 ? 13.283 0.436 14.205 1.00 84.50 268 ALA A O 1
ATOM 2204 N N . PRO A 1 269 ? 12.668 -0.086 16.299 1.00 83.44 269 PRO A N 1
ATOM 2205 C CA . PRO A 1 269 ? 13.088 1.207 16.853 1.00 83.44 269 PRO A CA 1
ATOM 2206 C C . PRO A 1 269 ? 14.545 1.561 16.527 1.00 83.44 269 PRO A C 1
ATOM 2208 O O . PRO A 1 269 ? 14.856 2.711 16.235 1.00 83.44 269 PRO A O 1
ATOM 2211 N N . PHE A 1 270 ? 15.431 0.565 16.504 1.00 84.12 270 PHE A N 1
ATOM 2212 C CA . PHE A 1 270 ? 16.843 0.747 16.181 1.00 84.12 270 PHE A CA 1
ATOM 2213 C C . PHE A 1 270 ? 17.086 1.210 14.734 1.00 84.12 270 PHE A C 1
ATOM 2215 O O . PHE A 1 270 ? 17.915 2.090 14.500 1.00 84.12 270 PHE A O 1
ATOM 2222 N N . ASP A 1 271 ? 16.320 0.692 13.770 1.00 85.62 271 ASP A N 1
ATOM 2223 C CA . ASP A 1 271 ? 16.409 1.125 12.369 1.00 85.62 271 ASP A CA 1
ATOM 2224 C C . ASP A 1 271 ? 15.910 2.561 12.190 1.00 85.62 271 ASP A C 1
ATOM 2226 O O . ASP A 1 271 ? 16.433 3.310 11.364 1.00 85.62 271 ASP A O 1
ATOM 2230 N N . LEU A 1 272 ? 14.922 2.965 12.994 1.00 86.62 272 LEU A N 1
ATOM 2231 C CA . LEU A 1 272 ? 14.426 4.337 13.024 1.00 86.62 272 LEU A CA 1
ATOM 2232 C C . LEU A 1 272 ? 15.453 5.300 13.641 1.00 86.62 272 LEU A C 1
ATOM 2234 O O . LEU A 1 272 ? 15.676 6.380 13.099 1.00 86.62 272 LEU A O 1
ATOM 2238 N N . ILE A 1 273 ? 16.126 4.898 14.725 1.00 87.75 273 ILE A N 1
ATOM 2239 C CA . ILE A 1 273 ? 17.174 5.695 15.390 1.00 87.75 273 ILE A CA 1
ATOM 2240 C C . ILE A 1 273 ? 18.358 5.963 14.449 1.00 87.75 273 ILE A C 1
ATOM 2242 O O . ILE A 1 273 ? 18.918 7.057 14.460 1.00 87.75 273 ILE A O 1
ATOM 2246 N N . ARG A 1 274 ? 18.723 4.995 13.600 1.00 88.00 274 ARG A N 1
ATOM 2247 C CA . ARG A 1 274 ? 19.825 5.121 12.628 1.00 88.00 274 ARG A CA 1
ATOM 2248 C C . ARG A 1 274 ? 19.562 6.125 11.501 1.00 88.00 274 ARG A C 1
ATOM 2250 O O . ARG A 1 274 ? 20.490 6.475 10.773 1.00 88.00 274 ARG A O 1
ATOM 2257 N N . ARG A 1 275 ? 18.320 6.581 11.317 1.00 87.94 275 ARG A N 1
ATOM 2258 C CA . ARG A 1 275 ? 17.971 7.548 10.267 1.00 87.94 275 ARG A CA 1
ATOM 2259 C C . ARG A 1 275 ? 18.422 8.965 10.628 1.00 87.94 275 ARG A C 1
ATOM 2261 O O . ARG A 1 275 ? 18.533 9.288 11.816 1.00 87.94 275 ARG A O 1
ATOM 2268 N N . PRO A 1 276 ? 18.634 9.840 9.625 1.00 89.38 276 PRO A N 1
ATOM 2269 C CA . PRO A 1 276 ? 18.826 11.266 9.858 1.00 89.38 276 PRO A CA 1
ATOM 2270 C C . PRO A 1 276 ? 17.717 11.831 10.741 1.00 89.38 276 PRO A C 1
ATOM 2272 O O . PRO A 1 276 ? 16.574 11.372 10.687 1.00 89.38 276 PRO A O 1
ATOM 2275 N N . GLU A 1 277 ? 18.051 12.819 11.560 1.00 88.44 277 GLU A N 1
ATOM 2276 C CA . GLU A 1 277 ? 17.147 13.282 12.606 1.00 88.44 277 GLU A CA 1
ATOM 2277 C C . GLU A 1 277 ? 15.814 13.816 12.060 1.00 88.44 277 GLU A C 1
ATOM 2279 O O . GLU A 1 277 ? 14.739 13.431 12.511 1.00 88.44 277 GLU A O 1
ATOM 2284 N N . HIS A 1 278 ? 15.861 14.620 11.006 1.00 89.12 278 HIS A N 1
ATOM 2285 C CA . HIS A 1 278 ? 14.636 15.142 10.413 1.00 89.12 278 HIS A CA 1
ATOM 2286 C C . HIS A 1 278 ? 13.777 14.045 9.752 1.00 89.12 278 HIS A C 1
ATOM 2288 O O . HIS A 1 278 ? 12.551 14.117 9.775 1.00 89.12 278 HIS A O 1
ATOM 2294 N N . ASP A 1 279 ? 14.406 12.980 9.230 1.00 89.75 279 ASP A N 1
ATOM 2295 C CA . ASP A 1 279 ? 13.693 11.822 8.671 1.00 89.75 279 ASP A CA 1
ATOM 2296 C C . ASP A 1 279 ? 13.007 11.018 9.784 1.00 89.75 279 ASP A C 1
ATOM 2298 O O . ASP A 1 279 ? 11.830 10.689 9.660 1.00 89.75 279 ASP A O 1
ATOM 2302 N N . ARG A 1 280 ? 13.688 10.739 10.908 1.00 91.69 280 ARG A N 1
ATOM 2303 C CA . ARG A 1 280 ? 13.049 10.031 12.036 1.00 91.69 280 ARG A CA 1
ATOM 2304 C C . ARG A 1 280 ? 11.915 10.851 12.655 1.00 91.69 280 ARG A C 1
ATOM 2306 O O . ARG A 1 280 ? 10.895 10.272 13.011 1.00 91.69 280 ARG A O 1
ATOM 2313 N N . VAL A 1 281 ? 12.053 12.175 12.742 1.00 92.94 281 VAL A N 1
ATOM 2314 C CA . VAL A 1 281 ? 11.002 13.061 13.263 1.00 92.94 281 VAL A CA 1
ATOM 2315 C C . VAL A 1 281 ? 9.767 13.021 12.365 1.00 92.94 281 VAL A C 1
ATOM 2317 O O . VAL A 1 281 ? 8.669 12.859 12.884 1.00 92.94 281 VAL A O 1
ATOM 2320 N N . LEU A 1 282 ? 9.928 13.063 11.037 1.00 93.19 282 LEU A N 1
ATOM 2321 C CA . LEU A 1 282 ? 8.818 12.903 10.087 1.00 93.19 282 LEU A CA 1
ATOM 2322 C C . LEU A 1 282 ? 8.067 11.574 10.291 1.00 93.19 282 LEU A C 1
ATOM 2324 O O . LEU A 1 282 ? 6.839 11.540 10.324 1.00 93.19 282 LEU A O 1
ATOM 2328 N N . HIS A 1 283 ? 8.804 10.479 10.483 1.00 93.50 283 HIS A N 1
ATOM 2329 C CA . HIS A 1 283 ? 8.232 9.152 10.736 1.00 93.50 283 HIS A CA 1
ATOM 2330 C C . HIS A 1 283 ? 7.468 9.081 12.068 1.00 93.50 283 HIS A C 1
ATOM 2332 O O . HIS A 1 283 ? 6.412 8.447 12.141 1.00 93.50 283 HIS A O 1
ATOM 2338 N N . LEU A 1 284 ? 7.987 9.726 13.118 1.00 94.62 284 LEU A N 1
ATOM 2339 C CA . LEU A 1 284 ? 7.349 9.796 14.435 1.00 94.62 284 LEU A CA 1
ATOM 2340 C C . LEU A 1 284 ? 6.116 10.702 14.423 1.00 94.62 284 LEU A C 1
ATOM 2342 O O . LEU A 1 284 ? 5.095 10.334 14.996 1.00 94.62 284 LEU A O 1
ATOM 2346 N N . LEU A 1 285 ? 6.190 11.839 13.728 1.00 94.81 285 LEU A N 1
ATOM 2347 C CA . LEU A 1 285 ? 5.073 12.752 13.499 1.00 94.81 285 LEU A CA 1
ATOM 2348 C C . LEU A 1 285 ? 3.908 12.008 12.840 1.00 94.81 285 LEU A C 1
ATOM 2350 O O . LEU A 1 285 ? 2.810 11.954 13.390 1.00 94.81 285 LEU A O 1
ATOM 2354 N N . ALA A 1 286 ? 4.173 11.367 11.699 1.00 94.25 286 ALA A N 1
ATOM 2355 C CA . ALA A 1 286 ? 3.177 10.588 10.975 1.00 94.25 286 ALA A CA 1
ATOM 2356 C C . ALA A 1 286 ? 2.606 9.448 11.833 1.00 94.25 286 ALA A C 1
ATOM 2358 O O . ALA A 1 286 ? 1.393 9.234 11.851 1.00 94.25 286 ALA A O 1
ATOM 2359 N N . PHE A 1 287 ? 3.466 8.755 12.592 1.00 95.19 287 PHE A N 1
ATOM 2360 C CA . PHE A 1 287 ? 3.034 7.729 13.536 1.00 95.19 287 PHE A CA 1
ATOM 2361 C C . PHE A 1 287 ? 2.068 8.287 14.581 1.00 95.19 287 PHE A C 1
ATOM 2363 O O . PHE A 1 287 ? 0.999 7.715 14.731 1.00 95.19 287 PHE A O 1
ATOM 2370 N N . VAL A 1 288 ? 2.389 9.386 15.271 1.00 94.81 288 VAL A N 1
ATOM 2371 C CA . VAL A 1 288 ? 1.526 9.964 16.319 1.00 94.81 288 VAL A CA 1
ATOM 2372 C C . VAL A 1 288 ? 0.161 10.351 15.762 1.00 94.81 288 VAL A C 1
ATOM 2374 O O . VAL A 1 288 ? -0.855 9.977 16.343 1.00 94.81 288 VAL A O 1
ATOM 2377 N N . VAL A 1 289 ? 0.128 11.033 14.616 1.00 93.69 289 VAL A N 1
ATOM 2378 C CA . VAL A 1 289 ? -1.122 11.480 13.981 1.00 93.69 289 VAL A CA 1
ATOM 2379 C C . VAL A 1 289 ? -1.995 10.294 13.588 1.00 93.69 289 VAL A C 1
ATOM 2381 O O . VAL A 1 289 ? -3.166 10.218 13.959 1.00 93.69 289 VAL A O 1
ATOM 2384 N N . HIS A 1 290 ? -1.415 9.321 12.886 1.00 92.62 290 HIS A N 1
ATOM 2385 C CA . HIS A 1 290 ? -2.139 8.120 12.486 1.00 92.62 290 HIS A CA 1
ATOM 2386 C C . HIS A 1 290 ? -2.577 7.284 13.697 1.00 92.62 290 HIS A C 1
ATOM 2388 O O . HIS A 1 290 ? -3.682 6.740 13.734 1.00 92.62 290 HIS A O 1
ATOM 2394 N N . HIS A 1 291 ? -1.711 7.168 14.700 1.00 91.94 291 HIS A N 1
ATOM 2395 C CA . HIS A 1 291 ? -1.946 6.339 15.870 1.00 91.94 291 HIS A CA 1
ATOM 2396 C C . HIS A 1 291 ? -2.992 6.940 16.811 1.00 91.94 291 HIS A C 1
ATOM 2398 O O . HIS A 1 291 ? -3.773 6.184 17.384 1.00 91.94 291 HIS A O 1
ATOM 2404 N N . TYR A 1 292 ? -3.072 8.270 16.913 1.00 92.69 292 TYR A N 1
ATOM 2405 C CA . TYR A 1 292 ? -4.139 8.956 17.638 1.00 92.69 292 TYR A CA 1
ATOM 2406 C C . TYR A 1 292 ? -5.517 8.557 17.099 1.00 92.69 292 TYR A C 1
ATOM 2408 O O . TYR A 1 292 ? -6.347 8.059 17.860 1.00 92.69 292 TYR A O 1
ATOM 2416 N N . ALA A 1 293 ? -5.725 8.668 15.781 1.00 89.69 293 ALA A N 1
ATOM 2417 C CA . ALA A 1 293 ? -6.971 8.250 15.137 1.00 89.69 293 ALA A CA 1
ATOM 2418 C C . ALA A 1 293 ? -7.255 6.752 15.362 1.00 89.69 293 ALA A C 1
ATOM 2420 O O . ALA A 1 293 ? -8.346 6.373 15.780 1.00 89.69 293 ALA A O 1
ATOM 2421 N N . ARG A 1 294 ? -6.243 5.885 15.205 1.00 90.75 294 ARG A N 1
ATOM 2422 C CA . ARG A 1 294 ? -6.416 4.440 15.440 1.00 90.75 294 ARG A CA 1
ATOM 2423 C C . ARG A 1 294 ? -6.757 4.078 16.886 1.00 90.75 294 ARG A C 1
ATOM 2425 O O . ARG A 1 294 ? -7.463 3.093 17.101 1.00 90.75 294 ARG A O 1
ATOM 2432 N N . LEU A 1 295 ? -6.241 4.810 17.873 1.00 90.00 295 LEU A N 1
ATOM 2433 C CA . LEU A 1 295 ? -6.579 4.600 19.283 1.00 90.00 295 LEU A CA 1
ATOM 2434 C C . LEU A 1 295 ? -8.025 5.010 19.576 1.00 90.00 295 LEU A C 1
ATOM 2436 O O . LEU A 1 295 ? -8.718 4.282 20.288 1.00 90.00 295 LEU A O 1
ATOM 2440 N N . GLN A 1 296 ? -8.485 6.124 18.998 1.00 90.12 296 GLN A N 1
ATOM 2441 C CA . GLN A 1 296 ? -9.883 6.564 19.074 1.00 90.12 296 GLN A CA 1
ATOM 2442 C C . GLN A 1 296 ? -10.822 5.484 18.518 1.00 90.12 296 GLN A C 1
ATOM 2444 O O . GLN A 1 296 ? -11.712 5.017 19.232 1.00 90.12 296 GLN A O 1
ATOM 2449 N N . ASP A 1 297 ? -10.552 5.000 17.302 1.00 89.56 297 ASP A N 1
ATOM 2450 C CA . ASP A 1 297 ? -11.339 3.940 16.657 1.00 89.56 297 ASP A CA 1
ATOM 2451 C C . ASP A 1 297 ? -11.354 2.656 17.492 1.00 89.56 297 ASP A C 1
ATOM 2453 O O . ASP A 1 297 ? -12.400 2.058 17.740 1.00 89.56 297 ASP A O 1
ATOM 2457 N N . ASN A 1 298 ? -10.188 2.246 17.994 1.00 91.00 298 ASN A N 1
ATOM 2458 C CA . ASN A 1 298 ? -10.067 1.042 18.804 1.00 91.00 298 ASN A CA 1
ATOM 2459 C C . ASN A 1 298 ? -10.856 1.124 20.122 1.00 91.00 298 ASN A C 1
ATOM 2461 O O . ASN A 1 298 ? -11.406 0.119 20.587 1.00 91.00 298 ASN A O 1
ATOM 2465 N N . LEU A 1 299 ? -10.897 2.298 20.751 1.00 90.44 299 LEU A N 1
ATOM 2466 C CA . LEU A 1 299 ? -11.681 2.521 21.963 1.00 90.44 299 LEU A CA 1
ATOM 2467 C C . LEU A 1 299 ? -13.183 2.566 21.661 1.00 90.44 299 LEU A C 1
ATOM 2469 O O . LEU A 1 299 ? -13.955 2.002 22.439 1.00 90.44 299 LEU A O 1
ATOM 2473 N N . ALA A 1 300 ? -13.591 3.139 20.527 1.00 91.00 300 ALA A N 1
ATOM 2474 C CA . ALA A 1 300 ? -14.975 3.101 20.056 1.00 91.00 300 ALA A CA 1
ATOM 2475 C C . ALA A 1 300 ? -15.441 1.663 19.749 1.00 91.00 300 ALA A C 1
ATOM 2477 O O . ALA A 1 300 ? -16.519 1.253 20.183 1.00 91.00 300 ALA A O 1
ATOM 2478 N N . ASP A 1 301 ? -14.608 0.851 19.096 1.00 89.75 301 ASP A N 1
ATOM 2479 C CA . ASP A 1 301 ? -14.899 -0.565 18.839 1.00 89.75 301 ASP A CA 1
ATOM 2480 C C . ASP A 1 301 ? -15.070 -1.353 20.144 1.00 89.75 301 ASP A C 1
ATOM 2482 O O . ASP A 1 301 ? -16.030 -2.112 20.310 1.00 89.75 301 ASP A O 1
ATOM 2486 N N . VAL A 1 302 ? -14.174 -1.143 21.115 1.00 89.38 302 VAL A N 1
ATOM 2487 C CA . VAL A 1 302 ? -14.290 -1.800 22.423 1.00 89.38 302 VAL A CA 1
ATOM 2488 C C . VAL A 1 302 ? -15.508 -1.314 23.197 1.00 89.38 302 VAL A C 1
ATOM 2490 O O . VAL A 1 302 ? -16.157 -2.130 23.855 1.00 89.38 302 VAL A O 1
ATOM 2493 N N . PHE A 1 303 ? -15.860 -0.031 23.099 1.00 89.69 303 PHE A N 1
ATOM 2494 C CA . PHE A 1 303 ? -17.103 0.489 23.658 1.00 89.69 303 PHE A CA 1
ATOM 2495 C C . PHE A 1 303 ? -18.307 -0.285 23.103 1.00 89.69 303 PHE A C 1
ATOM 2497 O O . PHE A 1 303 ? -19.087 -0.843 23.880 1.00 89.69 303 PHE A O 1
ATOM 2504 N N . LEU A 1 304 ? -18.414 -0.408 21.775 1.00 90.88 304 LEU A N 1
ATOM 2505 C CA . LEU A 1 304 ? -19.510 -1.124 21.116 1.00 90.88 304 LEU A CA 1
ATOM 2506 C C . LEU A 1 304 ? -19.533 -2.610 21.485 1.00 90.88 304 LEU A C 1
ATOM 2508 O O . LEU A 1 304 ? -20.605 -3.178 21.714 1.00 90.88 304 LEU A O 1
ATOM 2512 N N . GLN A 1 305 ? -18.366 -3.246 21.591 1.00 90.38 305 GLN A N 1
ATOM 2513 C CA . GLN A 1 305 ? -18.260 -4.652 21.967 1.00 90.38 305 GLN A CA 1
ATOM 2514 C C . GLN A 1 305 ? -18.692 -4.894 23.420 1.00 90.38 305 GLN A C 1
ATOM 2516 O O . GLN A 1 305 ? -19.432 -5.842 23.696 1.00 90.38 305 GLN A O 1
ATOM 2521 N N . VAL A 1 306 ? -18.253 -4.048 24.358 1.00 87.62 306 VAL A N 1
ATOM 2522 C CA . VAL A 1 306 ? -18.640 -4.138 25.775 1.00 87.62 306 VAL A CA 1
ATOM 2523 C C . VAL A 1 306 ? -20.135 -3.878 25.937 1.00 87.62 306 VAL A C 1
ATOM 2525 O O . VAL A 1 306 ? -20.801 -4.640 26.641 1.00 87.62 306 VAL A O 1
ATOM 2528 N N . PHE A 1 307 ? -20.669 -2.866 25.249 1.00 88.69 307 PHE A N 1
ATOM 2529 C CA . PHE A 1 307 ? -22.097 -2.559 25.240 1.00 88.69 307 PHE A CA 1
ATOM 2530 C C . PHE A 1 307 ? -22.921 -3.744 24.719 1.00 88.69 307 PHE A C 1
ATOM 2532 O O . PHE A 1 307 ? -23.799 -4.251 25.418 1.00 88.69 307 PHE A O 1
ATOM 2539 N N . SER A 1 308 ? -22.568 -4.270 23.543 1.00 88.88 308 SER A N 1
ATOM 2540 C CA . SER A 1 308 ? -23.269 -5.400 22.917 1.00 88.88 308 SER A CA 1
ATOM 2541 C C . SER A 1 308 ? -23.208 -6.668 23.772 1.00 88.88 308 SER A C 1
ATOM 2543 O O . SER A 1 308 ? -24.198 -7.384 23.908 1.00 88.88 308 SER A O 1
ATOM 2545 N N . SER A 1 309 ? -22.054 -6.959 24.379 1.00 88.94 309 SER A N 1
ATOM 2546 C CA . SER A 1 309 ? -21.891 -8.105 25.280 1.00 88.94 309 SER A CA 1
ATOM 2547 C C . SER A 1 309 ? -22.793 -7.991 26.513 1.00 88.94 309 SER A C 1
ATOM 2549 O O . SER A 1 309 ? -23.447 -8.964 26.898 1.00 88.94 309 SER A O 1
ATOM 2551 N N . MET A 1 310 ? -22.896 -6.792 27.094 1.00 85.56 310 MET A N 1
ATOM 2552 C CA . MET A 1 310 ? -23.768 -6.552 28.240 1.00 85.56 310 MET A CA 1
ATOM 2553 C C . MET A 1 310 ? -25.245 -6.678 27.865 1.00 85.56 310 MET A C 1
ATOM 2555 O O . MET A 1 310 ? -25.958 -7.415 28.541 1.00 85.56 310 MET A O 1
ATOM 2559 N N . MET A 1 311 ? -25.684 -6.043 26.772 1.00 88.00 311 MET A N 1
ATOM 2560 C CA . MET A 1 311 ? -27.069 -6.140 26.286 1.00 88.00 311 MET A CA 1
ATOM 2561 C C . MET A 1 311 ? -27.467 -7.588 26.003 1.00 88.00 311 MET A C 1
ATOM 2563 O O . MET A 1 311 ? -28.530 -8.047 26.417 1.00 88.00 311 MET A O 1
ATOM 2567 N N . ASN A 1 312 ? -26.572 -8.357 25.382 1.00 88.69 312 ASN A N 1
ATOM 2568 C CA . ASN A 1 312 ? -26.788 -9.784 25.177 1.00 88.69 312 ASN A CA 1
ATOM 2569 C C . ASN A 1 312 ? -26.905 -10.551 26.496 1.00 88.69 312 ASN A C 1
ATOM 2571 O O . ASN A 1 312 ? -27.702 -11.480 26.589 1.00 88.69 312 ASN A O 1
ATOM 2575 N N . SER A 1 313 ? -26.129 -10.184 27.514 1.00 87.44 313 SER A N 1
ATOM 2576 C CA . SER A 1 313 ? -26.212 -10.832 28.818 1.00 87.44 313 SER A CA 1
ATOM 2577 C C . SER A 1 313 ? -27.475 -10.450 29.598 1.00 87.44 313 SER A C 1
ATOM 2579 O O . SER A 1 313 ? -28.019 -11.336 30.248 1.00 87.44 313 SER A O 1
ATOM 2581 N N . VAL A 1 314 ? -27.956 -9.203 29.504 1.00 87.31 314 VAL A N 1
ATOM 2582 C CA . VAL A 1 314 ? -29.266 -8.777 30.041 1.00 87.31 314 VAL A CA 1
ATOM 2583 C C . VAL A 1 314 ? -30.374 -9.588 29.377 1.00 87.31 314 VAL A C 1
ATOM 2585 O O . VAL A 1 314 ? -31.173 -10.209 30.066 1.00 87.31 314 VAL A O 1
ATOM 2588 N N . ARG A 1 315 ? -30.366 -9.677 28.040 1.00 87.19 315 ARG A N 1
ATOM 2589 C CA . ARG A 1 315 ? -31.356 -10.459 27.287 1.00 87.19 315 ARG A CA 1
ATOM 2590 C C . ARG A 1 315 ? -31.356 -11.933 27.690 1.00 87.19 315 ARG A C 1
ATOM 2592 O O . ARG A 1 315 ? -32.422 -12.503 27.874 1.00 87.19 315 ARG A O 1
ATOM 2599 N N . ARG A 1 316 ? -30.180 -12.554 27.837 1.00 87.06 316 ARG A N 1
ATOM 2600 C CA . ARG A 1 316 ? -30.071 -13.957 28.280 1.00 87.06 316 ARG A CA 1
ATOM 2601 C C . ARG A 1 316 ? -30.610 -14.160 29.689 1.00 87.06 316 ARG A C 1
ATOM 2603 O O . ARG A 1 316 ? -31.308 -15.136 29.916 1.00 87.06 316 ARG A O 1
ATOM 2610 N N . GLU A 1 317 ? -30.279 -13.264 30.614 1.00 86.69 317 GLU A N 1
ATOM 2611 C CA . GLU A 1 317 ? -30.752 -13.355 31.995 1.00 86.69 317 GLU A CA 1
ATOM 2612 C C . GLU A 1 317 ? -32.269 -13.169 32.080 1.00 86.69 317 GLU A C 1
ATOM 2614 O O . GLU A 1 317 ? -32.936 -13.984 32.704 1.00 86.69 317 GLU A O 1
ATOM 2619 N N . HIS A 1 318 ? -32.816 -12.181 31.372 1.00 85.00 318 HIS A N 1
ATOM 2620 C CA . HIS A 1 318 ? -34.259 -11.987 31.270 1.00 85.00 318 HIS A CA 1
ATOM 2621 C C . HIS A 1 318 ? -34.961 -13.209 30.661 1.00 85.00 318 HIS A C 1
ATOM 2623 O O . HIS A 1 318 ? -35.965 -13.659 31.196 1.00 85.00 318 HIS A O 1
ATOM 2629 N N . MET A 1 319 ? -34.423 -13.792 29.582 1.00 85.31 319 MET A N 1
ATOM 2630 C CA 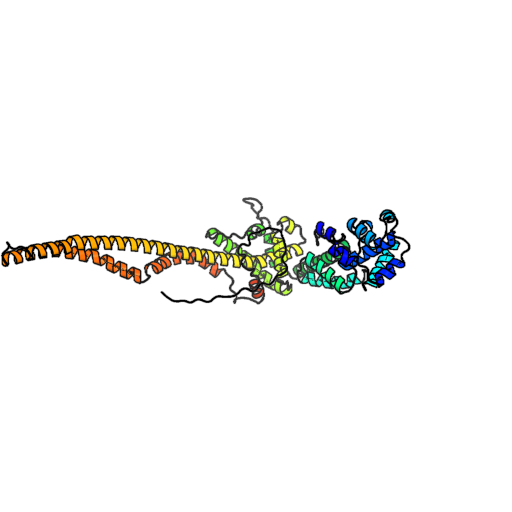. MET A 1 319 ? -34.980 -15.024 29.007 1.00 85.31 319 MET A CA 1
ATOM 2631 C C . MET A 1 319 ? -34.921 -16.191 29.999 1.00 85.31 319 MET A C 1
ATOM 2633 O O . MET A 1 319 ? -35.897 -16.915 30.133 1.00 85.31 319 MET A O 1
ATOM 2637 N N . ALA A 1 320 ? -33.808 -16.364 30.718 1.00 86.94 320 ALA A N 1
ATOM 2638 C CA . ALA A 1 320 ? -33.675 -17.418 31.723 1.00 86.94 320 ALA A CA 1
ATOM 2639 C C . ALA A 1 320 ? -34.681 -17.246 32.873 1.00 86.94 320 ALA A C 1
ATOM 2641 O O . ALA A 1 320 ? -35.313 -18.218 33.273 1.00 86.94 320 ALA A O 1
ATOM 2642 N N . GLN A 1 321 ? -34.867 -16.015 33.359 1.00 83.19 321 GLN A N 1
ATOM 2643 C CA . GLN A 1 321 ? -35.886 -15.695 34.360 1.00 83.19 321 GLN A CA 1
ATOM 2644 C C . GLN A 1 321 ? -37.292 -15.945 33.816 1.00 83.19 321 GLN A C 1
ATOM 2646 O O . GLN A 1 321 ? -38.077 -16.605 34.477 1.00 83.19 321 GLN A O 1
ATOM 2651 N N . TYR A 1 322 ? -37.591 -15.501 32.593 1.00 82.50 322 TYR A N 1
ATOM 2652 C CA . TYR A 1 322 ? -38.888 -15.721 31.954 1.00 82.50 322 TYR A CA 1
ATOM 2653 C C . TYR A 1 322 ? -39.242 -17.211 31.852 1.00 82.50 322 TYR A C 1
ATOM 2655 O O . TYR A 1 322 ? -40.351 -17.598 32.214 1.00 82.50 322 TYR A O 1
ATOM 2663 N N . TYR A 1 323 ? -38.306 -18.054 31.400 1.00 82.81 323 TYR A N 1
ATOM 2664 C CA . TYR A 1 323 ? -38.535 -19.499 31.330 1.00 82.81 323 TYR A CA 1
ATOM 2665 C C . TYR A 1 323 ? -38.686 -20.124 32.719 1.00 82.81 323 TYR A C 1
ATOM 2667 O O . TYR A 1 323 ? -39.621 -20.889 32.922 1.00 82.81 323 TYR A O 1
ATOM 2675 N N . ALA A 1 324 ? -37.857 -19.736 33.694 1.00 84.62 324 ALA A N 1
ATOM 2676 C CA . ALA A 1 324 ? -37.990 -20.223 35.066 1.00 84.62 324 ALA A CA 1
ATOM 2677 C C . ALA A 1 324 ? -39.352 -19.853 35.681 1.00 84.62 324 ALA A C 1
ATOM 2679 O O . ALA A 1 324 ? -40.007 -20.704 36.274 1.00 84.62 324 ALA A O 1
ATOM 2680 N N . THR A 1 325 ? -39.814 -18.612 35.493 1.00 80.81 325 THR A N 1
ATOM 2681 C CA . THR A 1 325 ? -41.132 -18.165 35.963 1.00 80.81 325 THR A CA 1
ATOM 2682 C C . THR A 1 325 ? -42.261 -18.885 35.223 1.00 80.81 325 THR A C 1
ATOM 2684 O O . THR A 1 325 ? -43.279 -19.229 35.814 1.00 80.81 325 THR A O 1
ATOM 2687 N N . ARG A 1 326 ? -42.105 -19.166 33.925 1.00 80.38 326 ARG A N 1
ATOM 2688 C CA . ARG A 1 326 ? -43.082 -19.957 33.165 1.00 80.38 326 ARG A CA 1
ATOM 2689 C C . ARG A 1 326 ? -43.181 -21.392 33.688 1.00 80.38 326 ARG A C 1
ATOM 2691 O O . ARG A 1 326 ? -44.293 -21.899 33.807 1.00 80.38 326 ARG A O 1
ATOM 2698 N N . ASP A 1 327 ? -42.057 -22.024 34.006 1.00 82.00 327 ASP A N 1
ATOM 2699 C CA . ASP A 1 327 ? -42.034 -23.380 34.555 1.00 82.00 327 ASP A CA 1
ATOM 2700 C C . ASP A 1 327 ? -42.687 -23.418 35.943 1.00 82.00 327 ASP A C 1
ATOM 2702 O O . ASP A 1 327 ? -43.534 -24.274 36.199 1.00 82.00 327 ASP A O 1
ATOM 2706 N N . THR A 1 328 ? -42.399 -22.442 36.816 1.00 81.88 328 THR A N 1
ATOM 2707 C CA . THR A 1 328 ? -43.074 -22.343 38.122 1.00 81.88 328 THR A CA 1
ATOM 2708 C C . THR A 1 328 ? -44.569 -22.067 37.976 1.00 81.88 328 THR A C 1
ATOM 2710 O O . THR A 1 328 ? -45.366 -22.652 38.713 1.00 81.88 328 THR A O 1
ATOM 2713 N N . HIS A 1 329 ? -44.983 -21.244 37.007 1.00 80.12 329 HIS A N 1
ATOM 2714 C CA . HIS A 1 329 ? -46.395 -21.041 36.680 1.00 80.12 329 HIS A CA 1
ATOM 2715 C C . HIS A 1 329 ? -47.066 -22.321 36.187 1.00 80.12 329 HIS A C 1
ATOM 2717 O O . HIS A 1 329 ? -48.164 -22.627 36.641 1.00 80.12 329 HIS A O 1
ATOM 2723 N N . ALA A 1 330 ? -46.422 -23.078 35.297 1.00 82.81 330 ALA A N 1
ATOM 2724 C CA . ALA A 1 330 ? -46.946 -24.348 34.808 1.00 82.81 330 ALA A CA 1
ATOM 2725 C C . ALA A 1 330 ? -47.118 -25.347 35.959 1.00 82.81 330 ALA A C 1
ATOM 2727 O O . ALA A 1 330 ? -48.197 -25.914 36.097 1.00 82.81 330 ALA A O 1
ATOM 2728 N N . MET A 1 331 ? -46.111 -25.476 36.834 1.00 83.62 331 MET A N 1
ATOM 2729 C CA . MET A 1 331 ? -46.176 -26.321 38.032 1.00 83.62 331 MET A CA 1
ATOM 2730 C C . MET A 1 331 ? -47.300 -25.893 38.983 1.00 83.62 331 MET A C 1
ATOM 2732 O O . MET A 1 331 ? -48.059 -26.731 39.471 1.00 83.62 331 MET A O 1
ATOM 2736 N N . SER A 1 332 ? -47.441 -24.588 39.216 1.00 82.44 332 SER A N 1
ATOM 2737 C CA . SER A 1 332 ? -48.479 -24.034 40.090 1.00 82.44 332 SER A CA 1
ATOM 2738 C C . SER A 1 332 ? -49.880 -24.202 39.493 1.00 82.44 332 SER A C 1
ATOM 2740 O O . SER A 1 332 ? -50.820 -24.503 40.220 1.00 82.44 332 SER A O 1
ATOM 2742 N N . LEU A 1 333 ? -50.031 -24.077 38.170 1.00 82.44 333 LEU A N 1
ATOM 2743 C CA . LEU A 1 333 ? -51.282 -24.364 37.465 1.00 82.44 333 LEU A CA 1
ATOM 2744 C C . LEU A 1 333 ? -51.634 -25.848 37.528 1.00 82.44 333 LEU A C 1
ATOM 2746 O O . LEU A 1 333 ? -52.781 -26.169 37.815 1.00 82.44 333 LEU A O 1
ATOM 2750 N N . THR A 1 334 ? -50.674 -26.753 37.315 1.00 84.69 334 THR A N 1
ATOM 2751 C CA . THR A 1 334 ? -50.920 -28.189 37.506 1.00 84.69 334 THR A CA 1
ATOM 2752 C C . THR A 1 334 ? -51.309 -28.502 38.946 1.00 84.69 334 THR A C 1
ATOM 2754 O O . THR A 1 334 ? -52.251 -29.257 39.146 1.00 84.69 334 THR A O 1
ATOM 2757 N N . ALA A 1 335 ? -50.673 -27.871 39.940 1.00 83.38 335 ALA A N 1
ATOM 2758 C CA . ALA A 1 335 ? -51.037 -28.035 41.346 1.00 83.38 335 ALA A CA 1
ATOM 2759 C C . ALA A 1 335 ? -52.464 -27.527 41.638 1.00 83.38 335 ALA A C 1
ATOM 2761 O O . ALA A 1 335 ? -53.246 -28.207 42.304 1.00 83.38 335 ALA A O 1
ATOM 2762 N N . LEU A 1 336 ? -52.837 -26.365 41.089 1.00 83.44 336 LEU A N 1
ATOM 2763 C CA . LEU A 1 336 ? -54.194 -25.824 41.192 1.00 83.44 336 LEU A CA 1
ATOM 2764 C C . LEU A 1 336 ? -55.225 -26.724 40.512 1.00 83.44 336 LEU A C 1
ATOM 2766 O O . LEU A 1 336 ? -56.274 -26.966 41.097 1.00 83.44 336 LEU A O 1
ATOM 2770 N N . LEU A 1 337 ? -54.931 -27.240 39.315 1.00 82.88 337 LEU A N 1
ATOM 2771 C CA . LEU A 1 337 ? -55.800 -28.188 38.616 1.00 82.88 337 LEU A CA 1
ATOM 2772 C C . LEU A 1 337 ? -55.978 -29.465 39.434 1.00 82.88 337 LEU A C 1
ATOM 2774 O O . LEU A 1 337 ? -57.113 -29.886 39.623 1.00 82.88 337 LEU A O 1
ATOM 2778 N N . THR A 1 338 ? -54.900 -30.020 40.000 1.00 84.25 338 THR A N 1
ATOM 2779 C CA . THR A 1 338 ? -55.009 -31.193 40.876 1.00 84.25 338 THR A CA 1
ATOM 2780 C C . THR A 1 338 ? -55.855 -30.907 42.112 1.00 84.25 338 THR A C 1
ATOM 2782 O O . THR A 1 338 ? -56.706 -31.725 42.424 1.00 84.25 338 THR A O 1
ATOM 2785 N N . LEU A 1 339 ? -55.704 -29.742 42.759 1.00 82.81 339 LEU A N 1
ATOM 2786 C CA . LEU A 1 339 ? -56.540 -29.324 43.896 1.00 82.81 339 LEU A CA 1
ATOM 2787 C C . LEU A 1 339 ? -58.015 -29.162 43.505 1.00 82.81 339 LEU A C 1
ATOM 2789 O O . LEU A 1 339 ? -58.907 -29.532 44.264 1.00 82.81 339 LEU A O 1
ATOM 2793 N N . LEU A 1 340 ? -58.289 -28.612 42.321 1.00 81.44 340 LEU A N 1
ATOM 2794 C CA . LEU A 1 340 ? -59.644 -28.463 41.789 1.00 81.44 340 LEU A CA 1
ATOM 2795 C C . LEU A 1 340 ? -60.273 -29.828 41.484 1.00 81.44 340 LEU A C 1
ATOM 2797 O O . LEU A 1 340 ? -61.433 -30.061 41.824 1.00 81.44 340 LEU A O 1
ATOM 2801 N N . GLU A 1 341 ? -59.508 -30.746 40.896 1.00 80.56 341 GLU A N 1
ATOM 2802 C CA . GLU A 1 341 ? -59.944 -32.117 40.644 1.00 80.56 341 GLU A CA 1
ATOM 2803 C C . GLU A 1 341 ? -60.206 -32.880 41.947 1.00 80.56 341 GLU A C 1
ATOM 2805 O O . GLU A 1 341 ? -61.276 -33.476 42.092 1.00 80.56 341 GLU A O 1
ATOM 2810 N N . THR A 1 342 ? -59.280 -32.850 42.913 1.00 79.50 342 THR A N 1
ATOM 2811 C CA . THR A 1 342 ? -59.428 -33.591 44.174 1.00 79.50 342 THR A CA 1
ATOM 2812 C C . THR A 1 342 ? -60.466 -33.003 45.100 1.00 79.50 342 THR A C 1
ATOM 2814 O O . THR A 1 342 ? -61.073 -33.780 45.828 1.00 79.50 342 THR A O 1
ATOM 2817 N N . ASN A 1 343 ? -60.691 -31.690 45.093 1.00 78.12 343 ASN A N 1
ATOM 2818 C CA . ASN A 1 343 ? -61.624 -31.068 46.029 1.00 78.12 343 ASN A CA 1
ATOM 2819 C C . ASN A 1 343 ? -62.984 -30.813 45.375 1.00 78.12 343 ASN A C 1
ATOM 2821 O O . ASN A 1 343 ? -64.004 -31.258 45.889 1.00 78.12 343 ASN A O 1
ATOM 2825 N N . VAL A 1 344 ? -63.038 -30.121 44.233 1.00 75.12 344 VAL A N 1
ATOM 2826 C CA . VAL A 1 344 ? -64.309 -29.668 43.637 1.00 75.12 344 VAL A CA 1
ATOM 2827 C C . VAL A 1 344 ? -65.006 -30.792 42.878 1.00 75.12 344 VAL A C 1
ATOM 2829 O O . VAL A 1 344 ? -66.193 -31.024 43.100 1.00 75.12 344 VAL A O 1
ATOM 2832 N N . LEU A 1 345 ? -64.297 -31.520 42.006 1.00 76.19 345 LEU A N 1
ATOM 2833 C CA . LEU A 1 345 ? -64.932 -32.578 41.206 1.00 76.19 345 LEU A CA 1
ATOM 2834 C C . LEU A 1 345 ? -65.326 -33.792 42.053 1.00 76.19 345 LEU A C 1
ATOM 2836 O O . LEU A 1 345 ? -66.350 -34.419 41.777 1.00 76.19 345 LEU A O 1
ATOM 2840 N N . THR A 1 346 ? -64.552 -34.134 43.085 1.00 79.19 346 THR A N 1
ATOM 2841 C CA . THR A 1 346 ? -64.924 -35.207 44.022 1.00 79.19 346 THR A CA 1
ATOM 2842 C C . THR A 1 346 ? -66.147 -34.825 44.849 1.00 79.19 346 THR A C 1
ATOM 2844 O O . THR A 1 346 ? -67.051 -35.648 44.979 1.00 79.19 346 THR A O 1
ATOM 2847 N N . ALA A 1 347 ? -66.230 -33.583 45.337 1.00 76.62 347 ALA A N 1
ATOM 2848 C CA . ALA A 1 347 ? -67.397 -33.100 46.062 1.00 76.62 347 ALA A CA 1
ATOM 2849 C C . ALA A 1 347 ? -68.631 -33.037 45.162 1.00 76.62 347 ALA A C 1
ATOM 2851 O O . ALA A 1 347 ? -69.696 -33.478 45.577 1.00 76.62 347 ALA A O 1
ATOM 2852 N N . PHE A 1 348 ? -68.492 -32.600 43.905 1.00 76.50 348 PHE A N 1
ATOM 2853 C CA . PHE A 1 348 ? -69.587 -32.654 42.932 1.00 76.50 348 PHE A CA 1
ATOM 2854 C C . PHE A 1 348 ? -70.071 -34.087 42.692 1.00 76.50 348 PHE A C 1
ATOM 2856 O O . PHE A 1 348 ? -71.271 -34.341 42.732 1.00 76.50 348 PHE A O 1
ATOM 2863 N N . LYS A 1 349 ? -69.152 -35.047 42.512 1.00 79.56 349 LYS A N 1
ATOM 2864 C CA . LYS A 1 349 ? -69.499 -36.474 42.384 1.00 79.56 349 LYS A CA 1
ATOM 2865 C C . LYS A 1 349 ? -70.148 -37.031 43.654 1.00 79.56 349 LYS A C 1
ATOM 2867 O O . LYS A 1 349 ? -71.041 -37.870 43.559 1.00 79.56 349 LYS A O 1
ATOM 2872 N N . ALA A 1 350 ? -69.712 -36.591 44.833 1.00 78.06 350 ALA A N 1
ATOM 2873 C CA . ALA A 1 350 ? -70.302 -36.987 46.108 1.00 78.06 350 ALA A CA 1
ATOM 2874 C C . ALA A 1 350 ? -71.732 -36.445 46.248 1.00 78.06 350 ALA A C 1
ATOM 2876 O O . ALA A 1 350 ? -72.639 -37.212 46.558 1.00 78.06 350 ALA A O 1
ATOM 2877 N N . ILE A 1 351 ? -71.953 -35.168 45.922 1.00 77.62 351 ILE A N 1
ATOM 2878 C CA . ILE A 1 351 ? -73.283 -34.546 45.891 1.00 77.62 351 ILE A CA 1
ATOM 2879 C C . ILE A 1 351 ? -74.180 -35.263 44.878 1.00 77.62 351 ILE A C 1
ATOM 2881 O O . ILE A 1 351 ? -75.309 -35.612 45.210 1.00 77.62 351 ILE A O 1
ATOM 2885 N N . GLN A 1 352 ? -73.675 -35.556 43.677 1.00 75.56 352 GLN A N 1
ATOM 2886 C CA . GLN A 1 352 ? -74.430 -36.280 42.654 1.00 75.56 352 GLN A CA 1
ATOM 2887 C C . GLN A 1 352 ? -74.872 -37.669 43.149 1.00 75.56 352 GLN A C 1
ATOM 2889 O O . GLN A 1 352 ? -76.045 -38.010 43.026 1.00 75.56 352 GLN A O 1
ATOM 2894 N N . ARG A 1 353 ? -73.985 -38.428 43.810 1.00 79.31 353 ARG A N 1
ATOM 2895 C CA . ARG A 1 353 ? -74.335 -39.723 44.430 1.00 79.31 353 ARG A CA 1
ATOM 2896 C C . ARG A 1 353 ? -75.382 -39.600 45.536 1.00 79.31 353 ARG A C 1
ATOM 2898 O O . ARG A 1 353 ? -76.254 -40.459 45.638 1.00 79.31 353 ARG A O 1
ATOM 2905 N N . ILE A 1 354 ? -75.307 -38.558 46.364 1.00 78.44 354 ILE A N 1
ATOM 2906 C CA . ILE A 1 354 ? -76.286 -38.318 47.436 1.00 78.44 354 ILE A CA 1
ATOM 2907 C C . ILE A 1 354 ? -77.662 -38.011 46.832 1.00 78.44 354 ILE A C 1
ATOM 2909 O O . ILE A 1 354 ? -78.671 -38.563 47.275 1.00 78.44 354 ILE A O 1
ATOM 2913 N N . VAL A 1 355 ? -77.706 -37.191 45.779 1.00 72.44 355 VAL A N 1
ATOM 2914 C CA . VAL A 1 355 ? -78.946 -36.816 45.085 1.00 72.44 355 VAL A CA 1
ATOM 2915 C C . VAL A 1 355 ? -79.582 -38.017 44.378 1.00 72.44 355 VAL A C 1
ATOM 2917 O O . VAL A 1 355 ? -80.783 -38.241 44.551 1.00 72.44 355 VAL A O 1
ATOM 2920 N N . GLU A 1 356 ? -78.791 -38.820 43.660 1.00 76.44 356 GLU A N 1
ATOM 2921 C CA . GLU A 1 356 ? -79.243 -39.996 42.894 1.00 76.44 356 GLU A CA 1
ATOM 2922 C C . GLU A 1 356 ? -79.616 -41.209 43.769 1.00 76.44 356 GLU A C 1
ATOM 2924 O O . GLU A 1 356 ? -80.240 -42.152 43.285 1.00 76.44 356 GLU A O 1
ATOM 2929 N N . SER A 1 357 ? -79.277 -41.204 45.061 1.00 72.50 357 SER A N 1
ATOM 2930 C CA . SER A 1 357 ? -79.611 -42.313 45.959 1.00 72.50 357 SER A CA 1
ATOM 2931 C C . SER A 1 357 ? -81.129 -42.462 46.166 1.00 72.50 357 SER A C 1
ATOM 2933 O O . SER A 1 357 ? -81.836 -41.512 46.517 1.00 72.50 357 SER A O 1
ATOM 2935 N N . SER A 1 358 ? -81.645 -43.678 45.972 1.00 63.53 358 SER A N 1
ATOM 2936 C CA . SER A 1 358 ? -83.066 -44.020 46.148 1.00 63.53 358 SER A CA 1
ATOM 2937 C C . SER A 1 358 ? -83.435 -44.415 47.585 1.00 63.53 358 SER A C 1
ATOM 2939 O O . SER A 1 358 ? -84.593 -44.717 47.855 1.00 63.53 358 SER A O 1
ATOM 2941 N N . THR A 1 359 ? -82.460 -44.446 48.497 1.00 64.94 359 THR A N 1
ATOM 2942 C CA . THR A 1 359 ? -82.600 -44.956 49.873 1.00 64.94 359 THR A CA 1
ATOM 2943 C C . THR A 1 359 ? -82.585 -43.870 50.949 1.00 64.94 359 THR A C 1
ATOM 2945 O O . THR A 1 359 ? -82.838 -44.187 52.104 1.00 64.94 359 THR A O 1
ATOM 2948 N N . LEU A 1 360 ? -82.265 -42.618 50.601 1.00 72.44 360 LEU A N 1
ATOM 2949 C CA . LEU A 1 360 ? -82.195 -41.500 51.549 1.00 72.44 360 LEU A CA 1
ATOM 2950 C C . LEU A 1 360 ? -83.473 -40.658 51.507 1.00 72.44 360 LEU A C 1
ATOM 2952 O O . LEU A 1 360 ? -83.976 -40.337 50.425 1.00 72.44 360 LEU A O 1
ATOM 2956 N N . THR A 1 361 ? -83.957 -40.250 52.680 1.00 70.25 361 THR A N 1
ATOM 2957 C CA . THR A 1 361 ? -85.067 -39.293 52.800 1.00 70.25 361 THR A CA 1
ATOM 2958 C C . THR A 1 361 ? -84.617 -37.867 52.466 1.00 70.25 361 THR A C 1
ATOM 2960 O O . THR A 1 361 ? -83.429 -37.540 52.505 1.00 70.25 361 THR A O 1
ATOM 2963 N N . SER A 1 362 ? -85.563 -36.994 52.107 1.00 67.38 362 SER A N 1
ATOM 2964 C CA . SER A 1 362 ? -85.271 -35.615 51.687 1.00 67.38 362 SER A CA 1
ATOM 2965 C C . SER A 1 362 ? -84.455 -34.829 52.725 1.00 67.38 362 SER A C 1
ATOM 2967 O O . SER A 1 362 ? -83.536 -34.110 52.341 1.00 67.38 362 SER A O 1
ATOM 2969 N N . ASP A 1 363 ? -84.729 -35.018 54.021 1.00 72.50 363 ASP A N 1
ATOM 2970 C CA . ASP A 1 363 ? -84.008 -34.349 55.116 1.00 72.50 363 ASP A CA 1
ATOM 2971 C C . ASP A 1 363 ? -82.582 -34.890 55.310 1.00 72.50 363 ASP A C 1
ATOM 2973 O O . ASP A 1 363 ? -81.643 -34.116 55.512 1.00 72.50 363 ASP A O 1
ATOM 2977 N N . GLU A 1 364 ? -82.375 -36.202 55.171 1.00 72.31 364 GLU A N 1
ATOM 2978 C CA . GLU A 1 364 ? -81.044 -36.820 55.272 1.00 72.31 364 GLU A CA 1
ATOM 2979 C C . GLU A 1 364 ? -80.127 -36.390 54.119 1.00 72.31 364 GLU A C 1
ATOM 2981 O O . GLU A 1 364 ? -78.934 -36.146 54.323 1.00 72.31 364 GLU A O 1
ATOM 2986 N N . LYS A 1 365 ? -80.685 -36.222 52.909 1.00 74.38 365 LYS A N 1
ATOM 2987 C CA . LYS A 1 365 ? -79.946 -35.679 51.757 1.00 74.38 365 LYS A CA 1
ATOM 2988 C C . LYS A 1 365 ? -79.462 -34.254 52.030 1.00 74.38 365 LYS A C 1
ATOM 2990 O O . LYS A 1 365 ? -78.311 -33.934 51.732 1.00 74.38 365 LYS A O 1
ATOM 2995 N N . VAL A 1 366 ? -80.307 -33.406 52.622 1.00 75.44 366 VAL A N 1
ATOM 2996 C CA . VAL A 1 366 ? -79.953 -32.015 52.947 1.00 75.44 366 VAL A CA 1
ATOM 2997 C C . VAL A 1 366 ? -78.861 -31.956 54.018 1.00 75.44 366 VAL A C 1
ATOM 2999 O O . VAL A 1 366 ? -77.898 -31.206 53.847 1.00 75.44 366 VAL A O 1
ATOM 3002 N N . GLN A 1 367 ? -78.938 -32.780 55.070 1.00 76.50 367 GLN A N 1
ATOM 3003 C CA . GLN A 1 367 ? -77.895 -32.831 56.104 1.00 76.50 367 GLN A CA 1
ATOM 3004 C C . GLN A 1 367 ? -76.534 -33.291 55.562 1.00 76.50 367 GLN A C 1
ATOM 3006 O O . GLN A 1 367 ? -75.511 -32.684 55.886 1.00 76.50 367 GLN A O 1
ATOM 3011 N N . GLN A 1 368 ? -76.495 -34.322 54.710 1.00 74.88 368 GLN A N 1
ATOM 3012 C CA . GLN A 1 368 ? -75.230 -34.793 54.130 1.00 74.88 368 GLN A CA 1
ATOM 3013 C C . GLN A 1 368 ? -74.614 -33.774 53.163 1.00 74.88 368 GLN A C 1
ATOM 3015 O O . GLN A 1 368 ? -73.396 -33.582 53.160 1.00 74.88 368 GLN A O 1
ATOM 3020 N N . ILE A 1 369 ? -75.436 -33.064 52.384 1.00 76.88 369 ILE A N 1
ATOM 3021 C CA . ILE A 1 369 ? -74.959 -31.974 51.522 1.00 76.88 369 ILE A CA 1
ATOM 3022 C C . ILE A 1 369 ? -74.417 -30.814 52.372 1.00 76.88 369 ILE A C 1
ATOM 3024 O O . ILE A 1 369 ? -73.357 -30.276 52.054 1.00 76.88 369 ILE A O 1
ATOM 3028 N N . GLN A 1 370 ? -75.079 -30.457 53.478 1.00 76.81 370 GLN A N 1
ATOM 3029 C CA . GLN A 1 370 ? -74.588 -29.422 54.396 1.00 76.81 370 GLN A CA 1
ATOM 3030 C C . GLN A 1 370 ? -73.228 -29.783 55.008 1.00 76.81 370 GLN A C 1
ATOM 3032 O O . GLN A 1 370 ? -72.346 -28.927 55.060 1.00 76.81 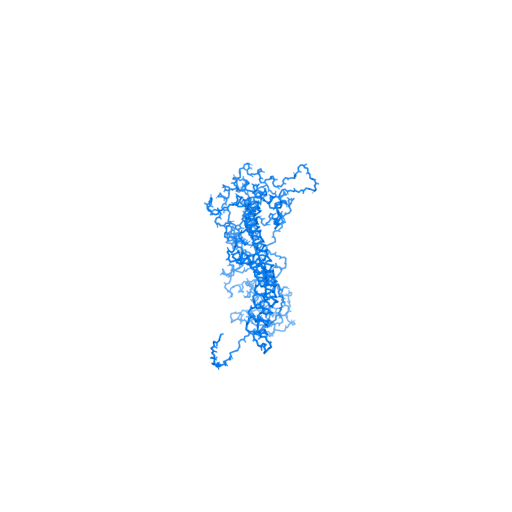370 GLN A O 1
ATOM 3037 N N . GLN A 1 371 ? -73.015 -31.040 55.407 1.00 76.50 371 GLN A N 1
ATOM 3038 C CA . GLN A 1 371 ? -71.713 -31.487 55.916 1.00 76.50 371 GLN A CA 1
ATOM 3039 C C . GLN A 1 371 ? -70.609 -31.394 54.853 1.00 76.50 371 GLN A C 1
ATOM 3041 O O . GLN A 1 371 ? -69.521 -30.900 55.150 1.00 76.50 371 GLN A O 1
ATOM 3046 N N . LEU A 1 372 ? -70.895 -31.774 53.601 1.00 76.69 372 LEU A N 1
ATOM 3047 C CA . LEU A 1 372 ? -69.946 -31.627 52.491 1.00 76.69 372 LEU A CA 1
ATOM 3048 C C . LEU A 1 372 ? -69.590 -30.162 52.203 1.00 76.69 372 LEU A C 1
ATOM 3050 O O . LEU A 1 372 ? -68.441 -29.870 51.872 1.00 76.69 372 LEU A O 1
ATOM 3054 N N . PHE A 1 373 ? -70.542 -29.238 52.358 1.00 73.69 373 PHE A N 1
ATOM 3055 C CA . PHE A 1 373 ? -70.294 -27.801 52.206 1.00 73.69 373 PHE A CA 1
ATOM 3056 C C . PHE A 1 373 ? -69.345 -27.249 53.276 1.00 73.69 373 PHE A C 1
ATOM 3058 O O . PHE A 1 373 ? -68.477 -26.439 52.952 1.00 73.69 373 PHE A O 1
ATOM 3065 N N . VAL A 1 374 ? -69.460 -27.713 54.525 1.00 76.56 374 VAL A N 1
ATOM 3066 C CA . VAL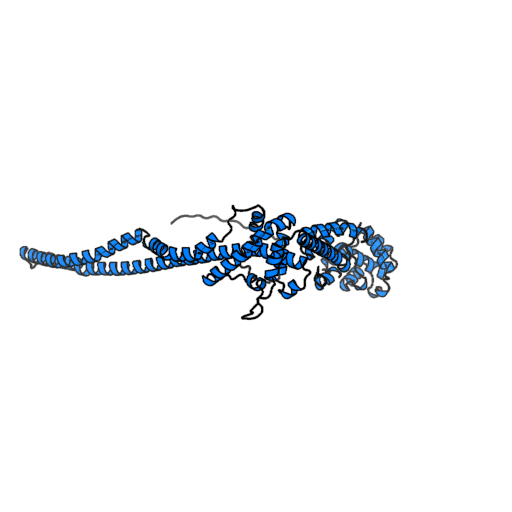 A 1 374 ? -68.537 -27.322 55.606 1.00 76.56 374 VAL A CA 1
ATOM 3067 C C . VAL A 1 374 ? -67.117 -27.813 55.305 1.00 76.56 374 VAL A C 1
ATOM 3069 O O . VAL A 1 374 ? -66.165 -27.049 55.445 1.00 76.56 374 VAL A O 1
ATOM 3072 N N . THR A 1 375 ? -66.958 -29.047 54.814 1.00 73.12 375 THR A N 1
ATOM 3073 C CA . THR A 1 375 ? -65.644 -29.589 54.415 1.00 73.12 375 THR A CA 1
ATOM 3074 C C . THR A 1 375 ? -65.061 -28.871 53.187 1.00 73.12 375 THR A C 1
ATOM 3076 O O . THR A 1 375 ? -63.865 -28.597 53.134 1.00 73.12 375 THR A O 1
ATOM 3079 N N . GLN A 1 376 ? -65.903 -28.495 52.219 1.00 73.50 376 GLN A N 1
ATOM 3080 C CA . GLN A 1 376 ? -65.523 -27.709 51.034 1.00 73.50 376 GLN A CA 1
ATOM 3081 C C . GLN A 1 376 ? -65.025 -26.297 51.368 1.00 73.50 376 GLN A C 1
ATOM 3083 O O . GLN A 1 376 ? -64.217 -25.736 50.624 1.00 73.50 376 GLN A O 1
ATOM 3088 N N . GLN A 1 377 ? -65.491 -25.710 52.471 1.00 73.56 377 GLN A N 1
ATOM 3089 C CA . GLN A 1 377 ? -65.157 -24.340 52.855 1.00 73.56 377 GLN A CA 1
ATOM 3090 C C . GLN A 1 377 ? -63.665 -24.185 53.198 1.00 73.56 377 GLN A C 1
ATOM 3092 O O . GLN A 1 377 ? -63.042 -23.191 52.823 1.00 73.56 377 GLN A O 1
ATOM 3097 N N . THR A 1 378 ? -63.065 -25.196 53.833 1.00 70.81 378 THR A N 1
ATOM 3098 C CA . THR A 1 378 ? -61.621 -25.245 54.121 1.00 70.81 378 THR A CA 1
ATOM 3099 C C . THR A 1 378 ? -60.809 -25.394 52.830 1.00 70.81 378 THR A C 1
ATOM 3101 O O . THR A 1 378 ? -59.853 -24.654 52.603 1.00 70.81 378 THR A O 1
ATOM 3104 N N . SER A 1 379 ? -61.255 -26.259 51.914 1.00 71.69 379 SER A N 1
ATOM 3105 C CA . SER A 1 379 ? -60.623 -26.449 50.601 1.00 71.69 379 SER A CA 1
ATOM 3106 C C . SER A 1 379 ? -60.711 -25.211 49.695 1.00 71.69 379 SER A C 1
ATOM 3108 O O . SER A 1 379 ? -59.790 -24.941 48.926 1.00 71.69 379 SER A O 1
ATOM 3110 N N . GLN A 1 380 ? -61.791 -24.424 49.782 1.00 70.56 380 GLN A N 1
ATOM 3111 C CA . GLN A 1 380 ? -61.903 -23.140 49.077 1.00 70.56 380 GLN A CA 1
ATOM 3112 C C . GLN A 1 380 ? -60.888 -22.110 49.583 1.00 70.56 380 GLN A C 1
ATOM 3114 O O . GLN A 1 380 ? -60.346 -21.342 48.784 1.00 70.56 380 GLN A O 1
ATOM 3119 N N . GLN A 1 381 ? -60.607 -22.082 50.888 1.00 76.12 381 GLN A N 1
ATOM 3120 C CA . GLN A 1 381 ? -59.598 -21.182 51.450 1.00 76.12 381 GLN A CA 1
ATOM 3121 C C . GLN A 1 381 ? -58.193 -21.541 50.954 1.00 76.12 381 GLN A C 1
ATOM 3123 O O . GLN A 1 381 ? -57.467 -20.647 50.520 1.00 76.12 381 GLN A O 1
ATOM 3128 N N . GLU A 1 382 ? -57.844 -22.829 50.919 1.00 75.44 382 GLU A N 1
ATOM 3129 C CA . GLU A 1 382 ? -56.576 -23.313 50.351 1.00 75.44 382 GLU A CA 1
ATOM 3130 C C . GLU A 1 382 ? -56.440 -22.958 48.861 1.00 75.44 382 GLU A C 1
ATOM 3132 O O . GLU A 1 382 ? -55.399 -22.460 48.427 1.00 75.44 382 GLU A O 1
ATOM 3137 N N . LEU A 1 383 ? -57.516 -23.119 48.081 1.00 74.81 383 LEU A N 1
ATOM 3138 C CA . LEU A 1 383 ? -57.539 -22.748 46.663 1.00 74.81 383 LEU A CA 1
ATOM 3139 C C . LEU A 1 383 ? -57.315 -21.240 46.466 1.00 74.81 383 LEU A C 1
ATOM 3141 O O . LEU A 1 383 ? -56.560 -20.819 45.589 1.00 74.81 383 LEU A O 1
ATOM 3145 N N . THR A 1 384 ? -57.943 -20.419 47.311 1.00 76.50 384 THR A N 1
ATOM 3146 C CA . THR A 1 384 ? -57.834 -18.955 47.249 1.00 76.50 384 THR A CA 1
ATOM 3147 C C . THR A 1 384 ? -56.426 -18.485 47.624 1.00 76.50 384 THR A C 1
ATOM 3149 O O . THR A 1 384 ? -55.889 -17.589 46.972 1.00 76.50 384 THR A O 1
ATOM 3152 N N . GLN A 1 385 ? -55.800 -19.122 48.620 1.00 78.62 385 GLN A N 1
ATOM 3153 C CA . GLN A 1 385 ? -54.418 -18.852 49.033 1.00 78.62 385 GLN A CA 1
ATOM 3154 C C . GLN A 1 385 ? -53.386 -19.278 47.978 1.00 78.62 385 GLN A C 1
ATOM 3156 O O . GLN A 1 385 ? -52.369 -18.609 47.817 1.00 78.62 385 GLN A O 1
ATOM 3161 N N . ALA A 1 386 ? -53.644 -20.349 47.225 1.00 75.81 386 ALA A N 1
ATOM 3162 C CA . ALA A 1 386 ? -52.782 -20.766 46.119 1.00 75.81 386 ALA A CA 1
ATOM 3163 C C . ALA A 1 386 ? -52.933 -19.868 44.868 1.00 75.81 386 ALA A C 1
ATOM 3165 O O . ALA A 1 386 ? -51.999 -19.727 44.078 1.00 75.81 386 ALA A O 1
ATOM 3166 N N . MET A 1 387 ? -54.089 -19.217 44.690 1.00 73.94 387 MET A N 1
ATOM 3167 C CA . MET A 1 387 ? -54.379 -18.338 43.547 1.00 73.94 387 MET A CA 1
ATOM 3168 C C . MET A 1 387 ? -53.758 -16.936 43.653 1.00 73.94 387 MET A C 1
ATOM 3170 O O . MET A 1 387 ? -53.432 -16.331 42.628 1.00 73.94 387 MET A O 1
ATOM 3174 N N . THR A 1 388 ? -53.610 -16.391 44.862 1.00 75.56 388 THR A N 1
ATOM 3175 C CA . THR A 1 388 ? -53.066 -15.041 45.099 1.00 75.56 388 THR A CA 1
ATOM 3176 C C . THR A 1 388 ? -51.625 -14.837 44.605 1.00 75.56 388 THR A C 1
ATOM 3178 O O . THR A 1 388 ? -51.419 -13.864 43.876 1.00 75.56 388 THR A O 1
ATOM 3181 N N . PRO A 1 389 ? -50.636 -15.715 44.889 1.00 73.25 389 PRO A N 1
ATOM 3182 C CA . PRO A 1 389 ? -49.272 -15.550 44.371 1.00 73.25 389 PRO A CA 1
ATOM 3183 C C . PRO A 1 389 ? -49.186 -15.747 42.851 1.00 73.25 389 PRO A C 1
ATOM 3185 O O . PRO A 1 389 ? -48.310 -15.184 42.193 1.00 73.25 389 PRO A O 1
ATOM 3188 N N . LEU A 1 390 ? -50.108 -16.522 42.268 1.00 75.38 390 LEU A N 1
ATOM 3189 C CA . LEU A 1 390 ? -50.166 -16.716 40.822 1.00 75.38 390 LEU A CA 1
ATOM 3190 C C . LEU A 1 390 ? -50.620 -15.434 40.112 1.00 75.38 390 LEU A C 1
ATOM 3192 O O . LEU A 1 390 ? -50.027 -15.050 39.107 1.00 75.38 390 LEU A O 1
ATOM 3196 N N . LYS A 1 391 ? -51.645 -14.757 40.652 1.00 74.31 391 LYS A N 1
ATOM 3197 C CA . LYS A 1 391 ? -52.162 -13.494 40.104 1.00 74.31 391 LYS A CA 1
ATOM 3198 C C . LYS A 1 391 ? -51.117 -12.380 40.135 1.00 74.31 391 LYS A C 1
ATOM 3200 O O . LYS A 1 391 ? -50.914 -11.735 39.112 1.00 74.31 391 LYS A O 1
ATOM 3205 N N . SER A 1 392 ? -50.415 -12.197 41.255 1.00 69.94 392 SER A N 1
ATOM 3206 C CA . SER A 1 392 ? -49.386 -11.153 41.362 1.00 69.94 392 SER A CA 1
ATOM 3207 C C . SER A 1 392 ? -48.216 -11.381 40.396 1.00 69.94 392 SER A C 1
ATOM 3209 O O . SER A 1 392 ? -47.789 -10.458 39.710 1.00 69.94 392 SER A O 1
ATOM 3211 N N . SER A 1 393 ? -47.747 -12.624 40.252 1.00 69.00 393 SER A N 1
ATOM 3212 C CA . SER A 1 393 ? -46.647 -12.957 39.331 1.00 69.00 393 SER A CA 1
ATOM 3213 C C . SER A 1 393 ? -47.027 -12.801 37.843 1.00 69.00 393 SER A C 1
ATOM 3215 O O . SER A 1 393 ? -46.183 -12.450 37.011 1.00 69.00 393 SER A O 1
ATOM 3217 N N . VAL A 1 394 ? -48.300 -13.014 37.482 1.00 70.94 394 VAL A N 1
ATOM 3218 C CA . VAL A 1 394 ? -48.811 -12.756 36.118 1.00 70.94 394 VAL A CA 1
ATOM 3219 C C . VAL A 1 394 ? -48.843 -11.254 35.806 1.00 70.94 394 VAL A C 1
ATOM 3221 O O . VAL A 1 394 ? -48.493 -10.840 34.700 1.00 70.94 394 VAL A O 1
ATOM 3224 N N . GLU A 1 395 ? -49.209 -10.422 36.780 1.00 69.25 395 GLU A N 1
ATOM 3225 C CA . GLU A 1 395 ? -49.207 -8.964 36.616 1.00 69.25 395 GLU A CA 1
ATOM 3226 C C . GLU A 1 395 ? -47.785 -8.395 36.462 1.00 69.25 395 GLU A C 1
ATOM 3228 O O . GLU A 1 395 ? -47.565 -7.489 35.652 1.00 69.25 395 GLU A O 1
ATOM 3233 N N . ASP A 1 396 ? -46.802 -8.955 37.174 1.00 66.00 396 ASP A N 1
ATOM 3234 C CA . ASP A 1 396 ? -45.396 -8.536 37.082 1.00 66.00 396 ASP A CA 1
ATOM 3235 C C . ASP A 1 396 ? -44.742 -8.922 35.744 1.00 66.00 396 ASP A C 1
ATOM 3237 O O . ASP A 1 396 ? -43.935 -8.166 35.191 1.00 66.00 396 ASP A O 1
ATOM 3241 N N . THR A 1 397 ? -45.113 -10.072 35.173 1.00 64.94 397 THR A N 1
ATOM 3242 C CA . THR A 1 397 ? -44.596 -10.525 33.869 1.00 64.94 397 THR A CA 1
ATOM 3243 C C . THR A 1 397 ? -45.164 -9.731 32.690 1.00 64.94 397 THR A C 1
ATOM 3245 O O . THR A 1 397 ? -44.458 -9.543 31.697 1.00 64.94 397 THR A O 1
ATOM 3248 N N . GLN A 1 398 ? -46.387 -9.199 32.793 1.00 64.69 398 GLN A N 1
ATOM 3249 C CA . GLN A 1 398 ? -46.982 -8.339 31.759 1.00 64.69 398 GLN A CA 1
ATOM 3250 C C . GLN A 1 398 ? -46.352 -6.939 31.677 1.00 64.69 398 GLN A C 1
ATOM 3252 O O . GLN A 1 398 ? -46.428 -6.302 30.628 1.00 64.69 398 GLN A O 1
ATOM 3257 N N . LYS A 1 399 ? -45.708 -6.451 32.744 1.00 61.78 399 LYS A N 1
ATOM 3258 C CA . LYS A 1 399 ? -45.218 -5.062 32.835 1.00 61.78 399 LYS A CA 1
ATOM 3259 C C . LYS A 1 399 ? -43.767 -4.839 32.386 1.00 61.78 399 LYS A C 1
ATOM 3261 O O . LYS A 1 399 ? -43.254 -3.747 32.588 1.00 61.78 399 LYS A O 1
ATOM 3266 N N . HIS A 1 400 ? -43.074 -5.837 31.827 1.00 62.25 400 HIS A N 1
ATOM 3267 C CA . HIS A 1 400 ? -41.626 -5.779 31.516 1.00 62.25 400 HIS A CA 1
ATOM 3268 C C . HIS A 1 400 ? -40.702 -5.419 32.704 1.00 62.25 400 HIS A C 1
ATOM 3270 O O . HIS A 1 400 ? -39.491 -5.275 32.521 1.00 62.25 400 HIS A O 1
ATOM 3276 N N . ALA A 1 401 ? -41.230 -5.357 33.931 1.00 66.50 401 ALA A N 1
ATOM 3277 C CA . ALA A 1 401 ? -40.516 -4.886 35.114 1.00 66.50 401 ALA A CA 1
ATOM 3278 C C . ALA A 1 401 ? -39.227 -5.684 35.386 1.00 66.50 401 ALA A C 1
ATOM 3280 O O . ALA A 1 401 ? -38.215 -5.124 35.802 1.00 66.50 401 ALA A O 1
ATOM 3281 N N . THR A 1 402 ? -39.227 -6.983 35.081 1.00 72.00 402 THR A N 1
ATOM 3282 C CA . THR A 1 402 ? -38.072 -7.876 35.261 1.00 72.00 402 THR A CA 1
ATOM 3283 C C . THR A 1 402 ? -36.911 -7.556 34.313 1.00 72.00 402 THR A C 1
ATOM 3285 O O . THR A 1 402 ? -35.741 -7.656 34.703 1.00 72.00 402 THR A O 1
ATOM 3288 N N . TYR A 1 403 ? -37.201 -7.131 33.078 1.00 78.81 403 TYR A N 1
ATOM 3289 C CA . TYR A 1 403 ? -36.180 -6.698 32.124 1.00 78.81 403 TYR A CA 1
ATOM 3290 C C . TYR A 1 403 ? -35.538 -5.383 32.575 1.00 78.81 403 TYR A C 1
ATOM 3292 O O . TYR A 1 403 ? -34.307 -5.297 32.646 1.00 78.81 403 TYR A O 1
ATOM 3300 N N . ASP A 1 404 ? -36.360 -4.399 32.945 1.00 79.12 404 ASP A N 1
ATOM 3301 C CA . ASP A 1 404 ? -35.898 -3.067 33.344 1.00 79.12 404 ASP A CA 1
ATOM 3302 C C . ASP A 1 404 ? -35.089 -3.107 34.647 1.00 79.12 404 ASP A C 1
ATOM 3304 O O . ASP A 1 404 ? -34.000 -2.538 34.705 1.00 79.12 404 ASP A O 1
ATOM 3308 N N . GLN A 1 405 ? -35.514 -3.889 35.645 1.00 82.19 405 GLN A N 1
ATOM 3309 C CA . GLN A 1 405 ? -34.742 -4.119 36.876 1.00 82.19 405 GLN A CA 1
ATOM 3310 C C . GLN A 1 405 ? -33.387 -4.789 36.598 1.00 82.19 405 GLN A C 1
ATOM 3312 O O . GLN A 1 405 ? -32.353 -4.439 37.181 1.00 82.19 405 GLN A O 1
ATOM 3317 N N . THR A 1 406 ? -33.358 -5.761 35.679 1.00 80.81 406 THR A N 1
ATOM 3318 C CA . THR A 1 406 ? -32.113 -6.440 35.291 1.00 80.81 406 THR A CA 1
ATOM 3319 C C . THR A 1 406 ? -31.158 -5.477 34.586 1.00 80.81 406 THR A C 1
ATOM 3321 O O . THR A 1 406 ? -29.938 -5.533 34.808 1.00 80.81 406 THR A O 1
ATOM 3324 N N . LEU A 1 407 ? -31.701 -4.582 33.759 1.00 84.62 407 LEU A N 1
ATOM 3325 C CA . LEU A 1 407 ? -30.958 -3.532 33.077 1.00 84.62 407 LEU A CA 1
ATOM 3326 C C . LEU A 1 407 ? -30.423 -2.500 34.075 1.00 84.62 407 LEU A C 1
ATOM 3328 O O . LEU A 1 407 ? -29.225 -2.212 34.055 1.00 84.62 407 LEU A O 1
ATOM 3332 N N . GLU A 1 408 ? -31.256 -2.018 34.995 1.00 86.00 408 GLU A N 1
ATOM 3333 C CA . GLU A 1 408 ? -30.892 -1.061 36.041 1.00 86.00 408 GLU A CA 1
ATOM 3334 C C . GLU A 1 408 ? -29.744 -1.592 36.907 1.00 86.00 408 GLU A C 1
ATOM 3336 O O . GLU A 1 408 ? -28.698 -0.948 37.025 1.00 86.00 408 GLU A O 1
ATOM 3341 N N . ARG A 1 409 ? -29.849 -2.832 37.397 1.00 85.25 409 ARG A N 1
ATOM 3342 C CA . ARG A 1 409 ? -28.802 -3.477 38.207 1.00 85.25 409 ARG A CA 1
ATOM 3343 C C . ARG A 1 409 ? -27.456 -3.583 37.478 1.00 85.25 409 ARG A C 1
ATOM 3345 O O . ARG A 1 409 ? -26.390 -3.553 38.098 1.00 85.25 409 ARG A O 1
ATOM 3352 N N . ARG A 1 410 ? -27.474 -3.736 36.150 1.00 81.56 410 ARG A N 1
ATOM 3353 C CA . ARG A 1 410 ? -26.264 -3.835 35.310 1.00 81.56 410 ARG A CA 1
ATOM 3354 C C . ARG A 1 410 ? -25.786 -2.480 34.779 1.00 81.56 410 ARG A C 1
ATOM 3356 O O . ARG A 1 410 ? -24.624 -2.384 34.368 1.00 81.56 410 ARG A O 1
ATOM 3363 N N . SER A 1 411 ? -26.619 -1.442 34.843 1.00 84.38 411 SER A N 1
ATOM 3364 C CA . SER A 1 411 ? -26.340 -0.102 34.317 1.00 84.38 411 SER A CA 1
ATOM 3365 C C . SER A 1 411 ? -25.122 0.546 34.983 1.00 84.38 411 SER A C 1
ATOM 3367 O O . SER A 1 411 ? -24.241 1.041 34.283 1.00 84.38 411 SER A O 1
ATOM 3369 N N . LEU A 1 412 ? -24.978 0.438 36.310 1.00 82.69 412 LEU A N 1
ATOM 3370 C CA . LEU A 1 412 ? -23.841 1.007 37.045 1.00 82.69 412 LEU A CA 1
ATOM 3371 C C . LEU A 1 412 ? -22.510 0.420 36.564 1.00 82.69 412 LEU A C 1
ATOM 3373 O O . LEU A 1 412 ? -21.565 1.143 36.248 1.00 82.69 412 LEU A O 1
ATOM 3377 N N . ARG A 1 413 ? -22.436 -0.910 36.424 1.00 79.56 413 ARG A N 1
ATOM 3378 C CA . ARG A 1 413 ? -21.235 -1.594 35.910 1.00 79.56 413 ARG A CA 1
ATOM 3379 C C . ARG A 1 413 ? -20.903 -1.167 34.481 1.00 79.56 413 ARG A C 1
ATOM 3381 O O . ARG A 1 413 ? -19.725 -1.107 34.125 1.00 79.56 413 ARG A O 1
ATOM 3388 N N . LEU A 1 414 ? -21.924 -0.901 33.669 1.00 81.69 414 LEU A N 1
ATOM 3389 C CA . LEU A 1 414 ? -21.773 -0.414 32.303 1.00 81.69 414 LEU A CA 1
ATOM 3390 C C . LEU A 1 414 ? -21.227 1.019 32.292 1.00 81.69 414 LEU A C 1
ATOM 3392 O O . LEU A 1 414 ? -20.224 1.275 31.627 1.00 81.69 414 LEU A O 1
ATOM 3396 N N . GLN A 1 415 ? -21.797 1.911 33.101 1.00 82.75 415 GLN A N 1
ATOM 3397 C CA . GLN A 1 415 ? -21.330 3.289 33.245 1.00 82.75 415 GLN A CA 1
ATOM 3398 C C . GLN A 1 415 ? -19.868 3.343 33.703 1.00 82.75 415 GLN A C 1
ATOM 3400 O O . GLN A 1 415 ? -19.056 3.996 33.052 1.00 82.75 415 GLN A O 1
ATOM 3405 N N . PHE A 1 416 ? -19.474 2.583 34.729 1.00 80.00 416 PHE A N 1
ATOM 3406 C CA . PHE A 1 416 ? -18.081 2.571 35.200 1.00 80.00 416 PHE A CA 1
ATOM 3407 C C . PHE A 1 416 ? -17.068 2.116 34.142 1.00 80.00 416 PHE A C 1
ATOM 3409 O O . PHE A 1 416 ? -15.914 2.545 34.163 1.00 80.00 416 PHE A O 1
ATOM 3416 N N . ARG A 1 417 ? -17.471 1.234 33.220 1.00 78.31 417 ARG A N 1
ATOM 3417 C CA . ARG A 1 417 ? -16.586 0.727 32.161 1.00 78.31 417 ARG A CA 1
ATOM 3418 C C . ARG A 1 417 ? -16.553 1.626 30.931 1.00 78.31 417 ARG A C 1
ATOM 3420 O O . ARG A 1 417 ? -15.502 1.736 30.308 1.00 78.31 417 ARG A O 1
ATOM 3427 N N . LEU A 1 418 ? -17.685 2.226 30.575 1.00 83.94 418 LEU A N 1
ATOM 3428 C CA . LEU A 1 418 ? -17.859 2.943 29.314 1.00 83.94 418 LEU A CA 1
ATOM 3429 C C . LEU A 1 418 ? -17.703 4.462 29.445 1.00 83.94 418 LEU A C 1
ATOM 3431 O O . LEU A 1 418 ? -17.212 5.098 28.517 1.00 83.94 418 LEU A O 1
ATOM 3435 N N . MET A 1 419 ? -18.060 5.046 30.591 1.00 86.19 419 MET A N 1
ATOM 3436 C CA . MET A 1 419 ? -17.972 6.492 30.821 1.00 86.19 419 MET A CA 1
ATOM 3437 C C . MET A 1 419 ? -16.550 7.050 30.631 1.00 86.19 419 MET A C 1
ATOM 3439 O O . MET A 1 419 ? -16.416 8.096 29.996 1.00 86.19 419 MET A O 1
ATOM 3443 N N . PRO A 1 420 ? -15.474 6.381 31.100 1.00 84.50 420 PRO A N 1
ATOM 3444 C CA . PRO A 1 420 ? -14.114 6.854 30.842 1.00 84.50 420 PRO A CA 1
ATOM 3445 C C . PRO A 1 420 ? -13.783 6.910 29.347 1.00 84.50 420 PRO A C 1
ATOM 3447 O O . PRO A 1 420 ? -13.112 7.838 28.909 1.00 84.50 420 PRO A O 1
ATOM 3450 N N . ILE A 1 421 ? -14.299 5.954 28.563 1.00 85.38 421 ILE A N 1
ATOM 3451 C CA . ILE A 1 421 ? -14.121 5.939 27.110 1.00 85.38 421 ILE A CA 1
ATOM 3452 C C . ILE A 1 421 ? -14.832 7.149 26.503 1.00 85.38 421 ILE A C 1
ATOM 3454 O O . ILE A 1 421 ? -14.177 7.955 25.854 1.00 85.38 421 ILE A O 1
ATOM 3458 N N . LEU A 1 422 ? -16.124 7.341 26.788 1.00 85.69 422 LEU A N 1
ATOM 3459 C CA . LEU A 1 422 ? -16.911 8.452 26.232 1.00 85.69 422 LEU A CA 1
ATOM 3460 C C . LEU A 1 422 ? -16.299 9.828 26.517 1.00 85.69 422 LEU A C 1
ATOM 3462 O O . LEU A 1 422 ? -16.247 10.664 25.620 1.00 85.69 422 LEU A O 1
ATOM 3466 N N . LYS A 1 423 ? -15.799 10.043 27.741 1.00 86.06 423 LYS A N 1
ATOM 3467 C CA . LYS A 1 423 ? -15.132 11.296 28.134 1.00 86.06 423 LYS A CA 1
ATOM 3468 C C . LYS A 1 423 ? -13.794 11.510 27.427 1.00 86.06 423 LYS A C 1
ATOM 3470 O O . LYS A 1 423 ? -13.356 12.643 27.267 1.00 86.06 423 LYS A O 1
ATOM 3475 N N . SER A 1 424 ? -13.124 10.425 27.051 1.00 82.25 424 SER A N 1
ATOM 3476 C CA . SER A 1 424 ? -11.825 10.478 26.386 1.00 82.25 424 SER A CA 1
ATOM 3477 C C . SER A 1 424 ? -11.924 10.578 24.869 1.00 82.25 424 SER A C 1
ATOM 3479 O O . SER A 1 424 ? -10.950 11.000 24.257 1.00 82.25 424 SER A O 1
ATOM 3481 N N . LEU A 1 425 ? -13.043 10.200 24.246 1.00 85.62 425 LEU A N 1
ATOM 3482 C CA . LEU A 1 425 ? -13.160 10.221 22.790 1.00 85.62 425 LEU A CA 1
ATOM 3483 C C . LEU A 1 425 ? -13.248 11.658 22.261 1.00 85.62 425 LEU A C 1
ATOM 3485 O O . LEU A 1 425 ? -13.872 12.520 22.877 1.00 85.62 425 LEU A O 1
ATOM 3489 N N . ALA A 1 426 ? -12.599 11.916 21.126 1.00 79.31 426 ALA A N 1
ATOM 3490 C CA . ALA A 1 426 ? -12.790 13.155 20.378 1.00 79.31 426 ALA A CA 1
ATOM 3491 C C . ALA A 1 426 ? -14.000 12.987 19.451 1.00 79.31 426 ALA A C 1
ATOM 3493 O O . ALA A 1 426 ? -14.051 12.048 18.658 1.00 79.31 426 ALA A O 1
ATOM 3494 N N . TRP A 1 427 ? -14.984 13.877 19.568 1.00 74.88 427 TRP A N 1
ATOM 3495 C CA . TRP A 1 427 ? -16.221 13.810 18.794 1.00 74.88 427 TRP A CA 1
ATOM 3496 C C . TRP A 1 427 ? -16.164 14.805 17.636 1.00 74.88 427 TRP A C 1
ATOM 3498 O O . TRP A 1 427 ? -15.748 15.951 17.810 1.00 74.88 427 TRP A O 1
ATOM 3508 N N . ALA A 1 428 ? -16.590 14.374 16.448 1.00 54.56 428 ALA A N 1
ATOM 3509 C CA . ALA A 1 428 ? -16.621 15.227 15.266 1.00 54.56 428 ALA A CA 1
ATOM 3510 C C . ALA A 1 428 ? -17.569 16.418 15.506 1.00 54.56 428 ALA A C 1
ATOM 3512 O O . ALA A 1 428 ? -18.788 16.258 15.516 1.00 54.56 428 ALA A O 1
ATOM 3513 N N . GLY A 1 429 ? -16.994 17.600 15.735 1.00 51.47 429 GLY A N 1
ATOM 3514 C CA . GLY A 1 429 ? -17.726 18.822 16.079 1.00 51.47 429 GLY A CA 1
ATOM 3515 C C . GLY A 1 429 ? -16.939 19.810 16.940 1.00 51.47 429 GLY A C 1
ATOM 3516 O O . GLY A 1 429 ? -17.288 20.985 16.952 1.00 51.47 429 GLY A O 1
ATOM 3517 N N . THR A 1 430 ? -15.871 19.369 17.616 1.00 44.97 430 THR A N 1
ATOM 3518 C CA . THR A 1 430 ? -15.107 20.227 18.539 1.00 44.97 430 THR A CA 1
ATOM 3519 C C . THR A 1 430 ? -13.777 20.756 18.003 1.00 44.97 430 THR A C 1
ATOM 3521 O O . THR A 1 430 ? -13.186 21.573 18.692 1.00 44.97 430 THR A O 1
ATOM 3524 N N . ASP A 1 431 ? -13.296 20.345 16.819 1.00 39.31 431 ASP A N 1
ATOM 3525 C CA . ASP A 1 431 ? -12.077 20.926 16.232 1.00 39.31 431 ASP A CA 1
ATOM 3526 C C . ASP A 1 431 ? -11.894 20.663 14.717 1.00 39.31 431 ASP A C 1
ATOM 3528 O O . ASP A 1 431 ? -12.539 19.802 14.124 1.00 39.31 431 ASP A O 1
ATOM 3532 N N . HIS A 1 432 ? -11.036 21.494 14.116 1.00 42.28 432 HIS A N 1
ATOM 3533 C CA . HIS A 1 432 ? -10.793 21.837 12.704 1.00 42.28 432 HIS A CA 1
ATOM 3534 C C . HIS A 1 432 ? -10.844 20.763 11.586 1.00 42.28 432 HIS A C 1
ATOM 3536 O O . HIS A 1 432 ? -10.666 19.568 11.776 1.00 42.28 432 HIS A O 1
ATOM 3542 N N . ALA A 1 433 ? -10.988 21.264 10.346 1.00 41.34 433 ALA A N 1
ATOM 3543 C CA . ALA A 1 433 ? -11.125 20.557 9.062 1.00 41.34 433 ALA A CA 1
ATOM 3544 C C . ALA A 1 433 ? -10.157 19.381 8.786 1.00 41.34 433 ALA A C 1
ATOM 3546 O O . ALA A 1 433 ? -10.510 18.508 7.996 1.00 41.34 433 ALA A O 1
ATOM 3547 N N . LEU A 1 434 ? -9.000 19.312 9.454 1.00 46.88 434 LEU A N 1
ATOM 3548 C CA . LEU A 1 434 ? -8.070 18.175 9.378 1.00 46.88 434 LEU A CA 1
ATOM 3549 C C . LEU A 1 434 ? -8.682 16.870 9.930 1.00 46.88 434 LEU A C 1
ATOM 3551 O O . LEU A 1 434 ? -8.365 15.792 9.431 1.00 46.88 434 LEU A O 1
ATOM 3555 N N . ASP A 1 435 ? -9.616 16.954 10.886 1.00 48.09 435 ASP A N 1
ATOM 3556 C CA . ASP A 1 435 ? -10.309 15.785 11.452 1.00 48.09 435 ASP A CA 1
ATOM 3557 C C . ASP A 1 435 ? -11.397 15.216 10.520 1.00 48.09 435 ASP A C 1
ATOM 3559 O O . ASP A 1 435 ? -11.820 14.071 10.671 1.00 48.09 435 ASP A O 1
ATOM 3563 N N . ARG A 1 436 ? -11.867 15.969 9.515 1.00 43.28 436 ARG A N 1
ATOM 3564 C CA . ARG A 1 436 ? -12.895 15.454 8.586 1.00 43.28 436 ARG A CA 1
ATOM 3565 C C . ARG A 1 436 ? -12.325 14.456 7.578 1.00 43.28 436 ARG A C 1
ATOM 3567 O O . ARG A 1 436 ? -13.035 13.534 7.172 1.00 43.28 436 ARG A O 1
ATOM 3574 N N . ASP A 1 437 ? -11.054 14.608 7.215 1.00 42.44 437 ASP A N 1
ATOM 3575 C CA . ASP A 1 437 ? -10.383 13.730 6.253 1.00 42.44 437 ASP A CA 1
ATOM 3576 C C . ASP A 1 437 ? -9.799 12.468 6.908 1.00 42.44 437 ASP A C 1
ATOM 3578 O O . ASP A 1 437 ? -9.732 11.419 6.262 1.00 42.44 437 ASP A O 1
ATOM 3582 N N . THR A 1 438 ? -9.478 12.502 8.207 1.00 43.91 438 THR A N 1
ATOM 3583 C CA . THR A 1 438 ? -9.119 11.299 8.981 1.00 43.91 438 THR A CA 1
ATOM 3584 C C . THR A 1 438 ? -10.327 10.374 9.186 1.00 43.91 438 THR A C 1
ATOM 3586 O O . THR A 1 438 ? -10.191 9.158 9.053 1.00 43.91 438 THR A O 1
ATOM 3589 N N . VAL A 1 439 ? -11.529 10.930 9.388 1.00 40.91 439 VAL A N 1
ATOM 3590 C CA . VAL A 1 439 ? -12.794 10.182 9.562 1.00 40.91 439 VAL A CA 1
ATOM 3591 C C . VAL A 1 439 ? -13.245 9.441 8.289 1.00 40.91 439 VAL A C 1
ATOM 3593 O O . VAL A 1 439 ? -13.939 8.425 8.370 1.00 40.91 439 VAL A O 1
ATOM 3596 N N . ARG A 1 440 ? -12.835 9.887 7.092 1.00 36.50 440 ARG A N 1
ATOM 3597 C CA . ARG A 1 440 ? -13.183 9.222 5.817 1.00 36.50 440 ARG A CA 1
ATOM 3598 C C . ARG A 1 440 ? -12.367 7.960 5.522 1.00 36.50 440 ARG A C 1
ATOM 3600 O O . ARG A 1 440 ? -12.729 7.215 4.613 1.00 36.50 440 ARG A O 1
ATOM 3607 N N . ALA A 1 441 ? -11.325 7.662 6.299 1.00 38.31 441 ALA A N 1
ATOM 3608 C CA . ALA A 1 441 ? -10.483 6.475 6.143 1.00 38.31 441 ALA A CA 1
ATOM 3609 C C . ALA A 1 441 ? -11.132 5.194 6.710 1.00 38.31 441 ALA A C 1
ATOM 3611 O O . ALA A 1 441 ? -10.495 4.420 7.421 1.00 38.31 441 ALA A O 1
ATOM 3612 N N . ARG A 1 442 ? -12.407 4.952 6.389 1.00 38.88 442 ARG A N 1
ATOM 3613 C CA . ARG A 1 442 ? -13.124 3.720 6.728 1.00 38.88 442 ARG A CA 1
ATOM 3614 C C . ARG A 1 442 ? -12.835 2.669 5.646 1.00 38.88 442 ARG A C 1
ATOM 3616 O O . ARG A 1 442 ? -13.456 2.740 4.586 1.00 38.88 442 ARG A O 1
ATOM 3623 N N . PRO A 1 443 ? -11.949 1.676 5.848 1.00 30.34 443 PRO A N 1
ATOM 3624 C CA . PRO A 1 443 ? -11.993 0.493 5.003 1.00 30.34 443 PRO A CA 1
ATOM 3625 C C . PRO A 1 443 ? -13.326 -0.231 5.270 1.00 30.34 443 PRO A C 1
ATOM 3627 O O . PRO A 1 443 ? -13.778 -0.280 6.423 1.00 30.34 443 PRO A O 1
ATOM 3630 N N . PRO A 1 444 ? -13.997 -0.781 4.242 1.00 28.56 444 PRO A N 1
ATOM 3631 C CA . PRO A 1 444 ? -15.157 -1.630 4.468 1.00 28.56 444 PRO A CA 1
ATOM 3632 C C . PRO A 1 444 ? -14.757 -2.771 5.406 1.00 28.56 444 PRO A C 1
ATOM 3634 O O . PRO A 1 444 ? -13.669 -3.338 5.292 1.00 28.56 444 PRO A O 1
ATOM 3637 N N . ARG A 1 445 ? -15.633 -3.095 6.364 1.00 29.34 445 ARG A N 1
ATOM 3638 C CA . ARG A 1 445 ? -15.450 -4.248 7.251 1.00 29.34 445 ARG A CA 1
ATOM 3639 C C . ARG A 1 445 ? -15.203 -5.477 6.374 1.00 29.34 445 ARG A C 1
ATOM 3641 O O . ARG A 1 445 ? -16.107 -5.891 5.653 1.00 29.34 445 ARG A O 1
ATOM 3648 N N . HIS A 1 446 ? -14.001 -6.049 6.435 1.00 30.09 446 HIS A N 1
ATOM 3649 C CA . HIS A 1 446 ? -13.719 -7.350 5.841 1.00 30.09 446 HIS A CA 1
ATOM 3650 C C . HIS A 1 446 ? -14.592 -8.402 6.540 1.00 30.09 446 HIS A C 1
ATOM 3652 O O . HIS A 1 446 ? -14.226 -8.956 7.575 1.00 30.09 446 HIS A O 1
ATOM 3658 N N . GLY A 1 447 ? -15.774 -8.659 5.978 1.00 27.56 447 GLY A N 1
ATOM 3659 C CA . GLY A 1 447 ? -16.417 -9.960 6.085 1.00 27.56 447 GLY A CA 1
ATOM 3660 C C . GLY A 1 447 ? -15.494 -10.975 5.418 1.00 27.56 447 GLY A C 1
ATOM 3661 O O . GLY A 1 447 ? -14.973 -10.713 4.335 1.00 27.56 447 GLY A O 1
ATOM 3662 N N . GLY A 1 448 ? -15.218 -12.079 6.111 1.00 30.95 448 GLY A N 1
ATOM 3663 C CA . GLY A 1 448 ? -14.230 -13.070 5.703 1.00 30.95 448 GLY A CA 1
ATOM 3664 C C . GLY A 1 448 ? -14.427 -13.546 4.265 1.00 30.95 448 GLY A C 1
ATOM 3665 O O . GLY A 1 448 ? -15.316 -14.344 3.984 1.00 30.95 448 GLY A O 1
ATOM 3666 N N . LEU A 1 449 ? -13.547 -13.101 3.372 1.00 25.38 449 LEU A N 1
ATOM 3667 C CA . LEU A 1 449 ? -13.319 -13.749 2.092 1.00 25.38 449 LEU A CA 1
ATOM 3668 C C . LEU A 1 449 ? -12.319 -14.871 2.345 1.00 25.38 449 LEU A C 1
ATOM 3670 O O . LEU A 1 449 ? -11.123 -14.649 2.525 1.00 25.38 449 LEU A O 1
ATOM 3674 N N . ARG A 1 450 ? -12.855 -16.089 2.425 1.00 25.19 450 ARG A N 1
ATOM 3675 C CA . ARG A 1 450 ? -12.067 -17.312 2.316 1.00 25.19 450 ARG A CA 1
ATOM 3676 C C . ARG A 1 450 ? -11.325 -17.274 0.981 1.00 25.19 450 ARG A C 1
ATOM 3678 O O . ARG A 1 450 ? -11.949 -17.122 -0.066 1.00 25.19 450 ARG A O 1
ATOM 3685 N N . CYS A 1 451 ? -10.008 -17.451 1.034 1.00 24.31 451 CYS A N 1
ATOM 3686 C CA . CYS A 1 451 ? -9.230 -17.895 -0.111 1.00 24.31 451 CYS A CA 1
ATOM 3687 C C . CYS A 1 451 ? -9.860 -19.178 -0.668 1.00 24.31 451 CYS A C 1
ATOM 3689 O O . CYS A 1 451 ? -9.927 -20.185 0.034 1.00 24.31 451 CYS A O 1
ATOM 3691 N N . ALA A 1 452 ? -10.288 -19.137 -1.924 1.00 24.83 452 ALA A N 1
ATOM 3692 C CA . ALA A 1 452 ? -10.510 -20.321 -2.735 1.00 24.83 452 ALA A CA 1
ATOM 3693 C C . ALA A 1 452 ? -9.702 -20.144 -4.020 1.00 24.83 452 ALA A C 1
ATOM 3695 O O . ALA A 1 452 ? -10.113 -19.498 -4.979 1.00 24.83 452 ALA A O 1
ATOM 3696 N N . THR A 1 453 ? -8.496 -20.695 -3.990 1.00 24.94 453 THR A N 1
ATOM 3697 C CA . THR A 1 453 ? -7.765 -21.142 -5.168 1.00 24.94 453 THR A CA 1
ATOM 3698 C C . THR A 1 453 ? -8.624 -22.178 -5.888 1.00 24.94 453 THR A C 1
ATOM 3700 O O . THR A 1 453 ? -8.966 -23.197 -5.299 1.00 24.94 453 THR A O 1
ATOM 3703 N N . THR A 1 454 ? -8.966 -21.950 -7.153 1.00 25.31 454 THR A N 1
ATOM 3704 C CA . THR A 1 454 ? -9.155 -23.018 -8.148 1.00 25.31 454 THR A CA 1
ATOM 3705 C C . THR A 1 454 ? -9.130 -22.416 -9.547 1.00 25.31 454 THR A C 1
ATOM 3707 O O . THR A 1 454 ? -9.885 -21.509 -9.887 1.00 25.31 454 THR A O 1
ATOM 3710 N N . LEU A 1 455 ? -8.198 -22.925 -10.349 1.00 24.02 455 LEU A N 1
ATOM 3711 C CA . LEU A 1 455 ? -8.173 -22.779 -11.793 1.00 24.02 455 LEU A CA 1
ATOM 3712 C C . LEU A 1 455 ? -9.424 -23.414 -12.416 1.00 24.02 455 LEU A C 1
ATOM 3714 O O . LEU A 1 455 ? -9.854 -24.477 -11.975 1.00 24.02 455 LEU A O 1
ATOM 3718 N N . SER A 1 456 ? -9.873 -22.830 -13.530 1.00 22.58 456 SER A N 1
ATOM 3719 C CA . SER A 1 456 ? -10.095 -23.495 -14.828 1.00 22.58 456 SER A CA 1
ATOM 3720 C C . SER A 1 456 ? -11.424 -23.150 -15.523 1.00 22.58 456 SER A C 1
ATOM 3722 O O . SER A 1 456 ? -12.507 -23.267 -14.970 1.00 22.58 456 SER A O 1
ATOM 3724 N N . HIS A 1 457 ? -11.265 -22.786 -16.801 1.00 25.30 457 HIS A N 1
ATOM 3725 C CA . HIS A 1 457 ? -12.151 -23.073 -17.935 1.00 25.30 457 HIS A CA 1
ATOM 3726 C C . HIS A 1 457 ? -13.453 -22.266 -18.094 1.00 25.30 457 HIS A C 1
ATOM 3728 O O . HIS A 1 457 ? -14.497 -22.571 -17.539 1.00 25.30 457 HIS A O 1
ATOM 3734 N N . GLY A 1 458 ? -13.361 -21.281 -18.997 1.00 25.25 458 GLY A N 1
ATOM 3735 C CA . GLY A 1 458 ? -14.124 -21.232 -20.248 1.00 25.25 458 GLY A CA 1
ATOM 3736 C C . GLY A 1 458 ? -15.649 -21.237 -20.175 1.00 25.25 458 GLY A C 1
ATOM 3737 O O . GLY A 1 458 ? -16.251 -22.253 -19.860 1.00 25.25 458 GLY A O 1
ATOM 3738 N N . ARG A 1 459 ? -16.271 -20.156 -20.665 1.00 26.30 459 ARG A N 1
ATOM 3739 C CA . ARG A 1 459 ? -17.520 -20.225 -21.442 1.00 26.30 459 ARG A CA 1
ATOM 3740 C C . ARG A 1 459 ? -17.770 -18.915 -22.189 1.00 26.30 459 ARG A C 1
ATOM 3742 O O . ARG A 1 459 ? -17.936 -17.862 -21.583 1.00 26.30 459 ARG A O 1
ATOM 3749 N N . ARG A 1 460 ? -17.840 -19.011 -23.518 1.00 26.30 460 ARG A N 1
ATOM 3750 C CA . ARG A 1 460 ? -18.644 -18.121 -24.357 1.00 26.30 460 ARG A CA 1
ATOM 3751 C C . ARG A 1 460 ? -19.970 -18.832 -24.624 1.00 26.30 460 ARG A C 1
ATOM 3753 O O . ARG A 1 460 ? -19.968 -19.952 -25.115 1.00 26.30 460 ARG A O 1
ATOM 3760 N N . THR A 1 461 ? -21.044 -18.155 -24.224 1.00 27.50 461 THR A N 1
ATOM 3761 C CA . THR A 1 461 ? -22.338 -17.999 -24.909 1.00 27.50 461 THR A CA 1
ATOM 3762 C C . THR A 1 461 ? -22.922 -19.194 -25.662 1.00 27.50 461 THR A C 1
ATOM 3764 O O . THR A 1 461 ? -22.437 -19.533 -26.737 1.00 27.50 461 THR A O 1
ATOM 3767 N N . GLN A 1 462 ? -24.083 -19.667 -25.204 1.00 26.06 462 GLN A N 1
ATOM 3768 C CA . GLN A 1 462 ? -25.196 -19.988 -26.098 1.00 26.06 462 GLN A CA 1
ATOM 3769 C C . GLN A 1 462 ? -26.540 -19.789 -25.385 1.00 26.06 462 GLN A C 1
ATOM 3771 O O . GLN A 1 462 ? -26.728 -20.163 -24.230 1.00 26.06 462 GLN A O 1
ATOM 3776 N N . SER A 1 463 ? -27.409 -19.110 -26.119 1.00 25.05 463 SER A N 1
ATOM 3777 C CA . SER A 1 463 ? -28.828 -18.836 -25.935 1.00 25.05 463 SER A CA 1
ATOM 3778 C C . SER A 1 463 ? -29.679 -20.106 -25.932 1.00 25.05 463 SER A C 1
ATOM 3780 O O . SER A 1 463 ? -29.410 -21.021 -26.706 1.00 25.05 463 SER A O 1
ATOM 3782 N N . GLY A 1 464 ? -30.754 -20.107 -25.147 1.00 25.22 464 GLY A N 1
ATOM 3783 C CA . GLY A 1 464 ? -31.808 -21.115 -25.215 1.00 25.22 464 GLY A CA 1
ATOM 3784 C C . GLY A 1 464 ? -33.022 -20.675 -24.406 1.00 25.22 464 GLY A C 1
ATOM 3785 O O . GLY A 1 464 ? -32.998 -20.719 -23.180 1.00 25.22 464 GLY A O 1
ATOM 3786 N N . GLU A 1 465 ? -34.044 -20.205 -25.117 1.00 24.27 465 GLU A N 1
ATOM 3787 C CA . GLU A 1 465 ? -35.423 -20.028 -24.656 1.00 24.27 465 GLU A CA 1
ATOM 3788 C C . GLU A 1 465 ? -35.946 -21.313 -24.002 1.00 24.27 465 GLU A C 1
ATOM 3790 O O . GLU A 1 465 ? -35.708 -22.375 -24.558 1.00 24.27 465 GLU A O 1
ATOM 3795 N N . PHE A 1 466 ? -36.714 -21.235 -22.906 1.00 25.06 466 PHE A N 1
ATOM 3796 C CA . PHE A 1 466 ? -37.833 -22.160 -22.657 1.00 25.06 466 PHE A CA 1
ATOM 3797 C C . PHE A 1 466 ? -38.770 -21.642 -21.541 1.00 25.06 466 PHE A C 1
ATOM 3799 O O . PHE A 1 466 ? -38.429 -21.650 -20.365 1.00 25.06 466 PHE A O 1
ATOM 3806 N N . ARG A 1 467 ? -39.930 -21.153 -22.002 1.00 26.30 467 ARG A N 1
ATOM 3807 C CA . ARG A 1 467 ? -41.313 -21.153 -21.470 1.00 26.30 467 ARG A CA 1
ATOM 3808 C C . ARG A 1 467 ? -41.600 -21.268 -19.957 1.00 26.30 467 ARG A C 1
ATOM 3810 O O . ARG A 1 467 ? -41.248 -22.249 -19.312 1.00 26.30 467 ARG A O 1
ATOM 3817 N N . ASP A 1 468 ? -42.441 -20.328 -19.508 1.00 27.02 468 ASP A N 1
ATOM 3818 C CA . ASP A 1 468 ? -43.350 -20.399 -18.350 1.00 27.02 468 ASP A CA 1
ATOM 3819 C C . ASP A 1 468 ? -44.191 -21.691 -18.309 1.00 27.02 468 ASP A C 1
ATOM 3821 O O . ASP A 1 468 ? -44.509 -22.273 -19.354 1.00 27.02 468 ASP A O 1
ATOM 3825 N N . PRO A 1 469 ? -44.662 -22.079 -17.108 1.00 32.50 469 PRO A N 1
ATOM 3826 C CA . PRO A 1 469 ? -46.088 -21.870 -16.866 1.00 32.50 469 PRO A CA 1
ATOM 3827 C C . PRO A 1 469 ? -46.452 -21.332 -15.468 1.00 32.50 469 PRO A C 1
ATOM 3829 O O . PRO A 1 469 ? -45.849 -21.630 -14.441 1.00 32.50 469 PRO A O 1
ATOM 3832 N N . THR A 1 470 ? -47.539 -20.568 -15.500 1.00 27.92 470 THR A N 1
ATOM 3833 C CA . THR A 1 470 ? -48.496 -20.173 -14.457 1.00 27.92 470 THR A CA 1
ATOM 3834 C C . THR A 1 470 ? -48.883 -21.261 -13.445 1.00 27.92 470 THR A C 1
ATOM 3836 O O . THR A 1 470 ? -49.018 -22.406 -13.853 1.00 27.92 470 THR A O 1
ATOM 3839 N N . PHE A 1 471 ? -49.180 -20.868 -12.192 1.00 26.28 471 PHE A N 1
ATOM 3840 C CA . PHE A 1 471 ? -50.343 -21.228 -11.326 1.00 26.28 471 PHE A CA 1
ATOM 3841 C C . PHE A 1 471 ? -50.060 -20.650 -9.906 1.00 26.28 471 PHE A C 1
ATOM 3843 O O . PHE A 1 471 ? -49.006 -20.917 -9.344 1.00 26.28 471 PHE A O 1
ATOM 3850 N N . SER A 1 472 ? -50.794 -19.647 -9.386 1.00 27.72 472 SER A N 1
ATOM 3851 C CA . SER A 1 472 ? -52.020 -19.769 -8.552 1.00 27.72 472 SER A CA 1
ATOM 3852 C C . SER A 1 472 ? -51.894 -20.835 -7.440 1.00 27.72 472 SER A C 1
ATOM 3854 O O . SER A 1 472 ? -51.646 -21.986 -7.765 1.00 27.72 472 SER A O 1
ATOM 3856 N N . GLY A 1 473 ? -52.064 -20.589 -6.133 1.00 26.19 473 GLY A N 1
ATOM 3857 C CA . GLY A 1 473 ? -52.507 -19.419 -5.372 1.00 26.19 473 GLY A CA 1
ATOM 3858 C C . GLY A 1 473 ? -52.613 -19.726 -3.855 1.00 26.19 473 GLY A C 1
ATOM 3859 O O . GLY A 1 473 ? -52.355 -20.845 -3.433 1.00 26.19 473 GLY A O 1
ATOM 3860 N N . VAL A 1 474 ? -53.031 -18.703 -3.093 1.00 29.05 474 VAL A N 1
ATOM 3861 C CA . VAL A 1 474 ? -53.958 -18.709 -1.927 1.00 29.05 474 VAL A CA 1
ATOM 3862 C C . VAL A 1 474 ? -53.558 -19.372 -0.577 1.00 29.05 474 VAL A C 1
ATOM 3864 O O . VAL A 1 474 ? -53.465 -20.583 -0.452 1.00 29.05 474 VAL A O 1
ATOM 3867 N N . VAL A 1 475 ? -53.426 -18.498 0.441 1.00 30.14 475 VAL A N 1
ATOM 3868 C CA . VAL A 1 475 ? -54.039 -18.489 1.803 1.00 30.14 475 VAL A CA 1
ATOM 3869 C C . VAL A 1 475 ? -54.244 -19.824 2.541 1.00 30.14 475 VAL A C 1
ATOM 3871 O O . VAL A 1 475 ? -55.116 -20.593 2.152 1.00 30.14 475 VAL A O 1
ATOM 3874 N N . VAL A 1 476 ? -53.568 -19.984 3.693 1.00 40.81 476 VAL A N 1
ATOM 3875 C CA . VAL A 1 476 ? -54.129 -19.930 5.073 1.00 40.81 476 VAL A CA 1
ATOM 3876 C C . VAL A 1 476 ? -53.073 -19.338 6.001 1.00 40.81 476 VAL A C 1
ATOM 3878 O O . VAL A 1 476 ? -51.894 -19.736 5.859 1.00 40.81 476 VAL A O 1
#

pLDDT: mean 81.56, std 19.23, range [22.58, 97.75]

Radius of gyration: 42.91 Å; chains: 1; bounding box: 111×69×105 Å

Secondary structure (DSSP, 8-state):
-PPP-SS-HHHHHHHHSPP---HHHHHHHH---HHHHHHHTT-SSHHHHHHHHHHHHHHHHHS----GGGS-HHHHHHHHHHTT--GGG--GGGS-HHHHHHHHHHHHHHHTPBPP-HHHHHHHHHHHHHHHHTT--HHHHHHHHHHHHHHTTB----HHHHHHHHHHHHHHHHHHHHHHHHHH--HHHHHHHHGGGSPPSS-BTB---HHHHHT-------HHHHHHHHHHHHHHHHHHHHHHHHHHHHT--HHHHHHHHHHHHHS-HHHHHTS-HHHHHHHHHHHHHHHHHHHHHHHHHHHHHHHHHHHHHHHHHHHHHHHHHHHHHHHHHHHHHHHIIIIIIHHHHHHHHHHH-SSS-HHHHHHHHHHHHHHHHHHHHHHHHHHHHHHHHHHHHHTTHHHHHHHHHHHHHHHHHHHHHHHHSPPTTSS-THHHHHHT------------------------------------

Foldseek 3Di:
DPQDCLDPPVVLCCLQAQDDDDPVLLCVLLPADPVLVVVLVPDDALQLSLLLSQQLSSCVVQVAGHDLVRRDPVSSVSSCVVVVHDPVRHDSVVCDPVSVVVSVVVSLVVQVADEDDPVVLVVLLVVLLVCLLVVHRSNVSLVVSSVVCVVVRYRDYRPVVRSVSNSVSNVVVLVVLLVLLVVPADPVLLVLLVQQLDFDPDCPDDGDRVLNVLLDQDLDLDLVSLVVLLVVLVSLVVSLVSLVVVCVVSVRPLSRLVVLLVVSSPDDSVVLVPDDSSSSSSSSSSVSNLSNLVSLVSLVVSLVVLVVVLVVVLVVVLVVVVVVLVVVLVVLVVVLVVLCCVQVVVLVVVLVCLVPDPPDDPVRSVVVNVVSVVVSVVSVVVSVVSVVVSVVSVVCVVPCVSSVVSCVVCVVVSCVSNVSSVVSHDDPPDDDPVVVSSVPPDDPPPPDDDDDDDDDDDDDDDDDDDDDDDDDDDDD

Sequence (476 aa):
MPRMDILSAVECEEFDSPPLFTLAQQQQYFEPSLPVIRALKRLKTPTNQVYFLLAYGYFLATSRFFTASQFRPTDIRYVSQELGVSLKLIHPHTYAHETQARHRQRILRLCQFRAWNRAILRLLQPEAQTLAQLYWEPRQIFFRLVEWLVTARIAVPRSAVLSPIVATALTRHRQTLARQVGEHISPLLRESLLTLIVAPPQPQRGIQYRLTQLKRLSQSTKLAKVRARLEDLTFVRMIYEQTKPLLHQLQIPQAGIVSYAQLTLNLAPFDLIRRPEHDRVLHLLAFVVHHYARLQDNLADVFLQVFSSMMNSVRREHMAQYYATRDTHAMSLTALLTLLETNVLTAFKAIQRIVESSTLTSDEKVQQIQQLFVTQQTSQQELTQAMTPLKSSVEDTQKHATYDQTLERRSLRLQFRLMPILKSLAWAGTDHALDRDTVRARPPRHGGLRCATTLSHGRRTQSGEFRDPTFSGVVV